Protein AF-A0A542SZ87-F1 (afdb_monomer_lite)

Sequence (613 aa):
MFADFASAAAQRLTADGHPASLLPMAEADPAALPSDADLLLITSTFGDGDAPDNGAGFWDTLAAAAAPRLKGGRYAVLAFGDSSYDDFCGHGRRLDRRMAELDAIRLAPRTDCAPDYETAAGAWLDRVLAALQSADGPALAPAPPSLRSPRGCPPEPPSHARHRPPRREPAAELPGAGKEVRRFTFDTRDSDTPLVYEAGDALAVHPVNRPDLVKEWLAVTRTEPGGTSVRPARAPDFTRPCSTPMPAFAPWGTSVVPSWIRAGSSLSGRRRTICMEGHAMTELSAGQLPELTTGRLLSAWHLDVPALLLVIALGVLYGWGVARLRGRGEPWPPARAVAFALLGLGALVVATMSALAVYDHVLFWPAAVQNILLDLVAPLGLALGDPLRLAVEALPEGAAGRVRRAMTGRLVRVLTFPLVSTALVLGTELTVYFTPYFETALRVGWLHELMYLHLLAAGSLFVVPVLTHEEALPAWCTHPVRAALVFLDGIVDAVPGIVVMTHSTLIAGAWYLHHAPAWSPDVQHDQQIGGGAMLSIAELVALPFLLALLYQWARAERVQTAALDRRLDAELARVAVPSPDQAQAAAPERVRPWWETEQNEVAARIRSQHREK

InterPro domains:
  IPR008254 Flavodoxin/nitric oxide synthase [PF00258] (4-114)
  IPR008254 Flavodoxin/nitric oxide synthase [PS50902] (1-129)
  IPR017938 Riboflavin synthase-like beta-barrel [SSF63380] (176-232)
  IPR019108 Cytochrome c oxidase caa3-type, assembly factor CtaG-related [PF09678] (316-555)
  IPR029039 Flavoprotein-like superfamily [G3DSA:3.40.50.360] (3-139)
  IPR029039 Flavoprotein-like superfamily [SSF52218] (4-133)

Foldseek 3Di:
DQVVLLVVLQVVCVVLPHHDDDDFLLRDDQVPDDLPDEEEAGAEADDQQDGDPSNNVSVVLLVDPPRAQSANHEYEFEYEAAPVHPCQSNPSVVVVVSNVVSNYHYLFYYFRAHPVRPVRSVVRSVSNSVSVVVVDDDDDDDDDDDDDDDDDDDDDDPQDFPWDFWDWDDWPDDPPDPDTDTDTDTDQPPGPDRDDDDPPDDDDDDDDDDPVVVVVVCVVVVPDPVPDPPPPPDPDDPDDDDDDDDDDDDDDDDDDDDDDDDDDDDDDDDDDPPPPPPDDDDCPPLQPDDDDDPVQQAVPWDDDPVLVVVLCVLLVLLVLLCVQCVVVVHDDDVVLVCLCVCQASVLSRSLCIGVLVVCVLQFVQSVLLSLLSLQARNLQSNLSNVVLVSCLVRDDPVRSVVSVCVCLDPVLLQLLPLVNLLCLLLVLLCCCFVHCQVLVCSVDVVSVVVNSVSSNVSSNSPCVNVNPPPPSDPPVCDLVNVLVSLVVSLVSQLVSLVCQLPPPDQGSCVSNVVSHHPPDDDRNVSSNSNSVSSNVVSCVPSVVVSVVSVVVVVVVVVVVVVVVVVVVVVVVVVVPDDDPVVVVPPDPDPDDPPLVVDDDPVSVVVVVVVVVD

Organism: NCBI:txid164348

Secondary structure (DSSP, 8-state):
-HHHHHHHHHHHHHHTT-------GGG--GGGS-TTS-EEEEEE-BTTTBPPTTTHHHHHHHHSTTPPP-TT-EEEEEEE--TTSTTTTHHHHHHHHHHHHTTPEESS--EEE-SS-HHHHHHHHHHHHHHHHTT------------------PPPPP----PPPPEEPPP---TT-S-----EE---TT-SS-----TT----------HHHHHHHHHHHT--BTBS---S------------PPPP-------------------------------------GGGPPP--HHHHHH-----HHHHHHHHHHHHHHHHHHHHHHHTTPPPPHHHHHHIIIIIIHHHHHHHHSHHHHHTTT-HHHHHHHHHIIIIIHHHHHHHT-HHHHHHHHS-HHHHHHHHHHHTSHHHHHHTSHHHHHHHHHHHHHHHHHSHHHHHHHH-HHHHHHHHHHHHHHHHHHHHHHHS-SSSS-TT--HHHHHHHHHHHHHHHHHHHHHHHH-SSPTTHHHHHHH--TTSPPHHHHHHHHHHHHHHHHHHHHHHHHHHHHHHHHHHHHHHHHHHHHHHHHHHHHHHS--HHHHHS-S------HHHH--SHHHHHHHHHHH--

pLDDT: mean 75.16, std 20.74, range [19.64, 96.31]

Radius of gyration: 39.35 Å; chains: 1; bounding box: 93×107×120 Å

Structure (mmCIF, N/CA/C/O backbone):
data_AF-A0A542SZ87-F1
#
_entry.id   AF-A0A542SZ87-F1
#
loop_
_atom_site.group_PDB
_atom_site.id
_atom_site.type_symbol
_atom_site.label_atom_id
_atom_site.label_alt_id
_atom_site.label_comp_id
_atom_site.label_asym_id
_atom_site.label_entity_id
_atom_site.label_seq_id
_atom_site.pdbx_PDB_ins_code
_atom_site.Cartn_x
_atom_site.Cartn_y
_atom_site.Cartn_z
_atom_site.occupancy
_atom_site.B_iso_or_equiv
_atom_site.auth_seq_id
_atom_site.auth_comp_id
_atom_site.auth_asym_id
_atom_site.auth_atom_id
_atom_site.pdbx_PDB_model_num
ATOM 1 N N . MET A 1 1 ? 25.221 -2.430 -21.852 1.00 52.41 1 MET A N 1
ATOM 2 C CA . MET A 1 1 ? 24.018 -1.576 -21.833 1.00 52.41 1 MET A CA 1
ATOM 3 C C . MET A 1 1 ? 23.753 -0.976 -23.215 1.00 52.41 1 MET A C 1
ATOM 5 O O . MET A 1 1 ? 22.949 -1.536 -23.940 1.00 52.41 1 MET A O 1
ATOM 9 N N . PHE A 1 2 ? 24.472 0.058 -23.675 1.00 64.31 2 PHE A N 1
ATOM 10 C CA . PHE A 1 2 ? 24.180 0.701 -24.980 1.00 64.31 2 PHE A CA 1
ATOM 11 C C . PHE A 1 2 ? 24.431 -0.193 -26.209 1.00 64.31 2 PHE A C 1
ATOM 13 O O . PHE A 1 2 ? 23.653 -0.190 -27.160 1.00 64.31 2 PHE A O 1
ATOM 20 N N . ALA A 1 3 ? 25.487 -1.014 -26.169 1.00 67.62 3 ALA A N 1
ATOM 21 C CA . ALA A 1 3 ? 25.754 -2.018 -27.203 1.00 67.62 3 ALA A CA 1
ATOM 22 C C . ALA A 1 3 ? 24.664 -3.108 -27.265 1.00 67.62 3 ALA A C 1
ATOM 24 O O . ALA A 1 3 ? 24.387 -3.644 -28.338 1.00 67.62 3 ALA A O 1
ATOM 25 N N . ASP A 1 4 ? 24.011 -3.394 -26.133 1.00 72.88 4 ASP A N 1
ATOM 26 C CA . ASP A 1 4 ? 22.921 -4.370 -26.068 1.00 72.88 4 ASP A CA 1
ATOM 27 C C . ASP A 1 4 ? 21.667 -3.812 -26.757 1.00 72.88 4 ASP A C 1
ATOM 29 O O . ASP A 1 4 ? 21.025 -4.531 -27.523 1.00 72.88 4 ASP A O 1
ATOM 33 N N . PHE A 1 5 ? 21.377 -2.511 -26.590 1.00 81.62 5 PHE A N 1
ATOM 34 C CA . PHE A 1 5 ? 20.294 -1.843 -27.321 1.00 81.62 5 PHE A CA 1
ATOM 35 C C . PHE A 1 5 ? 20.539 -1.842 -28.835 1.00 81.62 5 PHE A C 1
ATOM 37 O O . PHE A 1 5 ? 19.636 -2.170 -29.598 1.00 81.62 5 PHE A O 1
ATOM 44 N N . ALA A 1 6 ? 21.761 -1.539 -29.289 1.00 82.69 6 ALA A N 1
ATOM 45 C CA . ALA A 1 6 ? 22.086 -1.581 -30.717 1.00 82.69 6 ALA A CA 1
ATOM 46 C C . ALA A 1 6 ? 21.891 -2.988 -31.320 1.00 82.69 6 ALA A C 1
ATOM 48 O O . ALA A 1 6 ? 21.389 -3.127 -32.436 1.00 82.69 6 ALA A O 1
ATOM 49 N N . SER A 1 7 ? 22.217 -4.039 -30.558 1.00 79.56 7 SER A N 1
ATOM 50 C CA . SER A 1 7 ? 21.944 -5.425 -30.953 1.00 79.56 7 SER A CA 1
ATOM 51 C C . SER A 1 7 ? 20.445 -5.729 -31.015 1.00 79.56 7 SER A C 1
ATOM 53 O O . SER A 1 7 ? 19.977 -6.292 -32.007 1.00 79.56 7 SER A O 1
ATOM 55 N N . ALA A 1 8 ? 19.679 -5.312 -30.004 1.00 79.50 8 ALA A N 1
ATOM 56 C CA . ALA A 1 8 ? 18.229 -5.485 -29.975 1.00 79.50 8 ALA A CA 1
ATOM 57 C C . ALA A 1 8 ? 17.534 -4.735 -31.128 1.00 79.50 8 ALA A C 1
ATOM 59 O O . ALA A 1 8 ? 16.661 -5.296 -31.789 1.00 79.50 8 ALA A O 1
ATOM 60 N N . ALA A 1 9 ? 17.965 -3.508 -31.430 1.00 83.25 9 ALA A N 1
ATOM 61 C CA . ALA A 1 9 ? 17.452 -2.715 -32.544 1.00 83.25 9 ALA A CA 1
ATOM 62 C C . ALA A 1 9 ? 17.711 -3.399 -33.896 1.00 83.25 9 ALA A C 1
ATOM 64 O O . ALA A 1 9 ? 16.793 -3.516 -34.705 1.00 83.25 9 ALA A O 1
ATOM 65 N N . ALA A 1 10 ? 18.921 -3.925 -34.125 1.00 84.25 10 ALA A N 1
ATOM 66 C CA . ALA A 1 10 ? 19.247 -4.664 -35.348 1.00 84.25 10 ALA A CA 1
ATOM 67 C C . ALA A 1 10 ? 18.398 -5.941 -35.510 1.00 84.25 10 ALA A C 1
ATOM 69 O O . ALA A 1 10 ? 17.910 -6.234 -36.606 1.00 84.25 10 ALA A O 1
ATOM 70 N N . GLN A 1 11 ? 18.174 -6.681 -34.417 1.00 83.38 11 GLN A N 1
ATOM 71 C CA . GLN A 1 11 ? 17.284 -7.847 -34.418 1.00 83.38 11 GLN A CA 1
ATOM 72 C C . GLN A 1 11 ? 15.845 -7.450 -34.752 1.00 83.38 11 GLN A C 1
ATOM 74 O O . GLN A 1 11 ? 15.196 -8.124 -35.552 1.00 83.38 11 GLN A O 1
ATOM 79 N N . ARG A 1 12 ? 15.361 -6.340 -34.183 1.00 83.50 12 ARG A N 1
ATOM 80 C CA . ARG A 1 12 ? 14.002 -5.855 -34.422 1.00 83.50 12 ARG A CA 1
ATOM 81 C C . ARG A 1 12 ? 13.790 -5.386 -35.860 1.00 83.50 12 ARG A C 1
ATOM 83 O O . ARG A 1 12 ? 12.812 -5.793 -36.474 1.00 83.50 12 ARG A O 1
ATOM 90 N N . LEU A 1 13 ? 14.723 -4.612 -36.411 1.00 85.62 13 LEU A N 1
ATOM 91 C CA . LEU A 1 13 ? 14.695 -4.183 -37.816 1.00 85.62 13 LEU A CA 1
ATOM 92 C C . LEU A 1 13 ? 14.630 -5.387 -38.762 1.00 85.62 13 LEU A C 1
ATOM 94 O O . LEU A 1 13 ? 13.792 -5.427 -39.660 1.00 85.62 13 LEU A O 1
ATOM 98 N N . THR A 1 14 ? 15.453 -6.405 -38.494 1.00 84.31 14 THR A N 1
ATOM 99 C CA . THR A 1 14 ? 15.483 -7.638 -39.293 1.00 84.31 14 THR A CA 1
ATOM 100 C C . THR A 1 14 ? 14.169 -8.415 -39.190 1.00 84.31 14 THR A C 1
ATOM 102 O O . THR A 1 14 ? 13.690 -8.940 -40.194 1.00 84.31 14 THR A O 1
ATOM 105 N N . ALA A 1 15 ? 13.565 -8.478 -37.998 1.00 79.19 15 ALA A N 1
ATOM 106 C CA . ALA A 1 15 ? 12.270 -9.126 -37.789 1.00 79.19 15 ALA A CA 1
ATOM 107 C C . ALA A 1 15 ? 11.127 -8.418 -38.540 1.00 79.19 15 ALA A C 1
ATOM 109 O O . ALA A 1 15 ? 10.237 -9.092 -39.056 1.00 79.19 15 ALA A O 1
ATOM 110 N N . ASP A 1 16 ? 11.196 -7.090 -38.661 1.00 79.31 16 ASP A N 1
ATOM 111 C CA . ASP A 1 16 ? 10.216 -6.265 -39.378 1.00 79.31 16 ASP A CA 1
ATOM 112 C C . ASP A 1 16 ? 10.506 -6.165 -40.896 1.00 79.31 16 ASP A C 1
ATOM 114 O O . ASP A 1 16 ? 9.854 -5.407 -41.610 1.00 79.31 16 ASP A O 1
ATOM 118 N N . GLY A 1 17 ? 11.444 -6.971 -41.414 1.00 81.25 17 GLY A N 1
ATOM 119 C CA . GLY A 1 17 ? 11.711 -7.120 -42.850 1.00 81.25 17 GLY A CA 1
ATOM 120 C C . GLY A 1 17 ? 12.802 -6.207 -43.415 1.00 81.25 17 GLY A C 1
ATOM 121 O O . GLY A 1 17 ? 13.064 -6.267 -44.616 1.00 81.25 17 GLY A O 1
ATOM 122 N N . HIS A 1 18 ? 13.477 -5.418 -42.576 1.00 83.19 18 HIS A N 1
ATOM 123 C CA . HIS A 1 18 ? 14.587 -4.551 -42.972 1.00 83.19 18 HIS A CA 1
ATOM 124 C C . HIS A 1 18 ? 15.931 -5.211 -42.610 1.00 83.19 18 HIS A C 1
ATOM 126 O O . HIS A 1 18 ? 16.281 -5.274 -41.429 1.00 83.19 18 HIS A O 1
ATOM 132 N N . PRO A 1 19 ? 16.708 -5.734 -43.579 1.00 84.56 19 PRO A N 1
ATOM 133 C CA . PRO A 1 19 ? 17.971 -6.407 -43.283 1.00 84.56 19 PRO A CA 1
ATOM 134 C C . PRO A 1 19 ? 18.969 -5.433 -42.637 1.00 84.56 19 PRO A C 1
ATOM 136 O O . PRO A 1 19 ? 19.352 -4.440 -43.250 1.00 84.56 19 PRO A O 1
ATOM 139 N N . ALA A 1 20 ? 19.405 -5.726 -41.407 1.00 86.12 20 ALA A N 1
ATOM 140 C CA . ALA A 1 20 ? 20.287 -4.853 -40.633 1.00 86.12 20 ALA A CA 1
ATOM 141 C C . ALA A 1 20 ? 21.640 -5.516 -40.322 1.00 86.12 20 ALA A C 1
ATOM 143 O O . ALA A 1 20 ? 21.703 -6.663 -39.874 1.00 86.12 20 ALA A O 1
ATOM 144 N N . SER A 1 21 ? 22.733 -4.770 -40.505 1.00 84.62 21 SER A N 1
ATOM 145 C CA . SER A 1 21 ? 24.086 -5.158 -40.087 1.00 84.62 21 SER A CA 1
ATOM 146 C C . SER A 1 21 ? 24.570 -4.269 -38.944 1.00 84.62 21 SER A C 1
ATOM 148 O O . SER A 1 21 ? 24.580 -3.047 -39.077 1.00 84.62 21 SER A O 1
ATOM 150 N N . LEU A 1 22 ? 25.007 -4.876 -37.839 1.00 85.81 22 LEU A N 1
ATOM 151 C CA . LEU A 1 22 ? 25.582 -4.158 -36.703 1.00 85.81 22 LEU A CA 1
ATOM 152 C C . LEU A 1 22 ? 27.105 -4.056 -36.855 1.00 85.81 22 LEU A C 1
ATOM 154 O O . LEU A 1 22 ? 27.772 -5.082 -36.983 1.00 85.81 22 LEU A O 1
ATOM 158 N N . LEU A 1 23 ? 27.643 -2.837 -36.790 1.00 84.88 23 LEU A N 1
ATOM 159 C CA . LEU A 1 23 ? 29.079 -2.567 -36.855 1.00 84.88 23 LEU A CA 1
ATOM 160 C C . LEU A 1 23 ? 29.504 -1.690 -35.661 1.00 84.88 23 LEU A C 1
ATOM 162 O O . LEU A 1 23 ? 28.882 -0.649 -35.435 1.00 84.88 23 LEU A O 1
ATOM 166 N N . PRO A 1 24 ? 30.536 -2.073 -34.886 1.00 84.12 24 PRO A N 1
ATOM 167 C CA . PRO A 1 24 ? 31.127 -1.187 -33.887 1.00 84.12 24 PRO A CA 1
ATOM 168 C C . PRO A 1 24 ? 31.726 0.060 -34.549 1.00 84.12 24 PRO A C 1
ATOM 170 O O . PRO A 1 24 ? 32.386 -0.054 -35.578 1.00 84.12 24 PRO A O 1
ATOM 173 N N . MET A 1 25 ? 31.570 1.241 -33.941 1.00 84.25 25 MET A N 1
ATOM 174 C CA . MET A 1 25 ? 32.136 2.482 -34.501 1.00 84.25 25 MET A CA 1
ATOM 175 C C . MET A 1 25 ? 33.663 2.419 -34.665 1.00 84.25 25 MET A C 1
ATOM 177 O O . MET A 1 25 ? 34.179 2.924 -35.653 1.00 84.25 25 MET A O 1
ATOM 181 N N . ALA A 1 26 ? 34.378 1.736 -33.765 1.00 81.81 26 ALA A N 1
ATOM 182 C CA . ALA A 1 26 ? 35.828 1.530 -33.856 1.00 81.81 26 ALA A CA 1
ATOM 183 C C . ALA A 1 26 ? 36.272 0.767 -35.119 1.00 81.81 26 ALA A C 1
ATOM 185 O O . ALA A 1 26 ? 37.425 0.873 -35.526 1.00 81.81 26 ALA A O 1
ATOM 186 N N . GLU A 1 27 ? 35.372 -0.012 -35.720 1.00 80.25 27 GLU A N 1
ATOM 187 C CA . GLU A 1 27 ? 35.626 -0.821 -36.917 1.00 80.25 27 GLU A CA 1
ATOM 188 C C . GLU A 1 27 ? 34.991 -0.206 -38.177 1.00 80.25 27 GLU A C 1
ATOM 190 O O . GLU A 1 27 ? 35.122 -0.755 -39.272 1.00 80.25 27 GLU A O 1
ATOM 195 N N . ALA A 1 28 ? 34.295 0.925 -38.034 1.00 81.25 28 ALA A N 1
ATOM 196 C CA . ALA A 1 28 ? 33.615 1.610 -39.120 1.00 81.25 28 ALA A CA 1
ATOM 197 C C . ALA A 1 28 ? 34.533 2.647 -39.777 1.00 81.25 28 ALA A C 1
ATOM 199 O O . ALA A 1 28 ? 35.032 3.556 -39.117 1.00 81.25 28 ALA A O 1
ATOM 200 N N . ASP A 1 29 ? 34.697 2.554 -41.096 1.00 81.94 29 ASP A N 1
ATOM 201 C CA . ASP A 1 29 ? 35.294 3.617 -41.905 1.00 81.94 29 ASP A CA 1
ATOM 202 C C . ASP A 1 29 ? 34.170 4.427 -42.578 1.00 81.94 29 ASP A C 1
ATOM 204 O O . ASP A 1 29 ? 33.469 3.878 -43.436 1.00 81.94 29 ASP A O 1
ATOM 208 N N . PRO A 1 30 ? 33.984 5.720 -42.233 1.00 78.56 30 PRO A N 1
ATOM 209 C CA . PRO A 1 30 ? 32.999 6.587 -42.875 1.00 78.56 30 PRO A CA 1
ATOM 210 C C . PRO A 1 30 ? 33.086 6.633 -44.405 1.00 78.56 30 PRO A C 1
ATOM 212 O O . PRO A 1 30 ? 32.065 6.829 -45.061 1.00 78.56 30 PRO A O 1
ATOM 215 N N . ALA A 1 31 ? 34.278 6.454 -44.985 1.00 76.19 31 ALA A N 1
ATOM 216 C CA . ALA A 1 31 ? 34.471 6.457 -46.434 1.00 76.19 31 ALA A CA 1
ATOM 217 C C . ALA A 1 31 ? 34.017 5.154 -47.113 1.00 76.19 31 ALA A C 1
ATOM 219 O O . ALA A 1 31 ? 33.775 5.150 -48.320 1.00 76.19 31 ALA A O 1
ATOM 220 N N . ALA A 1 32 ? 33.893 4.064 -46.353 1.00 75.81 32 ALA A N 1
ATOM 221 C CA . ALA A 1 32 ? 33.490 2.749 -46.842 1.00 75.81 32 ALA A CA 1
ATOM 222 C C . ALA A 1 32 ? 32.005 2.432 -46.583 1.00 75.81 32 ALA A C 1
ATOM 224 O O . ALA A 1 32 ? 31.554 1.325 -46.889 1.00 75.81 32 ALA A O 1
ATOM 225 N N . LEU A 1 33 ? 31.241 3.373 -46.012 1.00 76.69 33 LEU A N 1
ATOM 226 C CA . LEU A 1 33 ? 29.817 3.179 -45.744 1.00 76.69 33 LEU A CA 1
ATOM 227 C C . LEU A 1 33 ? 29.020 3.094 -47.063 1.00 76.69 33 LEU A C 1
ATOM 229 O O . LEU A 1 33 ? 29.231 3.924 -47.952 1.00 76.69 33 LEU A O 1
ATOM 233 N N . PRO A 1 34 ? 28.094 2.125 -47.210 1.00 75.00 34 PRO A N 1
ATOM 234 C CA . PRO A 1 34 ? 27.288 1.997 -48.420 1.00 75.00 34 PRO A CA 1
ATOM 235 C C . PRO A 1 34 ? 26.404 3.232 -48.607 1.00 75.00 34 PRO A C 1
ATOM 237 O O . PRO A 1 34 ? 25.692 3.639 -47.690 1.00 75.00 34 PRO A O 1
ATOM 240 N N . SER A 1 35 ? 26.422 3.823 -49.801 1.00 69.81 35 SER A N 1
ATOM 241 C CA . SER A 1 35 ? 25.615 5.012 -50.113 1.00 69.81 35 SER A CA 1
ATOM 242 C C . SER A 1 35 ? 24.115 4.724 -50.241 1.00 69.81 35 SER A C 1
ATOM 244 O O . SER A 1 35 ? 23.312 5.652 -50.247 1.00 69.81 35 SER A O 1
ATOM 246 N N . ASP A 1 36 ? 23.748 3.454 -50.397 1.00 73.69 36 ASP A N 1
ATOM 247 C CA . ASP A 1 36 ? 22.387 2.940 -50.554 1.00 73.69 36 ASP A CA 1
ATOM 248 C C . ASP A 1 36 ? 21.786 2.389 -49.248 1.00 73.69 36 ASP A C 1
ATOM 250 O O . ASP A 1 36 ? 20.632 1.965 -49.245 1.00 73.69 36 ASP A O 1
ATOM 254 N N . ALA A 1 37 ? 22.537 2.414 -48.141 1.00 81.81 37 ALA A N 1
ATOM 255 C CA . ALA A 1 37 ? 22.082 1.937 -46.839 1.00 81.81 37 ALA A CA 1
ATOM 256 C C . ALA A 1 37 ? 21.653 3.083 -45.909 1.00 81.81 37 ALA A C 1
ATOM 258 O O . ALA A 1 37 ? 22.225 4.176 -45.916 1.00 81.81 37 ALA A O 1
ATOM 259 N N . ASP A 1 38 ? 20.676 2.798 -45.049 1.00 88.06 38 ASP A N 1
ATOM 260 C CA . ASP A 1 38 ? 20.271 3.699 -43.973 1.00 88.06 38 ASP A CA 1
ATOM 261 C C . ASP A 1 38 ? 21.179 3.537 -42.753 1.00 88.06 38 ASP A C 1
ATOM 263 O O . ASP A 1 38 ? 21.395 2.431 -42.254 1.00 88.06 38 ASP A O 1
ATOM 267 N N . LEU A 1 39 ? 21.696 4.653 -42.244 1.00 91.06 39 LEU A N 1
ATOM 268 C CA . LEU A 1 39 ? 22.660 4.666 -41.149 1.00 91.06 39 LEU A CA 1
ATOM 269 C C . LEU A 1 39 ? 21.986 4.987 -39.813 1.00 91.06 39 LEU A C 1
ATOM 271 O O . LEU A 1 39 ? 21.543 6.108 -39.563 1.00 91.06 39 LEU A O 1
ATOM 275 N N . LEU A 1 40 ? 21.964 4.012 -38.909 1.00 92.56 40 LEU A N 1
ATOM 276 C CA . LEU A 1 40 ? 21.516 4.206 -37.532 1.00 92.56 40 LEU A CA 1
ATOM 277 C C . LEU A 1 40 ? 22.725 4.357 -36.612 1.00 92.56 40 LEU A C 1
ATOM 279 O O . LEU A 1 40 ? 23.466 3.407 -36.371 1.00 92.56 40 LEU A O 1
ATOM 283 N N . LEU A 1 41 ? 22.927 5.569 -36.102 1.00 92.88 41 LEU A N 1
ATOM 284 C CA . LEU A 1 41 ? 24.055 5.926 -35.250 1.00 92.88 41 LEU A CA 1
ATOM 285 C C . LEU A 1 41 ? 23.603 5.934 -33.789 1.00 92.88 41 LEU A C 1
ATOM 287 O O . LEU A 1 41 ? 22.870 6.823 -33.359 1.00 92.88 41 LEU A O 1
ATOM 291 N N . ILE A 1 42 ? 24.045 4.936 -33.031 1.00 93.06 42 ILE A N 1
ATOM 292 C CA . ILE A 1 42 ? 23.704 4.762 -31.617 1.00 93.06 42 ILE A CA 1
ATOM 293 C C . ILE A 1 42 ? 24.970 5.010 -30.799 1.00 93.06 42 ILE A C 1
ATOM 295 O O . ILE A 1 42 ? 25.930 4.250 -30.916 1.00 93.06 42 ILE A O 1
ATOM 299 N N . THR A 1 43 ? 24.993 6.071 -29.991 1.00 92.75 43 THR A N 1
ATOM 300 C CA . THR A 1 43 ? 26.206 6.486 -29.270 1.00 92.75 43 THR A CA 1
ATOM 301 C C . THR A 1 43 ? 25.925 6.967 -27.857 1.00 92.75 43 THR A C 1
ATOM 303 O O . THR A 1 43 ? 24.867 7.523 -27.584 1.00 92.75 43 THR A O 1
ATOM 306 N N . SER A 1 44 ? 26.899 6.807 -26.962 1.00 90.06 44 SER A N 1
ATOM 307 C CA . SER A 1 44 ? 26.931 7.485 -25.665 1.00 90.06 44 SER A CA 1
ATOM 308 C C . SER A 1 44 ? 27.804 8.740 -25.717 1.00 90.06 44 SER A C 1
ATOM 310 O O . SER A 1 44 ? 28.442 9.026 -26.731 1.00 90.06 44 SER A O 1
ATOM 312 N N . THR A 1 45 ? 27.815 9.491 -24.621 1.00 85.94 45 THR A N 1
ATOM 313 C CA . THR A 1 45 ? 28.696 10.640 -24.384 1.00 85.94 45 THR A CA 1
ATOM 314 C C . THR A 1 45 ? 29.618 10.321 -23.206 1.00 85.94 45 THR A C 1
ATOM 316 O O . THR A 1 45 ? 29.164 9.706 -22.241 1.00 85.94 45 THR A O 1
ATOM 319 N N . PHE A 1 46 ? 30.897 10.691 -23.292 1.00 78.88 46 PHE A N 1
ATOM 320 C CA . PHE A 1 46 ? 31.893 10.469 -22.240 1.00 78.88 46 PHE A CA 1
ATOM 321 C C . PHE A 1 46 ? 32.485 11.801 -21.758 1.00 78.88 46 PHE A C 1
ATOM 323 O O . PHE A 1 46 ? 32.671 12.716 -22.557 1.00 78.88 46 PHE A O 1
ATOM 330 N N . GLY A 1 47 ? 32.767 11.925 -20.457 1.00 73.38 47 GLY A N 1
ATOM 331 C CA . GLY A 1 47 ? 33.309 13.158 -19.870 1.00 73.38 47 GLY A CA 1
ATOM 332 C C . GLY A 1 47 ? 32.422 14.387 -20.113 1.00 73.38 47 GLY A C 1
ATOM 333 O O . GLY A 1 47 ? 31.203 14.315 -19.967 1.00 73.38 47 GLY A O 1
ATOM 334 N N . ASP A 1 48 ? 33.035 15.494 -20.535 1.00 70.56 48 ASP A N 1
ATOM 335 C CA . ASP A 1 48 ? 32.388 16.802 -20.738 1.00 70.56 48 ASP A CA 1
ATOM 336 C C . ASP A 1 48 ? 31.709 16.948 -22.111 1.00 70.56 48 ASP A C 1
ATOM 338 O O . ASP A 1 48 ? 31.601 18.047 -22.656 1.00 70.56 48 ASP A O 1
ATOM 342 N N . GLY A 1 49 ? 31.258 15.838 -22.698 1.00 75.44 49 GLY A N 1
ATOM 343 C CA . GLY A 1 49 ? 30.588 15.854 -23.996 1.00 75.44 49 GLY A CA 1
ATOM 344 C C . GLY A 1 49 ? 31.291 15.070 -25.096 1.00 75.44 49 GLY A C 1
ATOM 345 O O . GLY A 1 49 ? 30.815 15.091 -26.229 1.00 75.44 49 GLY A O 1
ATOM 346 N N . ASP A 1 50 ? 32.404 14.396 -24.831 1.00 84.50 50 ASP A N 1
ATOM 347 C CA . ASP A 1 50 ? 33.247 13.756 -25.841 1.00 84.50 50 ASP A CA 1
ATOM 348 C C . ASP A 1 50 ? 32.719 12.415 -26.361 1.00 84.50 50 ASP A C 1
ATOM 350 O O . ASP A 1 50 ? 31.776 11.818 -25.828 1.00 84.50 50 ASP A O 1
ATOM 354 N N . ALA A 1 51 ? 33.302 11.984 -27.484 1.00 86.19 51 ALA A N 1
ATOM 355 C CA . ALA A 1 51 ? 33.045 10.667 -28.048 1.00 86.19 51 ALA A CA 1
ATOM 356 C C . ALA A 1 51 ? 33.491 9.581 -27.058 1.00 86.19 51 ALA A C 1
ATOM 358 O O . ALA A 1 51 ? 34.496 9.765 -26.372 1.00 86.19 51 ALA A O 1
ATOM 359 N N . PRO A 1 52 ? 32.792 8.438 -26.987 1.00 85.94 52 PRO A N 1
ATOM 360 C CA . PRO A 1 52 ? 33.305 7.302 -26.236 1.00 85.94 52 PRO A CA 1
ATOM 361 C C . PRO A 1 52 ? 34.597 6.792 -26.892 1.00 85.94 52 PRO A C 1
ATOM 363 O O . PRO A 1 52 ? 34.763 6.916 -28.107 1.00 85.94 52 PRO A O 1
ATOM 366 N N . ASP A 1 53 ? 35.490 6.171 -26.120 1.00 82.12 53 ASP A N 1
ATOM 367 C CA . ASP A 1 53 ? 36.805 5.723 -26.615 1.00 82.12 53 ASP A CA 1
ATOM 368 C C . ASP A 1 53 ? 36.705 4.837 -27.869 1.00 82.12 53 ASP A C 1
ATOM 370 O O . ASP A 1 53 ? 37.475 4.972 -28.819 1.00 82.12 53 ASP A O 1
ATOM 374 N N . ASN A 1 54 ? 35.695 3.966 -27.922 1.00 80.50 54 ASN A N 1
ATOM 375 C CA . ASN A 1 54 ? 35.417 3.087 -29.061 1.00 80.50 54 ASN A CA 1
ATOM 376 C C . ASN A 1 54 ? 34.706 3.781 -30.245 1.00 80.50 54 ASN A C 1
ATOM 378 O O . ASN A 1 54 ? 34.373 3.116 -31.224 1.00 80.50 54 ASN A O 1
ATOM 382 N N . GLY A 1 55 ? 34.438 5.081 -30.154 1.00 83.06 55 GLY A N 1
ATOM 383 C CA . GLY A 1 55 ? 33.856 5.924 -31.202 1.00 83.06 55 GLY A CA 1
ATOM 384 C C . GLY A 1 55 ? 34.733 7.120 -31.588 1.00 83.06 55 GLY A C 1
ATOM 385 O O . GLY A 1 55 ? 34.434 7.786 -32.579 1.00 83.06 55 GLY A O 1
ATOM 386 N N . ALA A 1 56 ? 35.828 7.377 -30.864 1.00 84.44 56 ALA A N 1
ATOM 387 C CA . ALA A 1 56 ? 36.703 8.527 -31.087 1.00 84.44 56 ALA A CA 1
ATOM 388 C C . ALA A 1 56 ? 37.298 8.561 -32.508 1.00 84.44 56 ALA A C 1
ATOM 390 O O . ALA A 1 56 ? 37.156 9.560 -33.205 1.00 84.44 56 ALA A O 1
ATOM 391 N N . GLY A 1 57 ? 37.856 7.448 -33.002 1.00 84.06 57 GLY A N 1
ATOM 392 C CA . GLY A 1 57 ? 38.441 7.403 -34.354 1.00 84.06 57 GLY A CA 1
ATOM 393 C C . GLY A 1 57 ? 37.420 7.613 -35.485 1.00 84.06 57 GLY A C 1
ATOM 394 O O . GLY A 1 57 ? 37.715 8.256 -36.497 1.00 84.06 57 GLY A O 1
ATOM 395 N N . PHE A 1 58 ? 36.188 7.129 -35.295 1.00 87.50 58 PHE A N 1
ATOM 396 C CA . PHE A 1 58 ? 35.080 7.370 -36.223 1.00 87.50 58 PHE A CA 1
ATOM 397 C C . PHE A 1 58 ? 34.692 8.854 -36.243 1.00 87.50 58 PHE A C 1
ATOM 399 O O . PHE A 1 58 ? 34.527 9.451 -37.311 1.00 87.50 58 PHE A O 1
ATOM 406 N N . TRP A 1 59 ? 34.600 9.467 -35.059 1.00 91.12 59 TRP A N 1
ATOM 407 C CA . TRP A 1 59 ? 34.332 10.892 -34.902 1.00 91.12 59 TRP A CA 1
ATOM 408 C C . TRP A 1 59 ? 35.412 11.762 -35.546 1.00 91.12 59 TRP A C 1
ATOM 410 O O . TRP A 1 59 ? 35.070 12.656 -36.316 1.00 91.12 59 TRP A O 1
ATOM 420 N N . ASP A 1 60 ? 36.690 11.480 -35.297 1.00 89.44 60 ASP A N 1
ATOM 421 C CA . ASP A 1 60 ? 37.810 12.246 -35.852 1.00 89.44 60 ASP A CA 1
ATOM 422 C C . ASP A 1 60 ? 37.790 12.244 -37.385 1.00 89.44 60 ASP A C 1
ATOM 424 O O . ASP A 1 60 ? 37.983 13.281 -38.026 1.00 89.44 60 ASP A O 1
ATOM 428 N N . THR A 1 61 ? 37.465 11.093 -37.980 1.00 87.12 61 THR A N 1
ATOM 429 C CA . THR A 1 61 ? 37.346 10.948 -39.436 1.00 87.12 61 THR A CA 1
ATOM 430 C C . THR A 1 61 ? 36.184 11.773 -39.999 1.00 87.12 61 THR A C 1
ATOM 432 O O . THR A 1 61 ? 36.345 12.442 -41.020 1.00 87.12 61 THR A O 1
ATOM 435 N N . LEU A 1 62 ? 35.025 11.790 -39.329 1.00 87.94 62 LEU A N 1
ATOM 436 C CA . LEU A 1 62 ? 33.885 12.623 -39.731 1.00 87.94 62 LEU A CA 1
ATOM 437 C C . LEU A 1 62 ? 34.140 14.118 -39.501 1.00 87.94 62 LEU A C 1
ATOM 439 O O . LEU A 1 62 ? 33.722 14.947 -40.313 1.00 87.94 62 LEU A O 1
ATOM 443 N N . ALA A 1 63 ? 34.807 14.481 -38.407 1.00 88.31 63 ALA A N 1
ATOM 444 C CA . ALA A 1 63 ? 35.104 15.860 -38.033 1.00 88.31 63 ALA A CA 1
ATOM 445 C C . ALA A 1 63 ? 36.188 16.494 -38.922 1.00 88.31 63 ALA A C 1
ATOM 447 O O . ALA A 1 63 ? 36.218 17.718 -39.074 1.00 88.31 63 ALA A O 1
ATOM 448 N N . ALA A 1 64 ? 37.042 15.684 -39.554 1.00 89.44 64 ALA A N 1
ATOM 449 C CA . ALA A 1 64 ? 38.084 16.155 -40.454 1.00 89.44 64 ALA A CA 1
ATOM 450 C C . ALA A 1 64 ? 37.524 16.980 -41.630 1.00 89.44 64 ALA A C 1
ATOM 452 O O . ALA A 1 64 ? 36.477 16.685 -42.210 1.00 89.44 64 ALA A O 1
ATOM 453 N N . ALA A 1 65 ? 38.274 18.004 -42.049 1.00 80.75 65 ALA A N 1
ATOM 454 C CA . ALA A 1 65 ? 37.913 18.837 -43.201 1.00 80.75 65 ALA A CA 1
ATOM 455 C C . ALA A 1 65 ? 37.869 18.051 -44.527 1.00 80.75 65 ALA A C 1
ATOM 457 O O . ALA A 1 65 ? 37.165 18.446 -45.452 1.00 80.75 65 ALA A O 1
ATOM 458 N N . ALA A 1 66 ? 38.608 16.940 -44.604 1.00 79.94 66 ALA A N 1
ATOM 459 C CA . ALA A 1 66 ? 38.663 16.046 -45.758 1.00 79.94 66 ALA A CA 1
ATOM 460 C C . ALA A 1 66 ? 37.597 14.930 -45.728 1.00 79.94 66 ALA A C 1
ATOM 462 O O . ALA A 1 66 ? 37.666 14.017 -46.550 1.00 79.94 66 ALA A O 1
ATOM 463 N N . ALA A 1 67 ? 36.637 14.976 -44.795 1.00 82.44 67 ALA A N 1
ATOM 464 C CA . ALA A 1 67 ? 35.589 13.966 -44.690 1.00 82.44 67 ALA A CA 1
ATOM 465 C C . ALA A 1 67 ? 34.770 13.856 -45.998 1.00 82.44 67 ALA A C 1
ATOM 467 O O . ALA A 1 67 ? 34.402 14.883 -46.586 1.00 82.44 67 ALA A O 1
ATOM 468 N N . PRO A 1 68 ? 34.467 12.631 -46.468 1.00 77.06 68 PRO A N 1
ATOM 469 C CA . PRO A 1 68 ? 33.678 12.425 -47.677 1.00 77.06 68 PRO A CA 1
ATOM 470 C C . PRO A 1 68 ? 32.245 12.946 -47.497 1.00 77.06 68 PRO A C 1
ATOM 472 O O . PRO A 1 68 ? 31.658 12.859 -46.419 1.00 77.06 68 PRO A O 1
ATOM 475 N N . ARG A 1 69 ? 31.660 13.488 -48.572 1.00 82.62 69 ARG A N 1
ATOM 476 C CA . ARG A 1 69 ? 30.246 13.896 -48.592 1.00 82.62 69 ARG A CA 1
ATOM 477 C C . ARG A 1 69 ? 29.352 12.654 -48.615 1.00 82.62 69 ARG A C 1
ATOM 479 O O . ARG A 1 69 ? 29.563 11.767 -49.435 1.00 82.62 69 ARG A O 1
ATOM 486 N N . LEU A 1 70 ? 28.312 12.640 -47.788 1.00 79.62 70 LEU A N 1
ATOM 487 C CA . LEU A 1 70 ? 27.337 11.553 -47.642 1.00 79.62 70 LEU A CA 1
ATOM 488 C C . LEU A 1 70 ? 26.018 11.898 -48.350 1.00 79.62 70 LEU A C 1
ATOM 490 O O . LEU A 1 70 ? 24.922 11.714 -47.820 1.00 79.62 70 LEU A O 1
ATOM 494 N N . LYS A 1 71 ? 26.128 12.454 -49.559 1.00 78.19 71 LYS A N 1
ATOM 495 C CA . LYS A 1 71 ? 24.994 13.028 -50.285 1.00 78.19 71 LYS A CA 1
ATOM 496 C C . LYS A 1 71 ? 23.946 11.962 -50.607 1.00 78.19 71 LYS A C 1
ATOM 498 O O . LYS A 1 71 ? 24.201 11.060 -51.398 1.00 78.19 71 LYS A O 1
ATOM 503 N N . GLY A 1 72 ? 22.749 12.130 -50.051 1.00 71.38 72 GLY A N 1
ATOM 504 C CA . GLY A 1 72 ? 21.610 11.236 -50.283 1.00 71.38 72 GLY A CA 1
ATOM 505 C C . GLY A 1 72 ? 21.547 10.019 -49.357 1.00 71.38 72 GLY A C 1
ATOM 506 O O . GLY A 1 72 ? 20.508 9.365 -49.330 1.00 71.38 72 GLY A O 1
ATOM 507 N N . GLY A 1 73 ? 22.587 9.759 -48.556 1.00 83.81 73 GLY A N 1
ATOM 508 C CA . GLY A 1 73 ? 22.527 8.746 -47.504 1.00 83.81 73 GLY A CA 1
ATOM 509 C C . GLY A 1 73 ? 21.567 9.193 -46.405 1.00 83.81 73 GLY A C 1
ATOM 510 O O . GLY A 1 73 ? 21.607 10.357 -45.990 1.00 83.81 73 GLY A O 1
ATOM 511 N N . ARG A 1 74 ? 20.681 8.305 -45.943 1.00 87.94 74 ARG A N 1
ATOM 512 C CA . ARG A 1 74 ? 19.755 8.633 -44.852 1.00 87.94 74 ARG A CA 1
ATOM 513 C C . ARG A 1 74 ? 20.329 8.187 -43.515 1.00 87.94 74 ARG A C 1
ATOM 515 O O . ARG A 1 74 ? 20.981 7.151 -43.436 1.00 87.94 74 ARG A O 1
ATOM 522 N N . TYR A 1 75 ? 20.087 8.957 -42.459 1.00 90.75 75 TYR A N 1
ATOM 523 C CA . TYR A 1 75 ? 20.604 8.637 -41.131 1.00 90.75 75 TYR A CA 1
ATOM 524 C C . TYR A 1 75 ? 19.628 8.974 -39.998 1.00 90.75 75 TYR A C 1
ATOM 526 O O . TYR A 1 75 ? 18.800 9.878 -40.117 1.00 90.75 75 TYR A O 1
ATOM 534 N N . ALA A 1 76 ? 19.752 8.288 -38.865 1.00 91.69 76 ALA A N 1
ATOM 535 C CA . ALA A 1 76 ? 19.111 8.669 -37.609 1.00 91.69 76 ALA A CA 1
ATOM 536 C C . ALA A 1 76 ? 20.078 8.466 -36.438 1.00 91.69 76 ALA A C 1
ATOM 538 O O . ALA A 1 76 ? 20.885 7.538 -36.448 1.00 91.69 76 ALA A O 1
ATOM 539 N N . VAL A 1 77 ? 19.992 9.336 -35.429 1.00 93.62 77 VAL A N 1
ATOM 540 C CA . VAL A 1 77 ? 20.884 9.312 -34.261 1.00 93.62 77 VAL A CA 1
ATOM 541 C C . VAL A 1 77 ? 20.088 9.051 -32.989 1.00 93.62 77 VAL A C 1
ATOM 543 O O . VAL A 1 77 ? 19.118 9.761 -32.707 1.00 93.62 77 VAL A O 1
ATOM 546 N N . LEU A 1 78 ? 20.543 8.078 -32.208 1.00 93.50 78 LEU A N 1
ATOM 547 C CA . LEU A 1 78 ? 20.123 7.854 -30.832 1.00 93.50 78 LEU A CA 1
ATOM 548 C C . LEU A 1 78 ? 21.314 8.129 -29.912 1.00 93.50 78 LEU A C 1
ATOM 550 O O . LEU A 1 78 ? 22.361 7.489 -30.032 1.00 93.50 78 LEU A O 1
ATOM 554 N N . ALA A 1 79 ? 21.160 9.102 -29.021 1.00 91.50 79 ALA A N 1
ATOM 555 C CA . ALA A 1 79 ? 22.216 9.548 -28.128 1.00 91.50 79 ALA A CA 1
ATOM 556 C C . ALA A 1 79 ? 21.883 9.173 -26.684 1.00 91.50 79 ALA A C 1
ATOM 558 O O . ALA A 1 79 ? 20.785 9.456 -26.220 1.00 91.50 79 ALA A O 1
ATOM 559 N N . PHE A 1 80 ? 22.834 8.576 -25.973 1.00 89.69 80 PHE A N 1
ATOM 560 C CA . PHE A 1 80 ? 22.754 8.324 -24.538 1.00 89.69 80 PHE A CA 1
ATOM 561 C C . PHE A 1 80 ? 23.660 9.298 -23.783 1.00 89.69 80 PHE A C 1
ATOM 563 O O . PHE A 1 80 ? 24.811 9.531 -24.169 1.00 89.69 80 PHE A O 1
ATOM 570 N N . GLY A 1 81 ? 23.156 9.845 -22.686 1.00 85.19 81 GLY A N 1
ATOM 571 C CA . GLY A 1 81 ? 23.890 10.748 -21.815 1.00 85.19 81 GLY A CA 1
ATOM 572 C C . GLY A 1 81 ? 23.211 10.887 -20.461 1.00 85.19 81 GLY A C 1
ATOM 573 O O . GLY A 1 81 ? 22.191 10.262 -20.189 1.00 85.19 81 GLY A O 1
ATOM 574 N N . ASP A 1 82 ? 23.777 11.731 -19.611 1.00 77.69 82 ASP A N 1
ATOM 575 C CA . ASP A 1 82 ? 23.240 12.026 -18.288 1.00 77.69 82 ASP A CA 1
ATOM 576 C C . ASP A 1 82 ? 23.051 13.541 -18.164 1.00 77.69 82 ASP A C 1
ATOM 578 O O . ASP A 1 82 ? 23.960 14.316 -18.463 1.00 77.69 82 ASP A O 1
ATOM 582 N N . SER A 1 83 ? 21.839 13.970 -17.805 1.00 78.38 83 SER A N 1
ATOM 583 C CA . SER A 1 83 ? 21.488 15.387 -17.689 1.00 78.38 83 SER A CA 1
ATOM 584 C C . SER A 1 83 ? 22.121 16.077 -16.479 1.00 78.38 83 SER A C 1
ATOM 586 O O . SER A 1 83 ? 22.003 17.291 -16.354 1.00 78.38 83 SER A O 1
ATOM 588 N N . SER A 1 84 ? 22.760 15.324 -15.578 1.00 71.69 84 SER A N 1
ATOM 589 C CA . SER A 1 84 ? 23.574 15.874 -14.487 1.00 71.69 84 SER A CA 1
ATOM 590 C C . SER A 1 84 ? 24.920 16.439 -14.957 1.00 71.69 84 SER A C 1
ATOM 592 O O . SER A 1 84 ? 25.566 17.154 -14.194 1.00 71.69 84 SER A O 1
ATOM 594 N N . TYR A 1 85 ? 25.319 16.160 -16.202 1.00 70.19 85 TYR A N 1
ATOM 595 C CA . TYR A 1 85 ? 26.494 16.735 -16.853 1.00 70.19 85 TYR A CA 1
ATOM 596 C C . TYR A 1 85 ? 26.107 17.934 -17.727 1.00 70.19 85 TYR A C 1
ATOM 598 O O . TYR A 1 85 ? 25.047 17.944 -18.358 1.00 70.19 85 TYR A O 1
ATOM 606 N N . ASP A 1 86 ? 27.004 18.919 -17.814 1.00 71.88 86 ASP A N 1
ATOM 607 C CA . ASP A 1 86 ? 26.758 20.182 -18.522 1.00 71.88 86 ASP A CA 1
ATOM 608 C C . ASP A 1 86 ? 26.452 19.980 -20.021 1.00 71.88 86 ASP A C 1
ATOM 610 O O . ASP A 1 86 ? 25.542 20.611 -20.564 1.00 71.88 86 ASP A O 1
ATOM 614 N N . ASP A 1 87 ? 27.159 19.064 -20.699 1.00 76.94 87 ASP A N 1
ATOM 615 C CA . ASP A 1 87 ? 26.955 18.750 -22.123 1.00 76.94 87 ASP A CA 1
ATOM 616 C C . ASP A 1 87 ? 26.144 17.451 -22.312 1.00 76.94 87 ASP A C 1
ATOM 618 O O . ASP A 1 87 ? 26.587 16.492 -22.948 1.00 76.94 87 ASP A O 1
ATOM 622 N N . PHE A 1 88 ? 24.922 17.408 -21.763 1.00 81.88 88 PHE A N 1
ATOM 623 C CA . PHE A 1 88 ? 24.004 16.256 -21.857 1.00 81.88 88 PHE A CA 1
ATOM 624 C C . PHE A 1 88 ? 23.886 15.712 -23.291 1.00 81.88 88 PHE A C 1
ATOM 626 O O . PHE A 1 88 ? 23.428 16.444 -24.148 1.00 81.88 88 PHE A O 1
ATOM 633 N N . CYS A 1 89 ? 24.231 14.457 -23.597 1.00 85.25 89 CYS A N 1
ATOM 634 C CA . CYS A 1 89 ? 24.204 13.914 -24.978 1.00 85.25 89 CYS A CA 1
ATOM 635 C C . CYS A 1 89 ? 25.054 14.705 -26.008 1.00 85.25 89 CYS A C 1
ATOM 637 O O . CYS A 1 89 ? 24.776 14.677 -27.215 1.00 85.25 89 CYS A O 1
ATOM 639 N N . GLY A 1 90 ? 26.084 15.422 -25.549 1.00 86.38 90 GLY A N 1
ATOM 640 C CA . GLY A 1 90 ? 26.932 16.306 -26.348 1.00 86.38 90 GLY A CA 1
ATOM 641 C C . GLY A 1 90 ? 27.481 15.677 -27.622 1.00 86.38 90 GLY A C 1
ATOM 642 O O . GLY A 1 90 ? 27.328 16.234 -28.717 1.00 86.38 90 GLY A O 1
ATOM 643 N N . HIS A 1 91 ? 28.038 14.471 -27.514 1.00 91.38 91 HIS A N 1
ATOM 644 C CA . HIS A 1 91 ? 28.603 13.774 -28.662 1.00 91.38 91 HIS A CA 1
ATOM 645 C C . HIS A 1 91 ? 27.537 13.420 -29.709 1.00 91.38 91 HIS A C 1
ATOM 647 O O . HIS A 1 91 ? 27.714 13.706 -30.894 1.00 91.38 91 HIS A O 1
ATOM 653 N N . GLY A 1 92 ? 26.382 12.900 -29.283 1.00 89.81 92 GLY A N 1
ATOM 654 C CA . GLY A 1 92 ? 25.272 12.583 -30.185 1.00 89.81 92 GLY A CA 1
ATOM 655 C C . GLY A 1 92 ? 24.719 13.813 -30.913 1.00 89.81 92 GLY A C 1
ATOM 656 O O . GLY A 1 92 ? 24.405 13.746 -32.104 1.00 89.81 92 GLY A O 1
ATOM 657 N N . ARG A 1 93 ? 24.678 14.976 -30.246 1.00 89.69 93 ARG A N 1
ATOM 658 C CA . ARG A 1 93 ? 24.327 16.250 -30.896 1.00 89.69 93 ARG A CA 1
ATOM 659 C C . ARG A 1 93 ? 25.329 16.667 -31.962 1.00 89.69 93 ARG A C 1
ATOM 661 O O . ARG A 1 93 ? 24.923 17.139 -33.026 1.00 89.69 93 ARG A O 1
ATOM 668 N N . ARG A 1 94 ? 26.626 16.547 -31.672 1.00 91.62 94 ARG A N 1
ATOM 669 C CA . ARG A 1 94 ? 27.684 16.890 -32.630 1.00 91.62 94 ARG A CA 1
ATOM 670 C C . ARG A 1 94 ? 27.666 15.951 -33.830 1.00 91.62 94 ARG A C 1
ATOM 672 O O . ARG A 1 94 ? 27.768 16.430 -34.956 1.00 91.62 94 ARG A O 1
ATOM 679 N N . LEU A 1 95 ? 27.452 14.658 -33.597 1.00 91.50 95 LEU A N 1
ATOM 680 C CA . LEU A 1 95 ? 27.326 13.652 -34.646 1.00 91.50 95 LEU A CA 1
ATOM 681 C C . LEU A 1 95 ? 26.147 13.957 -35.576 1.00 91.50 95 LEU A C 1
ATOM 683 O O . LEU A 1 95 ? 26.315 14.039 -36.788 1.00 91.50 95 LEU A O 1
ATOM 687 N N . ASP A 1 96 ? 24.974 14.235 -35.010 1.00 91.06 96 ASP A N 1
ATOM 688 C CA . ASP A 1 96 ? 23.778 14.594 -35.771 1.00 91.06 96 ASP A CA 1
ATOM 689 C C . ASP A 1 96 ? 23.945 15.876 -36.600 1.00 91.06 96 ASP A C 1
ATOM 691 O O . ASP A 1 96 ? 23.528 15.929 -37.757 1.00 91.06 96 ASP A O 1
ATOM 695 N N . ARG A 1 97 ? 24.587 16.906 -36.034 1.00 91.56 97 ARG A N 1
ATOM 696 C CA . ARG A 1 97 ? 24.912 18.134 -36.773 1.00 91.56 97 ARG A CA 1
ATOM 697 C C . ARG A 1 97 ? 25.878 17.844 -37.918 1.00 91.56 97 ARG A C 1
ATOM 699 O O . ARG A 1 97 ? 25.659 18.309 -39.033 1.00 91.56 97 ARG A O 1
ATOM 706 N N . ARG A 1 98 ? 26.923 17.059 -37.651 1.00 92.31 98 ARG A N 1
ATOM 707 C CA . ARG A 1 98 ? 27.971 16.775 -38.627 1.00 92.31 98 ARG A CA 1
ATOM 708 C C . ARG A 1 98 ? 27.459 15.955 -39.808 1.00 92.31 98 ARG A C 1
ATOM 710 O O . ARG A 1 98 ? 27.799 16.262 -40.943 1.00 92.31 98 ARG A O 1
ATOM 717 N N . MET A 1 99 ? 26.594 14.973 -39.568 1.00 88.62 99 MET A N 1
ATOM 718 C CA . MET A 1 99 ? 25.951 14.208 -40.642 1.00 88.62 99 MET A CA 1
ATOM 719 C C . MET A 1 99 ? 25.139 15.115 -41.577 1.00 88.62 99 MET A C 1
ATOM 721 O O . MET A 1 99 ? 25.237 14.987 -42.797 1.00 88.62 99 MET A O 1
ATOM 725 N N . ALA A 1 100 ? 24.409 16.090 -41.023 1.00 86.00 100 ALA A N 1
ATOM 726 C CA . ALA A 1 100 ? 23.690 17.080 -41.822 1.00 86.00 100 ALA A CA 1
ATOM 727 C C . ALA A 1 100 ? 24.636 18.000 -42.624 1.00 86.00 100 ALA A C 1
ATOM 729 O O . ALA A 1 100 ? 24.365 18.289 -43.787 1.00 86.00 100 ALA A O 1
ATOM 730 N N . GLU A 1 101 ? 25.766 18.428 -42.047 1.00 89.62 101 GLU A N 1
ATOM 731 C CA . GLU A 1 101 ? 26.795 19.217 -42.753 1.00 89.62 101 GLU A CA 1
ATOM 732 C C . GLU A 1 101 ? 27.442 18.459 -43.927 1.00 89.62 101 GLU A C 1
ATOM 734 O O . GLU A 1 101 ? 27.899 19.080 -44.892 1.00 89.62 101 GLU A O 1
ATOM 739 N N . LEU A 1 102 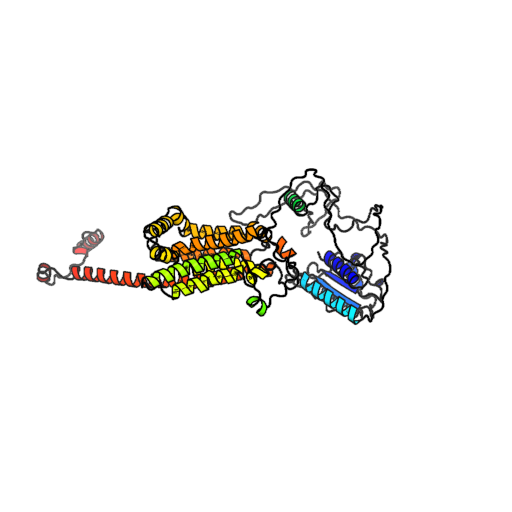? 27.478 17.124 -43.851 1.00 88.44 102 LEU A N 1
ATOM 740 C CA . LEU A 1 102 ? 27.988 16.230 -44.893 1.00 88.44 102 LEU A CA 1
ATOM 741 C C . LEU A 1 102 ? 26.935 15.872 -45.960 1.00 88.44 102 LEU A C 1
ATOM 743 O O . LEU A 1 102 ? 27.196 15.001 -46.787 1.00 88.44 102 LEU A O 1
ATOM 747 N N . ASP A 1 103 ? 25.792 16.565 -45.991 1.00 87.25 103 ASP A N 1
ATOM 748 C CA . ASP A 1 103 ? 24.667 16.377 -46.926 1.00 87.25 103 ASP A CA 1
ATOM 749 C C . ASP A 1 103 ? 23.886 15.053 -46.767 1.00 87.25 103 ASP A C 1
ATOM 751 O O . ASP A 1 103 ? 23.200 14.620 -47.703 1.00 87.25 103 ASP A O 1
ATOM 755 N N . ALA A 1 104 ? 23.953 14.418 -45.591 1.00 85.44 104 ALA A N 1
ATOM 756 C CA . ALA A 1 104 ? 23.100 13.276 -45.266 1.00 85.44 104 ALA A CA 1
ATOM 757 C C . ALA A 1 104 ? 21.673 13.730 -44.902 1.00 85.44 104 ALA A C 1
ATOM 759 O O . ALA A 1 104 ? 21.454 14.801 -44.329 1.00 85.44 104 ALA A O 1
ATOM 760 N N . ILE A 1 105 ? 20.681 12.897 -45.214 1.00 86.19 105 ILE A N 1
ATOM 761 C CA . ILE A 1 105 ? 19.260 13.188 -45.002 1.00 86.19 105 ILE A CA 1
ATOM 762 C C . ILE A 1 105 ? 18.796 12.536 -43.703 1.00 86.19 105 ILE A C 1
ATOM 764 O O . ILE A 1 105 ? 18.976 11.344 -43.485 1.00 86.19 105 ILE A O 1
ATOM 768 N N . ARG A 1 106 ? 18.147 13.296 -42.825 1.00 88.31 106 ARG A N 1
ATOM 769 C CA . ARG A 1 106 ? 17.644 12.743 -41.568 1.00 88.31 106 ARG A CA 1
ATOM 770 C C . ARG A 1 106 ? 16.403 11.874 -41.807 1.00 88.31 106 ARG A C 1
ATOM 772 O O . ARG A 1 106 ? 15.382 12.382 -42.257 1.00 88.31 106 ARG A O 1
ATOM 779 N N . LEU A 1 107 ? 16.490 10.591 -41.462 1.00 88.31 107 LEU A N 1
ATOM 780 C CA . LEU A 1 107 ? 15.401 9.613 -41.531 1.00 88.31 107 LEU A CA 1
ATOM 781 C C . LEU A 1 107 ? 14.392 9.803 -40.388 1.00 88.31 107 LEU A C 1
ATOM 783 O O . LEU A 1 107 ? 13.187 9.788 -40.614 1.00 88.31 107 LEU A O 1
ATOM 787 N N . ALA A 1 108 ? 14.888 10.017 -39.167 1.00 86.62 108 ALA A N 1
ATOM 788 C CA . ALA A 1 108 ? 14.076 10.262 -37.977 1.00 86.62 108 ALA A CA 1
ATOM 789 C C . ALA A 1 108 ? 14.737 11.313 -37.064 1.00 86.62 108 ALA A C 1
ATOM 791 O O . ALA A 1 108 ? 15.969 11.425 -37.051 1.00 86.62 108 ALA A O 1
ATOM 792 N N . PRO A 1 109 ? 13.960 12.095 -36.285 1.00 85.94 109 PRO A N 1
ATOM 793 C CA . PRO A 1 109 ? 14.513 13.057 -35.335 1.00 85.94 109 PRO A CA 1
ATOM 794 C C . PRO A 1 109 ? 15.497 12.402 -34.359 1.00 85.94 109 PRO A C 1
ATOM 796 O O . PRO A 1 109 ? 15.253 11.297 -33.868 1.00 85.94 109 PRO A O 1
ATOM 799 N N . ARG A 1 110 ? 16.589 13.112 -34.044 1.00 90.81 110 ARG A N 1
ATOM 800 C CA . ARG A 1 110 ? 17.540 12.670 -33.018 1.00 90.81 110 ARG A CA 1
ATOM 801 C C . ARG A 1 110 ? 16.810 12.580 -31.684 1.00 90.81 110 ARG A C 1
ATOM 803 O O . ARG A 1 110 ? 16.014 13.462 -31.371 1.00 90.81 110 ARG A O 1
ATOM 810 N N . THR A 1 111 ? 17.081 11.530 -30.919 1.00 90.38 111 THR A N 1
ATOM 811 C CA . THR A 1 111 ? 16.556 11.380 -29.558 1.00 90.38 111 THR A CA 1
ATOM 812 C C . THR A 1 111 ? 17.715 11.323 -28.570 1.00 90.38 111 THR A C 1
ATOM 814 O O . THR A 1 111 ? 18.632 10.524 -28.745 1.00 90.38 111 THR A O 1
ATOM 817 N N . ASP A 1 112 ? 17.665 12.204 -27.572 1.00 88.12 112 ASP A N 1
ATOM 818 C CA . ASP A 1 112 ? 18.658 12.340 -26.507 1.00 88.12 112 ASP A CA 1
ATOM 819 C C . ASP A 1 112 ? 18.088 11.641 -25.257 1.00 88.12 112 ASP A C 1
ATOM 821 O O . ASP A 1 112 ? 17.007 11.999 -24.787 1.00 88.12 112 ASP A O 1
ATOM 825 N N . CYS A 1 113 ? 18.767 10.609 -24.760 1.00 85.06 113 CYS A N 1
ATOM 826 C CA . CYS A 1 113 ? 18.272 9.706 -23.723 1.00 85.06 113 CYS A CA 1
ATOM 827 C C . CYS A 1 113 ? 19.055 9.868 -22.417 1.00 85.06 113 CYS A C 1
ATOM 829 O O . CYS A 1 113 ? 20.284 9.817 -22.427 1.00 85.06 113 CYS A O 1
ATOM 831 N N . ALA A 1 114 ? 18.326 10.023 -21.311 1.00 83.06 114 ALA A N 1
ATOM 832 C CA . ALA A 1 114 ? 18.843 10.006 -19.940 1.00 83.06 114 ALA A CA 1
ATOM 833 C C . ALA A 1 114 ? 19.012 8.550 -19.424 1.00 83.06 114 ALA A C 1
ATOM 835 O O . ALA A 1 114 ? 18.649 7.629 -20.157 1.00 83.06 114 ALA A O 1
ATOM 836 N N . PRO A 1 115 ? 19.530 8.310 -18.198 1.00 66.88 115 PRO A N 1
ATOM 837 C CA . PRO A 1 115 ? 19.754 6.963 -17.646 1.00 66.88 115 PRO A CA 1
ATOM 838 C C . PRO A 1 115 ? 18.540 6.005 -17.619 1.00 66.88 115 PRO A C 1
ATOM 840 O O . PRO A 1 115 ? 18.766 4.802 -17.553 1.00 66.88 115 PRO A O 1
ATOM 843 N N . ASP A 1 116 ? 17.309 6.502 -17.797 1.00 76.25 116 ASP A N 1
ATOM 844 C CA . ASP A 1 116 ? 16.072 5.719 -18.001 1.00 76.25 116 ASP A CA 1
ATOM 845 C C . ASP A 1 116 ? 15.653 5.738 -19.493 1.00 76.25 116 ASP A C 1
ATOM 847 O O . ASP A 1 116 ? 14.635 6.313 -19.897 1.00 76.25 116 ASP A O 1
ATOM 851 N N . TYR A 1 117 ? 16.519 5.219 -20.366 1.00 79.12 117 TYR A N 1
ATOM 852 C CA . TYR A 1 117 ? 16.450 5.453 -21.813 1.00 79.12 117 TYR A CA 1
ATOM 853 C C . TYR A 1 117 ? 15.444 4.572 -22.557 1.00 79.12 117 TYR A C 1
ATOM 855 O O . TYR A 1 117 ? 15.121 4.871 -23.706 1.00 79.12 117 TYR A O 1
ATOM 863 N N . GLU A 1 118 ? 14.979 3.480 -21.958 1.00 82.88 118 GLU A N 1
ATOM 864 C CA . GLU A 1 118 ? 14.285 2.381 -22.629 1.00 82.88 118 GLU A CA 1
ATOM 865 C C . GLU A 1 118 ? 13.053 2.867 -23.410 1.00 82.88 118 GLU A C 1
ATOM 867 O O . GLU A 1 118 ? 12.899 2.544 -24.591 1.00 82.88 118 GLU A O 1
ATOM 872 N N . THR A 1 119 ? 12.231 3.726 -22.801 1.00 81.69 119 THR A N 1
ATOM 873 C CA . THR A 1 119 ? 11.033 4.306 -23.433 1.00 81.69 119 THR A CA 1
ATOM 874 C C . THR A 1 119 ? 11.388 5.251 -24.580 1.00 81.69 119 THR A C 1
ATOM 876 O O . THR A 1 119 ? 10.812 5.171 -25.668 1.00 81.69 119 THR A O 1
ATOM 879 N N . ALA A 1 120 ? 12.351 6.151 -24.365 1.00 81.12 120 ALA A N 1
ATOM 880 C CA . ALA A 1 120 ? 12.761 7.130 -25.371 1.00 81.12 120 ALA A CA 1
ATOM 881 C C . ALA A 1 120 ? 13.434 6.455 -26.578 1.00 81.12 120 ALA A C 1
ATOM 883 O O . ALA A 1 120 ? 13.161 6.811 -27.728 1.00 81.12 120 ALA A O 1
ATOM 884 N N . ALA A 1 121 ? 14.265 5.447 -26.314 1.00 86.44 121 ALA A N 1
ATOM 885 C CA . ALA A 1 121 ? 14.962 4.647 -27.306 1.00 86.44 121 ALA A CA 1
ATOM 886 C C . ALA A 1 121 ? 14.003 3.745 -28.099 1.00 86.44 121 ALA A C 1
ATOM 888 O O . ALA A 1 121 ? 14.109 3.677 -29.325 1.00 86.44 121 ALA A O 1
ATOM 889 N N . GLY A 1 122 ? 13.024 3.123 -27.432 1.00 87.62 122 GLY A N 1
ATOM 890 C CA . GLY A 1 122 ? 11.950 2.367 -2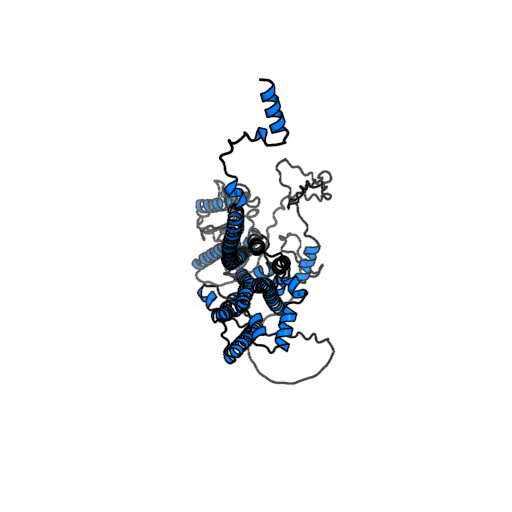8.082 1.00 87.62 122 GLY A CA 1
ATOM 891 C C . GLY A 1 122 ? 11.113 3.243 -29.017 1.00 87.62 122 GLY A C 1
ATOM 892 O O . GLY A 1 122 ? 11.008 2.952 -30.206 1.00 87.62 122 GLY A O 1
ATOM 893 N N . ALA A 1 123 ? 10.633 4.392 -28.529 1.00 86.88 123 ALA A N 1
ATOM 894 C CA . ALA A 1 123 ? 9.853 5.327 -29.343 1.00 86.88 123 ALA A CA 1
ATOM 895 C C . ALA A 1 123 ? 10.651 5.898 -30.531 1.00 86.88 123 ALA A C 1
ATOM 897 O O . ALA A 1 123 ? 10.085 6.230 -31.574 1.00 86.88 123 ALA A O 1
ATOM 898 N N . TRP A 1 124 ? 11.971 6.049 -30.387 1.00 93.31 124 TRP A N 1
ATOM 899 C CA . TRP A 1 124 ? 12.845 6.412 -31.499 1.00 93.31 124 TRP A CA 1
ATOM 900 C C . TRP A 1 124 ? 12.924 5.299 -32.547 1.00 93.31 124 TRP A C 1
ATOM 902 O O . TRP A 1 124 ? 12.796 5.594 -33.736 1.00 93.31 124 TRP A O 1
ATOM 912 N N . LEU A 1 125 ? 13.074 4.041 -32.126 1.00 91.62 125 LEU A N 1
ATOM 913 C CA . LEU A 1 125 ? 13.115 2.900 -33.040 1.00 91.62 125 LEU A CA 1
ATOM 914 C C . LEU A 1 125 ? 11.789 2.735 -33.797 1.00 91.62 125 LEU A C 1
ATOM 916 O O . LEU A 1 125 ? 11.812 2.522 -35.006 1.00 91.62 125 LEU A O 1
ATOM 920 N N . ASP A 1 126 ? 10.649 2.937 -33.134 1.00 90.00 126 ASP A N 1
ATOM 921 C CA . ASP A 1 126 ? 9.330 2.919 -33.780 1.00 90.00 126 ASP A CA 1
ATOM 922 C C . ASP A 1 126 ? 9.205 4.009 -34.857 1.00 90.00 126 ASP A C 1
ATOM 924 O O . ASP A 1 126 ? 8.700 3.760 -35.954 1.00 90.00 126 ASP A O 1
ATOM 928 N N . ARG A 1 127 ? 9.721 5.219 -34.587 1.00 88.50 127 ARG A N 1
ATOM 929 C CA . ARG A 1 127 ? 9.777 6.303 -35.586 1.00 88.50 127 ARG A CA 1
ATOM 930 C C . ARG A 1 127 ? 10.667 5.944 -36.772 1.00 88.50 127 ARG A C 1
ATOM 932 O O . ARG A 1 127 ? 10.318 6.272 -37.904 1.00 88.50 127 ARG A O 1
ATOM 939 N N . VAL A 1 128 ? 11.804 5.297 -36.521 1.00 90.25 128 VAL A N 1
ATOM 940 C CA . VAL A 1 128 ? 12.704 4.814 -37.577 1.00 90.25 128 VAL A CA 1
ATOM 941 C C . VAL A 1 128 ? 11.992 3.769 -38.436 1.00 90.25 128 VAL A C 1
ATOM 943 O O . VAL A 1 128 ? 11.954 3.926 -39.652 1.00 90.25 128 VAL A O 1
ATOM 946 N N . LEU A 1 129 ? 11.364 2.762 -37.826 1.00 89.00 129 LEU A N 1
ATOM 947 C CA . LEU A 1 129 ? 10.609 1.721 -38.534 1.00 89.00 129 LEU A CA 1
ATOM 948 C C . LEU A 1 129 ? 9.481 2.313 -39.389 1.00 89.00 129 LEU A C 1
ATOM 950 O O . LEU A 1 129 ? 9.360 1.978 -40.566 1.00 89.00 129 LEU A O 1
ATOM 954 N N . ALA A 1 130 ? 8.708 3.255 -38.847 1.00 87.25 130 ALA A N 1
ATOM 955 C CA . ALA A 1 130 ? 7.658 3.940 -39.598 1.00 87.25 130 ALA A CA 1
ATOM 956 C C . ALA A 1 130 ? 8.210 4.745 -40.793 1.00 87.25 130 ALA A C 1
ATOM 958 O O . ALA A 1 130 ? 7.602 4.772 -41.868 1.00 87.25 130 ALA A O 1
ATOM 959 N N . ALA A 1 131 ? 9.369 5.391 -40.630 1.00 85.56 131 ALA A N 1
ATOM 960 C CA . ALA A 1 131 ? 10.029 6.143 -41.696 1.00 85.56 131 ALA A CA 1
ATOM 961 C C . ALA A 1 131 ? 10.597 5.231 -42.798 1.00 85.56 131 ALA A C 1
ATOM 963 O O . ALA A 1 131 ? 10.549 5.598 -43.973 1.00 85.56 131 ALA A O 1
ATOM 964 N N . LEU A 1 132 ? 11.086 4.040 -42.436 1.00 86.06 132 LEU A N 1
ATOM 965 C CA . LEU A 1 132 ? 11.529 3.019 -43.390 1.00 86.06 132 LEU A CA 1
ATOM 966 C C . LEU A 1 132 ? 10.344 2.463 -44.194 1.00 86.06 132 LEU A C 1
ATOM 968 O O . LEU A 1 132 ? 10.384 2.458 -45.420 1.00 86.06 132 LEU A O 1
ATOM 972 N N . GLN A 1 133 ? 9.238 2.121 -43.527 1.00 81.56 133 GLN A N 1
ATOM 973 C CA . GLN A 1 133 ? 8.012 1.633 -44.175 1.00 81.56 133 GLN A CA 1
ATOM 974 C C . GLN A 1 133 ? 7.368 2.664 -45.111 1.00 81.56 133 GLN A C 1
ATOM 976 O O . GLN A 1 133 ? 6.796 2.308 -46.136 1.00 81.56 133 GLN A O 1
ATOM 981 N N . SER A 1 134 ? 7.468 3.954 -44.782 1.00 65.62 134 SER A N 1
ATOM 982 C CA . SER A 1 134 ? 6.930 5.035 -45.621 1.00 65.62 134 SER A CA 1
ATOM 983 C C . SER A 1 134 ? 7.719 5.238 -46.923 1.00 65.62 134 SER A C 1
ATOM 985 O O . SER A 1 134 ? 7.225 5.897 -47.838 1.00 65.62 134 SER A O 1
ATOM 987 N N . ALA A 1 135 ? 8.939 4.700 -47.008 1.00 59.41 135 ALA A N 1
ATOM 988 C CA . ALA A 1 135 ? 9.790 4.771 -48.192 1.00 59.41 135 ALA A CA 1
ATOM 989 C C . ALA A 1 135 ? 9.645 3.546 -49.115 1.00 59.41 135 ALA A C 1
ATOM 991 O O . ALA A 1 135 ? 9.906 3.667 -50.312 1.00 59.41 135 ALA A O 1
ATOM 992 N N . ASP A 1 136 ? 9.171 2.412 -48.588 1.00 50.19 136 ASP A N 1
ATOM 993 C CA . ASP A 1 136 ? 9.094 1.136 -49.298 1.00 50.19 136 ASP A CA 1
ATOM 994 C C . ASP A 1 136 ? 7.643 0.776 -49.681 1.00 50.19 136 ASP A C 1
ATOM 996 O O . ASP A 1 136 ? 6.842 0.308 -48.872 1.00 50.19 136 ASP A O 1
ATOM 1000 N N . GLY A 1 137 ? 7.290 0.940 -50.961 1.00 33.75 137 GLY A N 1
ATOM 1001 C CA . GLY A 1 137 ? 6.197 0.165 -51.570 1.00 33.75 137 GLY A CA 1
ATOM 1002 C C . GLY A 1 137 ? 6.609 -1.313 -51.726 1.00 33.75 137 GLY A C 1
ATOM 1003 O O . GLY A 1 137 ? 7.800 -1.600 -51.834 1.00 33.75 137 GLY A O 1
ATOM 1004 N N . PRO A 1 138 ? 5.674 -2.283 -51.746 1.00 42.03 138 PRO A N 1
ATOM 1005 C CA . PRO A 1 138 ? 5.998 -3.670 -51.428 1.00 42.03 138 PRO A CA 1
ATOM 1006 C C . PRO A 1 138 ? 6.720 -4.386 -52.577 1.00 42.03 138 PRO A C 1
ATOM 1008 O O . PRO A 1 138 ? 6.175 -4.496 -53.675 1.00 42.03 138 PRO A O 1
ATOM 1011 N N . ALA A 1 139 ? 7.882 -4.986 -52.296 1.00 28.19 139 ALA A N 1
ATOM 1012 C CA . ALA A 1 139 ? 8.417 -6.093 -53.089 1.00 28.19 139 ALA A CA 1
ATOM 1013 C C . ALA A 1 139 ? 9.336 -7.030 -52.274 1.00 28.19 139 ALA A C 1
ATOM 1015 O O . ALA A 1 139 ? 10.502 -6.765 -52.012 1.00 28.19 139 ALA A O 1
ATOM 1016 N N . LEU A 1 140 ? 8.729 -8.163 -51.931 1.00 30.11 140 LEU A N 1
ATOM 1017 C CA . LEU A 1 140 ? 9.227 -9.500 -51.596 1.00 30.11 140 LEU A CA 1
ATOM 1018 C C . LEU A 1 140 ? 10.596 -9.929 -52.197 1.00 30.11 140 LEU A C 1
ATOM 1020 O O . LEU A 1 140 ? 10.724 -9.966 -53.418 1.00 30.11 140 LEU A O 1
ATOM 1024 N N . ALA A 1 141 ? 11.533 -10.416 -51.360 1.00 28.39 141 ALA A N 1
ATOM 1025 C CA . ALA A 1 141 ? 12.174 -11.757 -51.423 1.00 28.39 141 ALA A CA 1
ATOM 1026 C C . ALA A 1 141 ? 13.385 -11.890 -50.452 1.00 28.39 141 ALA A C 1
ATOM 1028 O O . ALA A 1 141 ? 14.086 -10.908 -50.222 1.00 28.39 141 ALA A O 1
ATOM 1029 N N . PRO A 1 142 ? 13.670 -13.089 -49.893 1.00 43.69 142 PRO A N 1
ATOM 1030 C CA . PRO A 1 142 ? 14.714 -13.300 -48.885 1.00 43.69 142 PRO A CA 1
ATOM 1031 C C . PRO A 1 142 ? 16.092 -13.603 -49.507 1.00 43.69 142 PRO A C 1
ATOM 1033 O O . PRO A 1 142 ? 16.179 -14.267 -50.540 1.00 43.69 142 PRO A O 1
ATOM 1036 N N . ALA A 1 143 ? 17.178 -13.201 -48.837 1.00 25.98 143 ALA A N 1
ATOM 1037 C CA . ALA A 1 143 ? 18.560 -13.556 -49.188 1.00 25.98 143 ALA A CA 1
ATOM 1038 C C . ALA A 1 143 ? 19.350 -14.038 -47.938 1.00 25.98 143 ALA A C 1
ATOM 1040 O O . ALA A 1 143 ? 18.974 -13.700 -46.817 1.00 25.98 143 ALA A O 1
ATOM 1041 N N . PRO A 1 144 ? 20.376 -14.899 -48.106 1.00 29.80 144 PRO A N 1
ATOM 1042 C CA . PRO A 1 144 ? 20.815 -15.912 -47.130 1.00 29.80 144 PRO A CA 1
ATOM 1043 C C . PRO A 1 144 ? 21.796 -15.390 -46.057 1.00 29.80 144 PRO A C 1
ATOM 1045 O O . PRO A 1 144 ? 22.321 -14.287 -46.189 1.00 29.80 144 PRO A O 1
ATOM 1048 N N . PRO A 1 145 ? 22.115 -16.184 -45.007 1.00 33.41 145 PRO A N 1
ATOM 1049 C CA . PRO A 1 145 ? 23.053 -15.765 -43.974 1.00 33.41 145 PRO A CA 1
ATOM 1050 C C . PRO A 1 145 ? 24.498 -15.894 -44.470 1.00 33.41 145 PRO A C 1
ATOM 1052 O O . PRO A 1 145 ? 24.954 -16.978 -44.834 1.00 33.41 145 PRO A O 1
ATOM 1055 N N . SER A 1 146 ? 25.256 -14.802 -44.413 1.00 27.92 146 SER A N 1
ATOM 1056 C CA . SER A 1 146 ? 26.713 -14.843 -44.542 1.00 27.92 146 SER A CA 1
ATOM 1057 C C . SER A 1 146 ? 27.375 -13.872 -43.569 1.00 27.92 146 SER A C 1
ATOM 1059 O O . SER A 1 146 ? 27.576 -12.702 -43.872 1.00 27.92 146 SER A O 1
ATOM 1061 N N . LEU A 1 147 ? 27.761 -14.398 -42.404 1.00 27.70 147 LEU A N 1
ATOM 1062 C CA . LEU A 1 147 ? 28.815 -13.831 -41.567 1.00 27.70 147 LEU A CA 1
ATOM 1063 C C . LEU A 1 147 ? 30.171 -14.233 -42.166 1.00 27.70 147 LEU A C 1
ATOM 1065 O O . LEU A 1 147 ? 30.548 -15.407 -42.146 1.00 27.70 147 LEU A O 1
ATOM 1069 N N . ARG A 1 148 ? 30.926 -13.259 -42.674 1.00 25.03 148 ARG A N 1
ATOM 1070 C CA . ARG A 1 148 ? 32.388 -13.341 -42.783 1.00 25.03 148 ARG A CA 1
ATOM 1071 C C . ARG A 1 148 ? 32.977 -12.101 -42.125 1.00 25.03 148 ARG A C 1
ATOM 1073 O O . ARG A 1 148 ? 32.875 -11.015 -42.676 1.00 25.03 148 ARG A O 1
ATOM 1080 N N . SER A 1 149 ? 33.624 -12.285 -40.978 1.00 28.34 149 SER A N 1
ATOM 1081 C CA . SER A 1 149 ? 34.527 -11.282 -40.410 1.00 28.34 149 SER A CA 1
ATOM 1082 C C . SER A 1 149 ? 35.814 -11.224 -41.247 1.00 28.34 149 SER A C 1
ATOM 1084 O O . SER A 1 149 ? 36.424 -12.278 -41.477 1.00 28.34 149 SER A O 1
ATOM 1086 N N . PRO A 1 150 ? 36.276 -10.042 -41.690 1.00 31.41 150 PRO A N 1
ATOM 1087 C CA . PRO A 1 150 ? 37.663 -9.857 -42.089 1.00 31.41 150 PRO A CA 1
ATOM 1088 C C . PRO A 1 150 ? 38.551 -10.016 -40.850 1.00 31.41 150 PRO A C 1
ATOM 1090 O O . PRO A 1 150 ? 38.258 -9.486 -39.783 1.00 31.41 150 PRO A O 1
ATOM 1093 N N . ARG A 1 151 ? 39.643 -10.772 -40.980 1.00 38.81 151 ARG A N 1
ATOM 1094 C CA . ARG A 1 151 ? 40.697 -10.824 -39.962 1.00 38.81 151 ARG A CA 1
ATOM 1095 C C . ARG A 1 151 ? 41.497 -9.522 -40.042 1.00 38.81 151 ARG A C 1
ATOM 1097 O O . ARG A 1 151 ? 42.230 -9.336 -41.009 1.00 38.81 151 ARG A O 1
ATOM 1104 N N . GLY A 1 152 ? 41.357 -8.666 -39.036 1.00 28.86 152 GLY A N 1
ATOM 1105 C CA . GLY A 1 152 ? 42.175 -7.475 -38.798 1.00 28.86 152 GLY A CA 1
ATOM 1106 C C . GLY A 1 152 ? 42.760 -7.505 -37.383 1.00 28.86 152 GLY A C 1
ATOM 1107 O O . GLY A 1 152 ? 42.188 -8.135 -36.501 1.00 28.86 152 GLY A O 1
ATOM 1108 N N . CYS A 1 153 ? 43.940 -6.909 -37.223 1.00 23.45 153 CYS A N 1
ATOM 1109 C CA . CYS A 1 153 ? 44.855 -6.995 -36.077 1.00 23.45 153 CYS A CA 1
ATOM 1110 C C . CYS A 1 153 ? 44.181 -6.878 -34.689 1.00 23.45 153 CYS A C 1
ATOM 1112 O O . CYS A 1 153 ? 43.364 -5.977 -34.508 1.00 23.45 153 CYS A O 1
ATOM 1114 N N . PRO A 1 154 ? 44.540 -7.711 -33.690 1.00 33.91 154 PRO A N 1
ATOM 1115 C CA . PRO A 1 154 ? 44.046 -7.518 -32.332 1.00 33.91 154 PRO A CA 1
ATOM 1116 C C . PRO A 1 154 ? 44.597 -6.206 -31.739 1.00 33.91 154 PRO A C 1
ATOM 1118 O O . PRO A 1 154 ? 45.801 -5.962 -31.862 1.00 33.91 154 PRO A O 1
ATOM 1121 N N . PRO A 1 155 ? 43.761 -5.378 -31.082 1.00 38.00 155 PRO A N 1
ATOM 1122 C CA . PRO A 1 155 ? 44.255 -4.319 -30.212 1.00 38.00 155 PRO A CA 1
ATOM 1123 C C . PRO A 1 155 ? 45.074 -4.942 -29.075 1.00 38.00 155 PRO A C 1
ATOM 1125 O O . PRO A 1 155 ? 44.776 -6.045 -28.606 1.00 38.00 155 PRO A O 1
ATOM 1128 N N . GLU A 1 156 ? 46.138 -4.253 -28.673 1.00 31.61 156 GLU A N 1
ATOM 1129 C CA . GLU A 1 156 ? 47.040 -4.684 -27.608 1.00 31.61 156 GLU A CA 1
ATOM 1130 C C . GLU A 1 156 ? 46.218 -4.950 -26.328 1.00 31.61 156 GLU A C 1
ATOM 1132 O O . GLU A 1 156 ? 45.447 -4.081 -25.910 1.00 31.61 156 GLU A O 1
ATOM 1137 N N . PRO A 1 157 ? 46.274 -6.161 -25.742 1.00 36.53 157 PRO A N 1
ATOM 1138 C CA . PRO A 1 157 ? 45.418 -6.494 -24.615 1.00 36.53 157 PRO A CA 1
ATOM 1139 C C . PRO A 1 157 ? 45.771 -5.598 -23.421 1.00 36.53 157 PRO A C 1
ATOM 1141 O O . PRO A 1 157 ? 46.959 -5.432 -23.130 1.00 36.53 157 PRO A O 1
ATOM 1144 N N . PRO A 1 158 ? 44.777 -5.054 -22.691 1.00 45.47 158 PRO A N 1
ATOM 1145 C CA . PRO A 1 158 ? 45.053 -4.365 -21.442 1.00 45.47 158 PRO A CA 1
ATOM 1146 C C . PRO A 1 158 ? 45.817 -5.322 -20.524 1.00 45.47 158 PRO A C 1
ATOM 1148 O O . PRO A 1 158 ? 45.474 -6.500 -20.390 1.00 45.47 158 PRO A O 1
ATOM 1151 N N . SER A 1 159 ? 46.889 -4.822 -19.922 1.00 47.00 159 SER A N 1
ATOM 1152 C CA . SER A 1 159 ? 47.753 -5.556 -19.005 1.00 47.00 159 SER A CA 1
ATOM 1153 C C . SER A 1 159 ? 46.942 -6.090 -17.818 1.00 47.00 159 SER A C 1
ATOM 1155 O O . SER A 1 159 ? 46.675 -5.400 -16.836 1.00 47.00 159 SER A O 1
ATOM 1157 N N . HIS A 1 160 ? 46.505 -7.346 -17.909 1.00 47.75 160 HIS A N 1
ATOM 1158 C CA . HIS A 1 160 ? 45.748 -8.013 -16.856 1.00 47.75 160 HIS A CA 1
ATOM 1159 C C . HIS A 1 160 ? 46.683 -8.460 -15.731 1.00 47.75 160 HIS A C 1
ATOM 1161 O O . HIS A 1 160 ? 47.174 -9.587 -15.711 1.00 47.75 160 HIS A O 1
ATOM 1167 N N . ALA A 1 161 ? 46.897 -7.587 -14.756 1.00 49.75 161 ALA A N 1
ATOM 1168 C CA . ALA A 1 161 ? 47.661 -7.915 -13.567 1.00 49.75 161 ALA A CA 1
ATOM 1169 C C . ALA A 1 161 ? 46.771 -8.622 -12.528 1.00 49.75 161 ALA A C 1
ATOM 1171 O O . ALA A 1 161 ? 45.832 -8.054 -11.964 1.00 49.75 161 ALA A O 1
ATOM 1172 N N . ARG A 1 162 ? 47.041 -9.906 -12.268 1.00 50.69 162 ARG A N 1
ATOM 1173 C CA . ARG A 1 162 ? 46.325 -10.685 -11.249 1.00 50.69 162 ARG A CA 1
ATOM 1174 C C . ARG A 1 162 ? 46.930 -10.368 -9.874 1.00 50.69 162 ARG A C 1
ATOM 1176 O O . ARG A 1 162 ? 47.817 -11.068 -9.402 1.00 50.69 162 ARG A O 1
ATOM 1183 N N . HIS A 1 163 ? 46.483 -9.279 -9.249 1.00 54.81 163 HIS A N 1
ATOM 1184 C CA . HIS A 1 163 ? 47.053 -8.816 -7.980 1.00 54.81 163 HIS A CA 1
ATOM 1185 C C . HIS A 1 163 ? 46.680 -9.697 -6.780 1.00 54.81 163 HIS A C 1
ATOM 1187 O O . HIS A 1 163 ? 45.620 -10.328 -6.719 1.00 54.81 163 HIS A O 1
ATOM 1193 N N . ARG A 1 164 ? 47.561 -9.680 -5.774 1.00 57.34 164 ARG A N 1
ATOM 1194 C CA . ARG A 1 164 ? 47.297 -10.184 -4.420 1.00 57.34 164 ARG A CA 1
ATOM 1195 C C . ARG A 1 164 ? 46.066 -9.461 -3.843 1.00 57.34 164 ARG A C 1
ATOM 1197 O O . ARG A 1 164 ? 45.886 -8.281 -4.150 1.00 57.34 164 ARG A O 1
ATOM 1204 N N . PRO A 1 165 ? 45.221 -10.114 -3.017 1.00 57.72 165 PRO A N 1
ATOM 1205 C CA . PRO A 1 165 ? 44.071 -9.446 -2.413 1.00 57.72 165 PRO A CA 1
ATOM 1206 C C . PRO A 1 165 ? 44.513 -8.139 -1.735 1.00 57.72 165 PRO A C 1
ATOM 1208 O O . PRO A 1 165 ? 45.506 -8.158 -0.996 1.00 57.72 165 PRO A O 1
ATOM 1211 N N . PRO A 1 166 ? 43.823 -7.014 -2.000 1.00 61.97 166 PRO A N 1
ATOM 1212 C CA . PRO A 1 166 ? 44.233 -5.714 -1.495 1.00 61.97 166 PRO A CA 1
ATOM 1213 C C . PRO A 1 166 ? 44.274 -5.732 0.031 1.00 61.97 166 PRO A C 1
ATOM 1215 O O . PRO A 1 166 ? 43.429 -6.355 0.684 1.00 61.97 166 PRO A O 1
ATOM 1218 N N . ARG A 1 167 ? 45.246 -5.029 0.623 1.00 53.91 167 ARG A N 1
ATOM 1219 C CA . ARG A 1 167 ? 45.233 -4.834 2.077 1.00 53.91 167 ARG A CA 1
ATOM 1220 C C . ARG A 1 167 ? 44.047 -3.940 2.423 1.00 53.91 167 ARG A C 1
ATOM 1222 O O . ARG A 1 167 ? 43.964 -2.808 1.951 1.00 53.91 167 ARG A O 1
ATOM 1229 N N . ARG A 1 168 ? 43.134 -4.472 3.239 1.00 57.94 168 ARG A N 1
ATOM 1230 C CA . ARG A 1 168 ? 42.068 -3.703 3.882 1.00 57.94 168 ARG A CA 1
ATOM 1231 C C . ARG A 1 168 ? 42.675 -2.965 5.063 1.00 57.94 168 ARG A C 1
ATOM 1233 O O . ARG A 1 168 ? 43.210 -3.600 5.970 1.00 57.94 168 ARG A O 1
ATOM 1240 N N . GLU A 1 169 ? 42.558 -1.650 5.061 1.00 58.38 169 GLU A N 1
ATOM 1241 C CA . GLU A 1 169 ? 42.848 -0.857 6.250 1.00 58.38 169 GLU A CA 1
ATOM 1242 C C . GLU A 1 169 ? 41.565 -0.620 7.059 1.00 58.38 169 GLU A C 1
ATOM 1244 O O . GLU A 1 169 ? 40.471 -0.677 6.484 1.00 58.38 169 GLU A O 1
ATOM 1249 N N . PRO A 1 170 ? 41.662 -0.424 8.390 1.00 55.56 170 PRO A N 1
ATOM 1250 C CA . PRO A 1 170 ? 40.495 -0.174 9.230 1.00 55.56 170 PRO A CA 1
ATOM 1251 C C . PRO A 1 170 ? 39.687 1.003 8.680 1.00 55.56 170 PRO A C 1
ATOM 1253 O O . PRO A 1 170 ? 40.246 2.061 8.384 1.00 55.56 170 PRO A O 1
ATOM 1256 N N . ALA A 1 171 ? 38.381 0.801 8.515 1.00 56.19 171 ALA A N 1
ATOM 1257 C CA . ALA A 1 171 ? 37.476 1.857 8.096 1.00 56.19 171 ALA A CA 1
ATOM 1258 C C . ALA A 1 171 ? 37.449 2.957 9.166 1.00 56.19 171 ALA A C 1
ATOM 1260 O O . ALA A 1 171 ? 37.448 2.670 10.364 1.00 56.19 171 ALA A O 1
ATOM 1261 N N . ALA A 1 172 ? 37.395 4.217 8.740 1.00 54.25 172 ALA A N 1
ATOM 1262 C CA . ALA A 1 172 ? 36.965 5.293 9.620 1.00 54.25 172 ALA A CA 1
ATOM 1263 C C . ALA A 1 172 ? 35.442 5.169 9.792 1.00 54.25 172 ALA A C 1
ATOM 1265 O O . ALA A 1 172 ? 34.673 5.839 9.108 1.00 54.25 172 ALA A O 1
ATOM 1266 N N . GLU A 1 173 ? 34.995 4.247 10.645 1.00 52.12 173 GLU A N 1
ATOM 1267 C CA . GLU A 1 173 ? 33.598 4.191 11.073 1.00 52.12 173 GLU A CA 1
ATOM 1268 C C . GLU A 1 173 ? 33.362 5.337 12.061 1.00 52.12 173 GLU A C 1
ATOM 1270 O O . GLU A 1 173 ? 33.802 5.290 13.210 1.00 52.12 173 GLU A O 1
ATOM 1275 N N . LEU A 1 174 ? 32.678 6.394 11.615 1.00 53.81 174 LEU A N 1
ATOM 1276 C CA . LEU A 1 174 ? 32.028 7.295 12.561 1.00 53.81 174 LEU A CA 1
ATOM 1277 C C . LEU A 1 174 ? 30.833 6.547 13.177 1.00 53.81 174 LEU A C 1
ATOM 1279 O O . LEU A 1 174 ? 29.985 6.058 12.423 1.00 53.81 174 LEU A O 1
ATOM 1283 N N . PRO A 1 175 ? 30.720 6.463 14.516 1.00 49.25 175 PRO A N 1
ATOM 1284 C CA . PRO A 1 175 ? 29.557 5.862 15.161 1.00 49.25 175 PRO A CA 1
ATOM 1285 C C . PRO A 1 175 ? 28.266 6.548 14.685 1.00 49.25 175 PRO A C 1
ATOM 1287 O O . PRO A 1 175 ? 28.107 7.753 14.865 1.00 49.25 175 PRO A O 1
ATOM 1290 N N . GLY A 1 176 ? 27.355 5.787 14.067 1.00 55.22 176 GLY A N 1
ATOM 1291 C CA . GLY A 1 176 ? 26.062 6.281 13.570 1.00 55.22 176 GLY A CA 1
ATOM 1292 C C . GLY A 1 176 ? 25.976 6.569 12.064 1.00 55.22 176 GLY A C 1
ATOM 1293 O O . GLY A 1 176 ? 24.908 6.948 11.591 1.00 55.22 176 GLY A O 1
ATOM 1294 N N . ALA A 1 177 ? 27.045 6.376 11.285 1.00 59.03 177 ALA A N 1
ATOM 1295 C CA . ALA A 1 177 ? 26.991 6.552 9.833 1.00 59.03 177 ALA A CA 1
ATOM 1296 C C . ALA A 1 177 ? 26.432 5.301 9.120 1.00 59.03 177 ALA A C 1
ATOM 1298 O O . ALA A 1 177 ? 27.006 4.221 9.209 1.00 59.03 177 ALA A O 1
ATOM 1299 N N . GLY A 1 178 ? 25.353 5.450 8.342 1.00 63.97 178 GLY A N 1
ATOM 1300 C CA . GLY A 1 178 ? 24.760 4.376 7.520 1.00 63.97 178 GLY A CA 1
ATOM 1301 C C . GLY A 1 178 ? 25.556 3.991 6.260 1.00 63.97 178 GLY A C 1
ATOM 1302 O O . GLY A 1 178 ? 25.029 3.303 5.391 1.00 63.97 178 GLY A O 1
ATOM 1303 N N . LYS A 1 179 ? 26.806 4.453 6.123 1.00 56.84 179 LYS A N 1
ATOM 1304 C CA . LYS A 1 179 ? 27.677 4.220 4.961 1.00 56.84 179 LYS A CA 1
ATOM 1305 C C . LYS A 1 179 ? 29.025 3.680 5.425 1.00 56.84 179 LYS A C 1
ATOM 1307 O O . LYS A 1 179 ? 29.693 4.310 6.240 1.00 56.84 179 LYS A O 1
ATOM 1312 N N . GLU A 1 180 ? 29.459 2.564 4.845 1.00 68.12 180 GLU A N 1
ATOM 1313 C CA . GLU A 1 180 ? 30.818 2.049 5.026 1.00 68.12 180 GLU A CA 1
ATOM 1314 C C . GLU A 1 180 ? 31.720 2.572 3.897 1.00 68.12 180 GLU A C 1
ATOM 1316 O O . GLU A 1 180 ? 31.441 2.368 2.715 1.00 68.12 180 GLU A O 1
ATOM 1321 N N . VAL A 1 181 ? 32.820 3.238 4.253 1.00 70.06 181 VAL A N 1
ATOM 1322 C CA . VAL A 1 181 ? 33.857 3.658 3.300 1.00 70.06 181 VAL A CA 1
ATOM 1323 C C . VAL A 1 181 ? 35.099 2.804 3.529 1.00 70.06 181 VAL A C 1
ATOM 1325 O O . VAL A 1 181 ? 35.630 2.750 4.638 1.00 70.06 181 VAL A O 1
ATOM 1328 N N . ARG A 1 182 ? 35.570 2.128 2.476 1.00 72.75 182 ARG A N 1
ATOM 1329 C CA . ARG A 1 182 ? 36.730 1.228 2.533 1.00 72.75 182 ARG A CA 1
ATOM 1330 C C . ARG A 1 182 ? 37.896 1.793 1.733 1.00 72.75 182 ARG A C 1
ATOM 1332 O O . ARG A 1 182 ? 37.721 2.181 0.582 1.00 72.75 182 ARG A O 1
ATOM 1339 N N . ARG A 1 183 ? 39.092 1.767 2.327 1.00 74.50 183 ARG A N 1
ATOM 1340 C CA . ARG A 1 183 ? 40.356 2.024 1.629 1.00 74.50 183 ARG A CA 1
ATOM 1341 C C . ARG A 1 183 ? 41.025 0.698 1.281 1.00 74.50 183 ARG A C 1
ATOM 1343 O O . ARG A 1 183 ? 41.233 -0.145 2.155 1.00 74.50 183 ARG A O 1
ATOM 1350 N N . PHE A 1 184 ? 41.354 0.538 0.004 1.00 78.12 184 PHE A N 1
ATOM 1351 C CA . PHE A 1 184 ? 42.072 -0.613 -0.529 1.00 78.12 184 PHE A CA 1
ATOM 1352 C C . PHE A 1 184 ? 43.410 -0.158 -1.098 1.00 78.12 184 PHE A C 1
ATOM 1354 O O . PHE A 1 184 ? 43.457 0.804 -1.861 1.00 78.12 184 PHE A O 1
ATOM 1361 N N . THR A 1 185 ? 44.476 -0.878 -0.756 1.00 79.50 185 THR A N 1
ATOM 1362 C CA . THR A 1 185 ? 45.800 -0.680 -1.356 1.00 79.50 185 THR A CA 1
ATOM 1363 C C . THR A 1 185 ? 46.140 -1.891 -2.216 1.00 79.50 185 THR A C 1
ATOM 1365 O O . THR A 1 185 ? 46.188 -3.017 -1.707 1.00 79.50 185 THR A O 1
ATOM 1368 N N . PHE A 1 186 ? 46.368 -1.656 -3.509 1.00 77.44 186 PHE A N 1
ATOM 1369 C CA . PHE A 1 186 ? 46.772 -2.671 -4.481 1.00 77.44 186 PHE A CA 1
ATOM 1370 C C . PHE A 1 186 ? 48.292 -2.638 -4.651 1.00 77.44 186 PHE A C 1
ATOM 1372 O O . PHE A 1 186 ? 48.865 -1.589 -4.927 1.00 77.44 186 PHE A O 1
ATOM 1379 N N . ASP A 1 187 ? 48.947 -3.783 -4.458 1.00 75.50 187 ASP A N 1
ATOM 1380 C CA . ASP A 1 187 ? 50.384 -3.912 -4.696 1.00 75.50 187 ASP A CA 1
ATOM 1381 C C . ASP A 1 187 ? 50.626 -4.298 -6.157 1.00 75.50 187 ASP A C 1
ATOM 1383 O O . ASP A 1 187 ? 50.276 -5.403 -6.585 1.00 75.50 187 ASP A O 1
ATOM 1387 N N . THR A 1 188 ? 51.197 -3.372 -6.926 1.00 73.62 188 THR A N 1
ATOM 1388 C CA . THR A 1 188 ? 51.461 -3.544 -8.359 1.00 73.62 188 THR A CA 1
ATOM 1389 C C . THR A 1 188 ? 52.881 -4.015 -8.668 1.00 73.62 188 THR A C 1
ATOM 1391 O O . THR A 1 188 ? 53.192 -4.264 -9.829 1.00 73.62 188 THR A O 1
ATOM 1394 N N . ARG A 1 189 ? 53.734 -4.192 -7.646 1.00 70.94 189 ARG A N 1
ATOM 1395 C CA . ARG A 1 189 ? 55.167 -4.504 -7.813 1.00 70.94 189 ARG A CA 1
ATOM 1396 C C . ARG A 1 189 ? 55.444 -5.910 -8.345 1.00 70.94 189 ARG A C 1
ATOM 1398 O O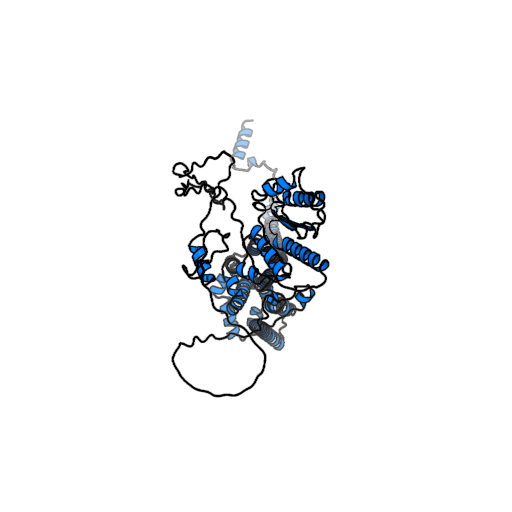 . ARG A 1 189 ? 56.445 -6.097 -9.024 1.00 70.94 189 ARG A O 1
ATOM 1405 N N . ASP A 1 190 ? 54.555 -6.860 -8.062 1.00 63.72 190 ASP A N 1
ATOM 1406 C CA . ASP A 1 190 ? 54.670 -8.266 -8.484 1.00 63.72 190 ASP A CA 1
ATOM 1407 C C . ASP A 1 190 ? 53.896 -8.559 -9.791 1.00 63.72 190 ASP A C 1
ATOM 1409 O O . ASP A 1 190 ? 53.620 -9.714 -10.109 1.00 63.72 190 ASP A O 1
ATOM 1413 N N . SER A 1 191 ? 53.466 -7.524 -10.521 1.00 65.88 191 SER A N 1
ATOM 1414 C CA . SER A 1 191 ? 52.751 -7.676 -11.791 1.00 65.88 191 SER A CA 1
ATOM 1415 C C . SER A 1 191 ? 53.718 -7.982 -12.938 1.00 65.88 191 SER A C 1
ATOM 1417 O O . SER A 1 191 ? 54.714 -7.281 -13.102 1.00 65.88 191 SER A O 1
ATOM 1419 N N . ASP A 1 192 ? 53.379 -8.965 -13.780 1.00 65.88 192 ASP A N 1
ATOM 1420 C CA . ASP A 1 192 ? 54.152 -9.333 -14.981 1.00 65.88 192 ASP A CA 1
ATOM 1421 C C . ASP A 1 192 ? 54.296 -8.164 -15.979 1.00 65.88 192 ASP A C 1
ATOM 1423 O O . ASP A 1 192 ? 55.233 -8.114 -16.775 1.00 65.88 192 ASP A O 1
ATOM 1427 N N . THR A 1 193 ? 53.376 -7.201 -15.916 1.00 65.81 193 THR A N 1
ATOM 1428 C CA . THR A 1 193 ? 53.395 -5.946 -16.676 1.00 65.81 193 THR A CA 1
ATOM 1429 C C . THR A 1 193 ? 53.472 -4.755 -15.717 1.00 65.81 193 THR A C 1
ATOM 1431 O O . THR A 1 193 ? 52.601 -4.648 -14.844 1.00 65.81 193 THR A O 1
ATOM 1434 N N . PRO A 1 194 ? 54.450 -3.839 -15.864 1.00 66.50 194 PRO A N 1
ATOM 1435 C CA . PRO A 1 194 ? 54.521 -2.639 -15.039 1.00 66.50 194 PRO A CA 1
ATOM 1436 C C . PRO A 1 194 ? 53.268 -1.783 -15.252 1.00 66.50 194 PRO A C 1
ATOM 1438 O O . PRO A 1 194 ? 52.980 -1.374 -16.375 1.00 66.50 194 PRO A O 1
ATOM 1441 N N . LEU A 1 195 ? 52.522 -1.517 -14.178 1.00 73.44 195 LEU A N 1
ATOM 1442 C CA . LEU A 1 195 ? 51.355 -0.638 -14.214 1.00 73.44 195 LEU A CA 1
ATOM 1443 C C . LEU A 1 195 ? 51.816 0.792 -13.892 1.00 73.44 195 LEU A C 1
ATOM 1445 O O . LEU A 1 195 ? 52.025 1.133 -12.726 1.00 73.44 195 LEU A O 1
ATOM 1449 N N . VAL A 1 196 ? 52.047 1.597 -14.927 1.00 78.19 196 VAL A N 1
ATOM 1450 C CA . VAL A 1 196 ? 52.371 3.025 -14.786 1.00 78.19 196 VAL A CA 1
ATOM 1451 C C . VAL A 1 196 ? 51.060 3.794 -14.640 1.00 78.19 196 VAL A C 1
ATOM 1453 O O . VAL A 1 196 ? 50.143 3.564 -15.422 1.00 78.19 196 VAL A O 1
ATOM 1456 N N . TYR A 1 197 ? 50.961 4.663 -13.635 1.00 79.50 197 TYR A N 1
ATOM 1457 C CA . TYR A 1 197 ? 49.794 5.516 -13.415 1.00 79.50 197 TYR A CA 1
ATOM 1458 C C . TYR A 1 197 ? 50.222 6.876 -12.855 1.00 79.50 197 TYR A C 1
ATOM 1460 O O . TYR A 1 197 ? 51.235 6.977 -12.154 1.00 79.50 197 TYR A O 1
ATOM 1468 N N . GLU A 1 198 ? 49.426 7.901 -13.127 1.00 78.44 198 GLU A N 1
ATOM 1469 C CA . GLU A 1 198 ? 49.540 9.238 -12.560 1.00 78.44 198 GLU A CA 1
ATOM 1470 C C . GLU A 1 198 ? 48.374 9.537 -11.605 1.00 78.44 198 GLU A C 1
ATOM 1472 O O . GLU A 1 198 ? 47.331 8.877 -11.590 1.00 78.44 198 GLU A O 1
ATOM 1477 N N . ALA A 1 199 ? 48.560 10.529 -10.731 1.00 74.19 199 ALA A N 1
ATOM 1478 C CA . ALA A 1 199 ? 47.503 10.950 -9.820 1.00 74.19 199 ALA A CA 1
ATOM 1479 C C . ALA A 1 199 ? 46.356 11.592 -10.616 1.00 74.19 199 ALA A C 1
ATOM 1481 O O . ALA A 1 199 ? 46.517 12.677 -11.164 1.00 74.19 199 ALA A O 1
ATOM 1482 N N . GLY A 1 200 ? 45.200 10.928 -10.634 1.00 69.00 200 GLY A N 1
ATOM 1483 C CA . GLY A 1 200 ? 44.042 11.320 -11.443 1.00 69.00 200 GLY A CA 1
ATOM 1484 C C . GLY A 1 200 ? 43.546 10.195 -12.351 1.00 69.00 200 GLY A C 1
ATOM 1485 O O . GLY A 1 200 ? 42.379 10.208 -12.734 1.00 69.00 200 GLY A O 1
ATOM 1486 N N . ASP A 1 201 ? 44.387 9.191 -12.612 1.00 76.81 201 ASP A N 1
ATOM 1487 C CA . ASP A 1 201 ? 44.014 8.028 -13.414 1.00 76.81 201 ASP A CA 1
ATOM 1488 C C . ASP A 1 201 ? 42.971 7.147 -12.712 1.00 76.81 201 ASP A C 1
ATOM 1490 O O . ASP A 1 201 ? 42.929 7.021 -11.482 1.00 76.81 201 ASP A O 1
ATOM 1494 N N . ALA A 1 202 ? 42.134 6.489 -13.515 1.00 73.88 202 ALA A N 1
ATOM 1495 C CA . ALA A 1 202 ? 41.115 5.566 -13.039 1.00 73.88 202 ALA A CA 1
ATOM 1496 C C . ALA A 1 202 ? 41.618 4.113 -13.041 1.00 73.88 202 ALA A C 1
ATOM 1498 O O . ALA A 1 202 ? 42.239 3.647 -13.994 1.00 73.88 202 ALA A O 1
ATOM 1499 N N . LEU A 1 203 ? 41.278 3.359 -11.991 1.00 77.38 203 LEU A N 1
ATOM 1500 C CA . LEU A 1 203 ? 41.544 1.922 -11.899 1.00 77.38 203 LEU A CA 1
ATOM 1501 C C . LEU A 1 203 ? 40.258 1.126 -12.159 1.00 77.38 203 LEU A C 1
ATOM 1503 O O . LEU A 1 203 ? 39.321 1.174 -11.360 1.00 77.38 203 LEU A O 1
ATOM 1507 N N . ALA A 1 204 ? 40.230 0.341 -13.237 1.00 73.06 204 ALA A N 1
ATOM 1508 C CA . ALA A 1 204 ? 39.134 -0.586 -13.505 1.00 73.06 204 ALA A CA 1
ATOM 1509 C C . ALA A 1 204 ? 39.258 -1.847 -12.631 1.00 73.06 204 ALA A C 1
ATOM 1511 O O . ALA A 1 204 ? 40.253 -2.571 -12.682 1.00 73.06 204 ALA A O 1
ATOM 1512 N N . VAL A 1 205 ? 38.224 -2.140 -11.841 1.00 77.81 205 VAL A N 1
ATOM 1513 C CA . VAL A 1 205 ? 38.151 -3.344 -11.002 1.00 77.81 205 VAL A CA 1
ATOM 1514 C C . VAL A 1 205 ? 37.087 -4.274 -11.568 1.00 77.81 205 VAL A C 1
ATOM 1516 O O . VAL A 1 205 ? 35.938 -3.875 -11.720 1.00 77.81 205 VAL A O 1
ATOM 1519 N N . HIS A 1 206 ? 37.451 -5.527 -11.845 1.00 75.56 206 HIS A N 1
ATOM 1520 C CA . HIS A 1 206 ? 36.507 -6.562 -12.274 1.00 75.56 206 HIS A CA 1
ATOM 1521 C C . HIS A 1 206 ? 35.997 -7.350 -11.058 1.00 75.56 206 HIS A C 1
ATOM 1523 O O . HIS A 1 206 ? 36.707 -8.236 -10.569 1.00 75.56 206 HIS A O 1
ATOM 1529 N N . PRO A 1 207 ? 34.792 -7.057 -10.535 1.00 79.81 207 PRO A N 1
ATOM 1530 C CA . PRO A 1 207 ? 34.264 -7.773 -9.387 1.00 79.81 207 PRO A CA 1
ATOM 1531 C C . PRO A 1 207 ? 33.821 -9.188 -9.767 1.00 79.81 207 PRO A C 1
ATOM 1533 O O . PRO A 1 207 ? 33.486 -9.489 -10.914 1.00 79.81 207 PRO A O 1
ATOM 1536 N N . VAL A 1 208 ? 33.768 -10.056 -8.760 1.00 81.31 208 VAL A N 1
ATOM 1537 C CA . VAL A 1 208 ? 33.119 -11.365 -8.856 1.00 81.31 208 VAL A CA 1
ATOM 1538 C C . VAL A 1 208 ? 31.842 -11.312 -8.028 1.00 81.31 208 VAL A C 1
ATOM 1540 O O . VAL A 1 208 ? 31.863 -10.861 -6.881 1.00 81.31 208 VAL A O 1
ATOM 1543 N N . ASN A 1 209 ? 30.733 -11.773 -8.607 1.00 83.69 209 ASN A N 1
ATOM 1544 C CA . ASN A 1 209 ? 29.454 -11.858 -7.905 1.00 83.69 209 ASN A CA 1
ATOM 1545 C C . ASN A 1 209 ? 29.568 -12.748 -6.662 1.00 83.69 209 ASN A C 1
ATOM 1547 O O . ASN A 1 209 ? 30.319 -13.729 -6.645 1.00 83.69 209 ASN A O 1
ATOM 1551 N N . ARG A 1 210 ? 28.797 -12.429 -5.615 1.00 85.50 210 ARG A N 1
ATOM 1552 C CA . ARG A 1 210 ? 28.790 -13.234 -4.389 1.00 85.50 210 ARG A CA 1
ATOM 1553 C C . ARG A 1 210 ? 28.353 -14.671 -4.701 1.00 85.50 210 ARG A C 1
ATOM 1555 O O . ARG A 1 210 ? 27.305 -14.843 -5.323 1.00 85.50 210 ARG A O 1
ATOM 1562 N N . PRO A 1 211 ? 29.076 -15.697 -4.213 1.00 85.50 211 PRO A N 1
ATOM 1563 C CA . PRO A 1 211 ? 28.720 -17.091 -4.469 1.00 85.50 211 PRO A CA 1
ATOM 1564 C C . PRO A 1 211 ? 27.289 -17.448 -4.053 1.00 85.50 211 PRO A C 1
ATOM 1566 O O . PRO A 1 211 ? 26.643 -18.242 -4.728 1.00 85.50 211 PRO A O 1
ATOM 1569 N N . ASP A 1 212 ? 26.788 -16.853 -2.970 1.00 85.06 212 ASP A N 1
ATOM 1570 C CA . ASP A 1 212 ? 25.438 -17.113 -2.452 1.00 85.06 212 ASP A CA 1
ATOM 1571 C C . ASP A 1 212 ? 24.355 -16.600 -3.412 1.00 85.06 212 ASP A C 1
ATOM 1573 O O . ASP A 1 212 ? 23.439 -17.344 -3.742 1.00 85.06 212 ASP A O 1
ATOM 1577 N N . LEU A 1 213 ? 24.525 -15.380 -3.939 1.00 83.81 213 LEU A N 1
ATOM 1578 C CA . LEU A 1 213 ? 23.625 -14.795 -4.942 1.00 83.81 213 LEU A CA 1
ATOM 1579 C C . LEU A 1 213 ? 23.649 -15.593 -6.247 1.00 83.81 213 LEU A C 1
ATOM 1581 O O . LEU A 1 213 ? 22.618 -15.803 -6.874 1.00 83.81 213 LEU A O 1
ATOM 1585 N N . VAL A 1 214 ? 24.825 -16.077 -6.655 1.00 85.44 214 VAL A N 1
ATOM 1586 C CA . VAL A 1 214 ? 24.939 -16.936 -7.840 1.00 85.44 214 VAL A CA 1
ATOM 1587 C C . VAL A 1 214 ? 24.186 -18.251 -7.625 1.00 85.44 214 VAL A C 1
ATOM 1589 O O . VAL A 1 214 ? 23.482 -18.697 -8.525 1.00 85.44 214 VAL A O 1
ATOM 1592 N N . LYS A 1 215 ? 24.287 -18.867 -6.440 1.00 81.81 215 LYS A N 1
ATOM 1593 C CA . LYS A 1 215 ? 23.534 -20.089 -6.109 1.00 81.81 215 LYS A CA 1
ATOM 1594 C C . LYS A 1 215 ? 22.029 -19.849 -6.106 1.00 81.81 215 LYS A C 1
ATOM 1596 O O . LYS A 1 215 ? 21.296 -20.675 -6.637 1.00 81.81 215 LYS A O 1
ATOM 1601 N N . GLU A 1 216 ? 21.586 -18.741 -5.524 1.00 85.50 216 GLU A N 1
ATOM 1602 C CA . GLU A 1 216 ? 20.183 -18.333 -5.528 1.00 85.50 216 GLU A CA 1
ATOM 1603 C C . GLU A 1 216 ? 19.666 -18.161 -6.960 1.00 85.50 216 GLU A C 1
ATOM 1605 O O . GLU A 1 216 ? 18.673 -18.778 -7.340 1.00 85.50 216 GLU A O 1
ATOM 1610 N N . TRP A 1 217 ? 20.397 -17.420 -7.795 1.00 82.56 217 TRP A N 1
ATOM 1611 C CA . TRP A 1 217 ? 20.050 -17.212 -9.198 1.00 82.56 217 TRP A CA 1
ATOM 1612 C C . TRP A 1 217 ? 19.990 -18.526 -9.991 1.00 82.56 217 TRP A C 1
ATOM 1614 O O . TRP A 1 217 ? 19.052 -18.754 -10.758 1.00 82.56 217 TRP A O 1
ATOM 1624 N N . LEU A 1 218 ? 20.951 -19.431 -9.779 1.00 85.50 218 LEU A N 1
ATOM 1625 C CA . LEU A 1 218 ? 20.953 -20.761 -10.399 1.00 85.50 218 LEU A CA 1
ATOM 1626 C C . LEU A 1 218 ? 19.760 -21.611 -9.936 1.00 85.50 218 LEU A C 1
ATOM 1628 O O . LEU A 1 218 ? 19.146 -22.298 -10.753 1.00 85.50 218 LEU A O 1
ATOM 1632 N N . ALA A 1 219 ? 19.390 -21.532 -8.655 1.00 80.25 219 ALA A N 1
ATOM 1633 C CA . ALA A 1 219 ? 18.232 -22.235 -8.110 1.00 80.25 219 ALA A CA 1
ATOM 1634 C C . ALA A 1 219 ? 16.912 -21.718 -8.706 1.00 80.25 219 ALA A C 1
ATOM 1636 O O . ALA A 1 219 ? 16.059 -22.520 -9.091 1.00 80.25 219 ALA A O 1
ATOM 1637 N N . VAL A 1 220 ? 16.761 -20.396 -8.838 1.00 83.31 220 VAL A N 1
ATOM 1638 C CA . VAL A 1 220 ? 15.568 -19.760 -9.422 1.00 83.31 220 VAL A CA 1
ATOM 1639 C C . VAL A 1 220 ? 15.444 -20.077 -10.912 1.00 83.31 220 VAL A C 1
ATOM 1641 O O . VAL A 1 220 ? 14.370 -20.451 -11.379 1.00 83.31 220 VAL A O 1
ATOM 1644 N N . THR A 1 221 ? 16.547 -19.995 -11.659 1.00 80.25 221 THR A N 1
ATOM 1645 C CA . THR A 1 221 ? 16.562 -20.279 -13.105 1.00 80.25 221 THR A CA 1
ATOM 1646 C C . THR A 1 221 ? 16.561 -21.772 -13.437 1.00 80.25 221 THR A C 1
ATOM 1648 O O . THR A 1 221 ? 16.464 -22.131 -14.608 1.00 80.25 221 THR A O 1
ATOM 1651 N N . ARG A 1 222 ? 16.639 -22.650 -12.423 1.00 76.12 222 ARG A N 1
ATOM 1652 C CA . ARG A 1 222 ? 16.757 -24.114 -12.564 1.00 76.12 222 ARG A CA 1
ATOM 1653 C C . ARG A 1 222 ? 17.914 -24.519 -13.483 1.00 76.12 222 ARG A C 1
ATOM 1655 O O . ARG A 1 222 ? 17.799 -25.454 -14.275 1.00 76.12 222 ARG A O 1
ATOM 1662 N N . THR A 1 223 ? 19.029 -23.804 -13.368 1.00 73.31 223 THR A N 1
ATOM 1663 C CA . THR A 1 223 ? 20.237 -24.049 -14.156 1.00 73.31 223 THR A CA 1
ATOM 1664 C C . THR A 1 223 ? 21.246 -24.818 -13.304 1.00 73.31 223 THR A C 1
ATOM 1666 O O . THR A 1 223 ? 21.651 -24.351 -12.241 1.00 73.31 223 THR A O 1
ATOM 1669 N N . GLU A 1 224 ? 21.662 -26.004 -13.754 1.00 65.50 224 GLU A N 1
ATOM 1670 C CA . GLU A 1 224 ? 22.621 -26.847 -13.024 1.00 65.50 224 GLU A CA 1
ATOM 1671 C C . GLU A 1 224 ? 24.017 -26.194 -12.941 1.00 65.50 224 GLU A C 1
ATOM 1673 O O . GLU A 1 224 ? 24.535 -25.731 -13.966 1.00 65.50 224 GLU A O 1
ATOM 1678 N N . PRO A 1 225 ? 24.695 -26.209 -11.775 1.00 57.50 225 PRO A N 1
ATOM 1679 C CA . PRO A 1 225 ? 26.077 -25.757 -11.663 1.00 57.50 225 PRO A CA 1
ATOM 1680 C C . PRO A 1 225 ? 26.998 -26.731 -12.413 1.00 57.50 225 PRO A C 1
ATOM 1682 O O . PRO A 1 225 ? 27.374 -27.782 -11.901 1.00 57.50 225 PRO A O 1
ATOM 1685 N N . GLY A 1 226 ? 27.353 -26.387 -13.650 1.00 58.53 226 GLY A N 1
ATOM 1686 C CA . GLY A 1 226 ? 28.224 -27.195 -14.513 1.00 58.53 226 GLY A CA 1
ATOM 1687 C C . GLY A 1 226 ? 27.542 -27.766 -15.758 1.00 58.53 226 GLY A C 1
ATOM 1688 O O . GLY A 1 226 ? 28.238 -28.265 -16.641 1.00 58.53 226 GLY A O 1
ATOM 1689 N N . GLY A 1 227 ? 26.216 -27.638 -15.880 1.00 47.25 227 GLY A N 1
ATOM 1690 C CA . GLY A 1 227 ? 25.541 -27.723 -17.176 1.00 47.25 227 GLY A CA 1
ATOM 1691 C C . GLY A 1 227 ? 25.881 -26.474 -17.985 1.00 47.25 227 GLY A C 1
ATOM 1692 O O . GLY A 1 227 ? 25.958 -25.400 -17.397 1.00 47.25 227 GLY A O 1
ATOM 1693 N N . THR A 1 228 ? 26.175 -26.648 -19.279 1.00 44.03 228 THR A N 1
ATOM 1694 C CA . THR A 1 228 ? 26.523 -25.638 -20.301 1.00 44.03 228 THR A CA 1
ATOM 1695 C C . THR A 1 228 ? 26.555 -24.213 -19.768 1.00 44.03 228 THR A C 1
ATOM 1697 O O . THR A 1 228 ? 25.495 -23.695 -19.440 1.00 44.03 228 THR A O 1
ATOM 1700 N N . SER A 1 229 ? 27.735 -23.574 -19.705 1.00 35.97 229 SER A N 1
ATOM 1701 C CA . SER A 1 229 ? 27.854 -22.190 -19.231 1.00 35.97 229 SER A CA 1
ATOM 1702 C C . SER A 1 229 ? 26.710 -21.348 -19.793 1.00 35.97 229 SER A C 1
ATOM 1704 O O . SER A 1 229 ? 26.719 -21.020 -20.983 1.00 35.97 229 SER A O 1
ATOM 1706 N N . VAL A 1 230 ? 25.725 -21.004 -18.965 1.00 43.91 230 VAL A N 1
ATOM 1707 C CA . VAL A 1 230 ? 24.795 -19.943 -19.314 1.00 43.91 230 VAL A CA 1
ATOM 1708 C C . VAL A 1 230 ? 25.622 -18.688 -19.122 1.00 43.91 230 VAL A C 1
ATOM 1710 O O . VAL A 1 230 ? 25.701 -18.113 -18.041 1.00 43.91 230 VAL A O 1
ATOM 1713 N N . ARG A 1 231 ? 26.385 -18.346 -20.164 1.00 30.83 231 ARG A N 1
ATOM 1714 C CA . ARG A 1 231 ? 26.960 -17.018 -20.281 1.00 30.83 231 ARG A CA 1
ATOM 1715 C C . ARG A 1 231 ? 25.738 -16.093 -20.360 1.00 30.83 231 ARG A C 1
ATOM 1717 O O . ARG A 1 231 ? 25.011 -16.221 -21.345 1.00 30.83 231 ARG A O 1
ATOM 1724 N N . PRO A 1 232 ? 25.492 -15.155 -19.424 1.00 33.03 232 PRO A N 1
ATOM 1725 C CA . PRO A 1 232 ? 24.886 -13.904 -19.877 1.00 33.03 232 PRO A CA 1
ATOM 1726 C C . PRO A 1 232 ? 25.781 -13.448 -21.025 1.00 33.03 232 PRO A C 1
ATOM 1728 O O . PRO A 1 232 ? 26.997 -13.529 -20.840 1.00 33.03 232 PRO A O 1
ATOM 1731 N N . ALA A 1 233 ? 25.226 -13.159 -22.205 1.00 29.52 233 ALA A N 1
ATOM 1732 C CA . ALA A 1 233 ? 25.977 -12.940 -23.441 1.00 29.52 233 ALA A CA 1
ATOM 1733 C C . ALA A 1 233 ? 27.262 -12.136 -23.172 1.00 29.52 233 ALA A C 1
ATOM 1735 O O . ALA A 1 233 ? 27.267 -10.913 -23.111 1.00 29.52 233 ALA A O 1
ATOM 1736 N N . ARG A 1 234 ? 28.375 -12.842 -22.940 1.00 28.97 234 ARG A N 1
ATOM 1737 C CA . ARG A 1 234 ? 29.693 -12.233 -22.921 1.00 28.97 234 ARG A CA 1
ATOM 1738 C C . ARG A 1 234 ? 29.932 -11.928 -24.379 1.00 28.97 234 ARG A C 1
ATOM 1740 O O . ARG A 1 234 ? 29.775 -12.842 -25.196 1.00 28.97 234 ARG A O 1
ATOM 1747 N N . ALA A 1 235 ? 30.292 -10.678 -24.658 1.00 34.66 235 ALA A N 1
ATOM 1748 C CA . ALA A 1 235 ? 30.824 -10.247 -25.940 1.00 34.66 235 ALA A CA 1
ATOM 1749 C C . ALA A 1 235 ? 31.623 -11.401 -26.581 1.00 34.66 235 ALA A C 1
ATOM 1751 O O . ALA A 1 235 ? 32.446 -12.017 -25.887 1.00 34.66 235 ALA A O 1
ATOM 1752 N N . PRO A 1 236 ? 31.308 -11.795 -27.827 1.00 31.75 236 PRO A N 1
ATOM 1753 C CA . PRO A 1 236 ? 31.898 -12.979 -28.425 1.00 31.75 236 PRO A CA 1
ATOM 1754 C C . PRO A 1 236 ? 33.418 -12.815 -28.499 1.00 31.75 236 PRO A C 1
ATOM 1756 O O . PRO A 1 236 ? 33.929 -11.904 -29.140 1.00 31.75 236 PRO A O 1
ATOM 1759 N N . ASP A 1 237 ? 34.131 -13.719 -27.830 1.00 29.39 237 ASP A N 1
ATOM 1760 C CA . ASP A 1 237 ? 35.572 -13.890 -27.978 1.00 29.39 237 ASP A CA 1
ATOM 1761 C C . ASP A 1 237 ? 35.818 -14.765 -29.222 1.00 29.39 237 ASP A C 1
ATOM 1763 O O . ASP A 1 237 ? 35.445 -15.946 -29.275 1.00 29.39 237 ASP A O 1
ATOM 1767 N N . PHE A 1 238 ? 36.356 -14.140 -30.268 1.00 37.91 238 PHE A N 1
ATOM 1768 C CA . PHE A 1 238 ? 36.474 -14.638 -31.639 1.00 37.91 238 PHE A CA 1
ATOM 1769 C C . PHE A 1 238 ? 37.672 -15.585 -31.836 1.00 37.91 238 PHE A C 1
ATOM 1771 O O . PHE A 1 238 ? 38.613 -15.214 -32.526 1.00 37.91 238 PHE A O 1
ATOM 1778 N N . THR A 1 239 ? 37.698 -16.818 -31.307 1.00 32.41 239 THR A N 1
ATOM 1779 C CA . THR A 1 239 ? 38.817 -17.735 -31.676 1.00 32.41 239 THR A CA 1
ATOM 1780 C C . THR A 1 239 ? 38.572 -19.245 -31.772 1.00 32.41 239 THR A C 1
ATOM 1782 O O . THR A 1 239 ? 39.513 -19.942 -32.154 1.00 32.41 239 THR A O 1
ATOM 1785 N N . ARG A 1 240 ? 37.384 -19.831 -31.536 1.00 30.00 240 ARG A N 1
ATOM 1786 C CA . ARG A 1 240 ? 37.232 -21.299 -31.732 1.00 30.00 240 ARG A CA 1
ATOM 1787 C C . ARG A 1 240 ? 35.926 -21.741 -32.403 1.00 30.00 240 ARG A C 1
ATOM 1789 O O . ARG A 1 240 ? 34.859 -21.449 -31.873 1.00 30.00 240 ARG A O 1
ATOM 1796 N N . PRO A 1 241 ? 35.992 -22.509 -33.510 1.00 30.69 241 PRO A N 1
ATOM 1797 C CA . PRO A 1 241 ? 34.832 -23.164 -34.097 1.00 30.69 241 PRO A CA 1
ATOM 1798 C C . PRO A 1 241 ? 34.622 -24.541 -33.450 1.00 30.69 241 PRO A C 1
ATOM 1800 O O . PRO A 1 241 ? 35.569 -25.317 -33.327 1.00 30.69 241 PRO A O 1
ATOM 1803 N N . CYS A 1 242 ? 33.387 -24.874 -33.070 1.00 26.03 242 CYS A N 1
ATOM 1804 C CA . CYS A 1 242 ? 33.014 -26.256 -32.775 1.00 26.03 242 CYS A CA 1
ATOM 1805 C C . CYS A 1 242 ? 31.764 -26.629 -33.572 1.00 26.03 242 CYS A C 1
ATOM 1807 O O . CYS A 1 242 ? 30.661 -26.143 -33.339 1.00 26.03 242 CYS A O 1
ATOM 1809 N N . SER A 1 243 ? 32.010 -27.465 -34.569 1.00 34.41 243 SER A N 1
ATOM 1810 C CA . SER A 1 243 ? 31.082 -28.145 -35.453 1.00 34.41 243 SER A CA 1
ATOM 1811 C C . SER A 1 243 ? 30.428 -29.338 -34.754 1.00 34.41 243 SER A C 1
ATOM 1813 O O . SER A 1 243 ? 31.146 -30.245 -34.336 1.00 34.41 243 SER A O 1
ATOM 1815 N N . THR A 1 244 ? 29.096 -29.408 -34.699 1.00 27.61 244 THR A N 1
ATOM 1816 C CA . THR A 1 244 ? 28.324 -30.643 -34.974 1.00 27.61 244 THR A CA 1
ATOM 1817 C C . THR A 1 244 ? 26.813 -30.354 -35.032 1.00 27.61 244 THR A C 1
ATOM 1819 O O . THR A 1 244 ? 26.344 -29.460 -34.330 1.00 27.61 244 THR A O 1
ATOM 1822 N N . PRO A 1 245 ? 26.047 -31.053 -35.894 1.00 29.59 245 PRO A N 1
ATOM 1823 C CA . PRO A 1 245 ? 24.689 -30.667 -36.270 1.00 29.59 245 PRO A CA 1
ATOM 1824 C C . PRO A 1 245 ? 23.619 -31.360 -35.414 1.00 29.59 245 PRO A C 1
ATOM 1826 O O . PRO A 1 245 ? 23.777 -32.520 -35.033 1.00 29.59 245 PRO A O 1
ATOM 1829 N N . MET A 1 246 ? 22.489 -30.683 -35.187 1.00 24.69 246 MET A N 1
ATOM 1830 C CA . MET A 1 246 ? 21.238 -31.323 -34.761 1.00 24.69 246 MET A CA 1
ATOM 1831 C C . MET A 1 246 ? 20.288 -31.477 -35.963 1.00 24.69 246 MET A C 1
ATOM 1833 O O . MET A 1 246 ? 20.264 -30.600 -36.828 1.00 24.69 246 MET A O 1
ATOM 1837 N N . PRO A 1 247 ? 19.542 -32.594 -36.056 1.00 27.58 247 PRO A N 1
ATOM 1838 C CA . PRO A 1 247 ? 18.784 -32.956 -37.244 1.00 27.58 247 PRO A CA 1
ATOM 1839 C C . PRO A 1 247 ? 17.451 -32.209 -37.338 1.00 27.58 247 PRO A C 1
ATOM 1841 O O . PRO A 1 247 ? 16.799 -31.902 -36.343 1.00 27.58 247 PRO A O 1
ATOM 1844 N N . ALA A 1 248 ? 17.056 -31.966 -38.583 1.00 29.42 248 ALA A N 1
ATOM 1845 C CA . ALA A 1 248 ? 15.789 -31.386 -38.986 1.00 29.42 248 ALA A CA 1
ATOM 1846 C C . ALA A 1 248 ? 14.599 -32.306 -38.674 1.00 29.42 248 ALA A C 1
ATOM 1848 O O . ALA A 1 248 ? 14.679 -33.514 -38.891 1.00 29.42 248 ALA A O 1
ATOM 1849 N N . PHE A 1 249 ? 13.463 -31.711 -38.308 1.00 25.80 249 PHE A N 1
ATOM 1850 C CA . PHE A 1 249 ? 12.155 -32.269 -38.637 1.00 25.80 249 PHE A CA 1
ATOM 1851 C C . PHE A 1 249 ? 11.250 -31.176 -39.207 1.00 25.80 249 PHE A C 1
ATOM 1853 O O . PHE A 1 249 ? 11.083 -30.103 -38.634 1.00 25.80 249 PHE A O 1
ATOM 1860 N N . ALA A 1 250 ? 10.748 -31.479 -40.399 1.00 27.34 250 ALA A N 1
ATOM 1861 C CA . ALA A 1 250 ? 9.879 -30.675 -41.242 1.00 27.34 250 ALA A CA 1
ATOM 1862 C C . ALA A 1 250 ? 8.386 -30.862 -40.854 1.00 27.34 250 ALA A C 1
ATOM 1864 O O . ALA A 1 250 ? 8.079 -31.750 -40.057 1.00 27.34 250 ALA A O 1
ATOM 1865 N N . PRO A 1 251 ? 7.470 -30.029 -41.392 1.00 45.19 251 PRO A N 1
ATOM 1866 C CA . PRO A 1 251 ? 6.168 -29.705 -40.796 1.00 45.19 251 PRO A CA 1
ATOM 1867 C C . PRO A 1 251 ? 4.979 -30.454 -41.448 1.00 45.19 251 PRO A C 1
ATOM 1869 O O . PRO A 1 251 ? 5.191 -31.438 -42.149 1.00 45.19 251 PRO A O 1
ATOM 1872 N N . TRP A 1 252 ? 3.770 -29.871 -41.310 1.00 24.97 252 TRP A N 1
ATOM 1873 C CA . TRP A 1 252 ? 2.430 -30.188 -41.873 1.00 24.97 252 TR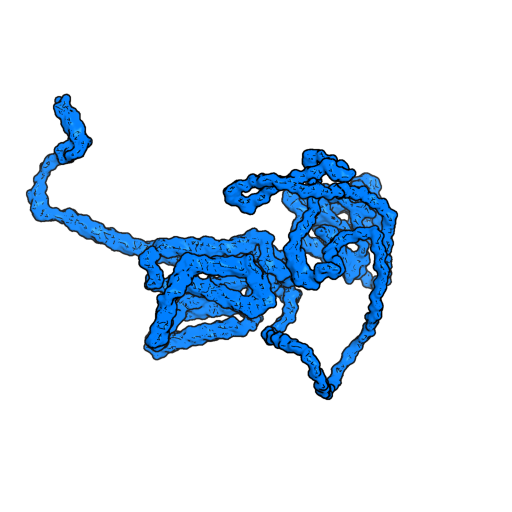P A CA 1
ATOM 1874 C C . TRP A 1 252 ? 1.532 -30.869 -40.820 1.00 24.97 252 TRP A C 1
ATOM 1876 O O . TRP A 1 252 ? 1.976 -31.769 -40.127 1.00 24.97 252 TRP A O 1
ATOM 1886 N N . GLY A 1 253 ? 0.263 -30.533 -40.589 1.00 24.80 253 GLY A N 1
ATOM 1887 C CA . GLY A 1 253 ? -0.699 -29.629 -41.212 1.00 24.80 253 GLY A CA 1
ATOM 1888 C C . GLY A 1 253 ? -2.112 -30.124 -40.836 1.00 24.80 253 GLY A C 1
ATOM 1889 O O . GLY A 1 253 ? -2.340 -31.326 -40.804 1.00 24.80 253 GLY A O 1
ATOM 1890 N N . THR A 1 254 ? -3.028 -29.189 -40.554 1.00 27.73 254 THR A N 1
ATOM 1891 C CA . THR A 1 254 ? -4.510 -29.273 -40.650 1.00 27.73 254 THR A CA 1
ATOM 1892 C C . THR A 1 254 ? -5.319 -30.365 -39.914 1.00 27.73 254 THR A C 1
ATOM 1894 O O . THR A 1 254 ? -5.236 -31.547 -40.214 1.00 27.73 254 THR A O 1
ATOM 1897 N N . SER A 1 255 ? -6.212 -29.872 -39.042 1.00 29.22 255 SER A N 1
ATOM 1898 C CA . SER A 1 255 ? -7.635 -30.207 -38.809 1.00 29.22 255 SER A CA 1
ATOM 1899 C C . SER A 1 255 ? -8.165 -31.641 -38.996 1.00 29.22 255 SER A C 1
ATOM 1901 O O . SER A 1 255 ? -8.099 -32.182 -40.092 1.00 29.22 255 SER A O 1
ATOM 1903 N N . VAL A 1 256 ? -8.871 -32.147 -37.965 1.00 25.45 256 VAL A N 1
ATOM 1904 C CA . VAL A 1 256 ? -10.244 -32.736 -37.968 1.00 25.45 256 VAL A CA 1
ATOM 1905 C C . VAL A 1 256 ? -10.434 -33.676 -36.750 1.00 25.45 256 VAL A C 1
ATOM 1907 O O . VAL A 1 256 ? -9.658 -34.593 -36.509 1.00 25.45 256 VAL A O 1
ATOM 1910 N N . VAL A 1 257 ? -11.498 -33.429 -35.978 1.00 25.77 257 VAL A N 1
ATOM 1911 C CA . VAL A 1 257 ? -12.108 -34.263 -34.904 1.00 25.77 257 VAL A CA 1
ATOM 1912 C C . VAL A 1 257 ? -12.980 -35.337 -35.609 1.00 25.77 257 VAL A C 1
ATOM 1914 O O . VAL A 1 257 ? -13.573 -34.928 -36.609 1.00 25.77 257 VAL A O 1
ATOM 1917 N N . PRO A 1 258 ? -13.164 -36.631 -35.193 1.00 32.72 258 PRO A N 1
ATOM 1918 C CA . PRO A 1 258 ? -13.734 -36.996 -33.878 1.00 32.72 258 PRO A CA 1
ATOM 1919 C C . PRO A 1 258 ? -13.522 -38.429 -33.282 1.00 32.72 258 PRO A C 1
ATOM 1921 O O . PRO A 1 258 ? -13.375 -39.428 -33.973 1.00 32.72 258 PRO A O 1
ATOM 1924 N N . SER A 1 259 ? -13.783 -38.527 -31.967 1.00 23.02 259 SER A N 1
ATOM 1925 C CA . SER A 1 259 ? -14.556 -39.588 -31.265 1.00 23.02 259 SER A CA 1
ATOM 1926 C C . SER A 1 259 ? -14.005 -41.010 -30.958 1.00 23.02 259 SER A C 1
ATOM 1928 O O . SER A 1 259 ? -13.398 -41.677 -31.783 1.00 23.02 259 SER A O 1
ATOM 1930 N N . TRP A 1 260 ? -14.424 -41.480 -29.763 1.00 22.95 260 TRP A N 1
ATOM 1931 C CA . TRP A 1 260 ? -14.568 -42.858 -29.227 1.00 22.95 260 TRP A CA 1
ATOM 1932 C C . TRP A 1 260 ? -13.429 -43.538 -28.429 1.00 22.95 260 TRP A C 1
ATOM 1934 O O . TRP A 1 260 ? -12.502 -44.133 -28.960 1.00 22.95 260 TRP A O 1
ATOM 1944 N N . ILE A 1 261 ? -13.627 -43.535 -27.101 1.00 27.97 261 ILE A N 1
ATOM 1945 C CA . ILE A 1 261 ? -13.612 -44.659 -26.134 1.00 27.97 261 ILE A CA 1
ATOM 1946 C C . ILE A 1 261 ? -12.883 -45.958 -26.554 1.00 27.97 261 ILE A C 1
ATOM 1948 O O . ILE A 1 261 ? -13.429 -46.746 -27.328 1.00 27.97 261 ILE A O 1
ATOM 1952 N N . ARG A 1 262 ? -11.800 -46.314 -25.834 1.00 24.66 262 ARG A N 1
ATOM 1953 C CA . ARG A 1 262 ? -11.691 -47.621 -25.141 1.00 24.66 262 ARG A CA 1
ATOM 1954 C C . ARG A 1 262 ? -10.582 -47.650 -24.084 1.00 24.66 262 ARG A C 1
ATOM 1956 O O . ARG A 1 262 ? -9.440 -47.291 -24.341 1.00 24.66 262 ARG A O 1
ATOM 1963 N N . ALA A 1 263 ? -10.960 -48.113 -22.896 1.00 25.22 263 ALA A N 1
ATOM 1964 C CA . ALA A 1 263 ? -10.097 -48.385 -21.758 1.00 25.22 263 ALA A CA 1
ATOM 1965 C C . ALA A 1 263 ? -9.160 -49.583 -22.003 1.00 25.22 263 ALA A C 1
ATOM 1967 O O . ALA A 1 263 ? -9.546 -50.561 -22.642 1.00 25.22 263 ALA A O 1
ATOM 1968 N N . GLY A 1 264 ? -7.965 -49.519 -21.415 1.00 24.42 264 GLY A N 1
ATOM 1969 C CA . GLY A 1 264 ? -7.000 -50.613 -21.335 1.00 24.42 264 GLY A CA 1
ATOM 1970 C C . GLY A 1 264 ? -6.025 -50.358 -20.190 1.00 24.42 264 GLY A C 1
ATOM 1971 O O . GLY A 1 264 ? -5.105 -49.557 -20.300 1.00 24.42 264 GLY A O 1
ATOM 1972 N N . SER A 1 265 ? -6.292 -51.002 -19.062 1.00 26.81 265 SER A N 1
ATOM 1973 C CA . SER A 1 265 ? -5.534 -50.963 -17.814 1.00 26.81 265 SER A CA 1
ATOM 1974 C C . SER A 1 265 ? -4.122 -51.541 -17.943 1.00 26.81 265 SER A C 1
ATOM 1976 O O . SER A 1 265 ? -3.964 -52.670 -18.401 1.00 26.81 265 SER A O 1
ATOM 1978 N N . SER A 1 266 ? -3.128 -50.842 -17.396 1.00 24.98 266 SER A N 1
ATOM 1979 C CA . SER A 1 266 ? -1.910 -51.457 -16.857 1.00 24.98 266 SER A CA 1
ATOM 1980 C C . SER A 1 266 ? -1.316 -50.547 -15.781 1.00 24.98 266 SER A C 1
ATOM 1982 O O . SER A 1 266 ? -0.814 -49.458 -16.053 1.00 24.98 266 SER A O 1
ATOM 1984 N N . LEU A 1 267 ? -1.444 -50.995 -14.535 1.00 29.28 267 LEU A N 1
ATOM 1985 C CA . LEU A 1 267 ? -0.859 -50.397 -13.343 1.00 29.28 267 LEU A CA 1
ATOM 1986 C C . LEU A 1 267 ? 0.648 -50.681 -13.311 1.00 29.28 267 LEU A C 1
ATOM 1988 O O . LEU A 1 267 ? 1.056 -51.831 -13.188 1.00 29.28 267 LEU A O 1
ATOM 1992 N N . SER A 1 268 ? 1.472 -49.635 -13.295 1.00 29.03 268 SER A N 1
ATOM 1993 C CA . SER A 1 268 ? 2.779 -49.695 -12.636 1.00 29.03 268 SER A CA 1
ATOM 1994 C C . SER A 1 268 ? 2.987 -48.402 -11.859 1.00 29.03 268 SER A C 1
ATOM 1996 O O . SER A 1 268 ? 2.838 -47.306 -12.401 1.00 29.03 268 SER A O 1
ATOM 1998 N N . GLY A 1 269 ? 3.218 -48.553 -10.558 1.00 32.78 269 GLY A N 1
ATOM 1999 C CA . GLY A 1 269 ? 3.172 -47.487 -9.575 1.00 32.78 269 GLY A CA 1
ATOM 2000 C C . GLY A 1 269 ? 4.140 -46.342 -9.850 1.00 32.78 269 GLY A C 1
ATOM 2001 O O . GLY A 1 269 ? 5.350 -46.522 -9.972 1.00 32.78 269 GLY A O 1
ATOM 2002 N N . ARG A 1 270 ? 3.595 -45.128 -9.824 1.00 28.69 270 ARG A N 1
ATOM 2003 C CA . ARG A 1 270 ? 4.336 -43.921 -9.483 1.00 28.69 270 ARG A CA 1
ATOM 2004 C C . ARG A 1 270 ? 3.398 -43.038 -8.664 1.00 28.69 270 ARG A C 1
ATOM 2006 O O . ARG A 1 270 ? 2.215 -42.923 -8.976 1.00 28.69 270 ARG A O 1
ATOM 2013 N N . ARG A 1 271 ? 3.914 -42.551 -7.537 1.00 24.38 271 ARG A N 1
ATOM 2014 C CA . ARG A 1 271 ? 3.196 -41.790 -6.507 1.00 24.38 271 ARG A CA 1
ATOM 2015 C C . ARG A 1 271 ? 2.310 -40.724 -7.158 1.00 24.38 271 ARG A C 1
ATOM 2017 O O . ARG A 1 271 ? 2.814 -39.887 -7.899 1.00 24.38 271 ARG A O 1
ATOM 2024 N N . ARG A 1 272 ? 1.005 -40.759 -6.870 1.00 20.72 272 ARG A N 1
ATOM 2025 C CA . ARG A 1 272 ? 0.107 -39.630 -7.124 1.00 20.72 272 ARG A CA 1
ATOM 2026 C C . ARG A 1 272 ? 0.514 -38.513 -6.172 1.00 20.72 272 ARG A C 1
ATOM 2028 O O . ARG A 1 272 ? 0.137 -38.539 -5.005 1.00 20.72 272 ARG A O 1
ATOM 2035 N N . THR A 1 273 ? 1.276 -37.545 -6.663 1.00 22.92 273 THR A N 1
ATOM 2036 C CA . THR A 1 273 ? 1.144 -36.191 -6.133 1.00 22.92 273 THR A CA 1
ATOM 2037 C C . THR A 1 273 ? -0.226 -35.721 -6.595 1.00 22.92 273 THR A C 1
ATOM 2039 O O . THR A 1 273 ? -0.450 -35.495 -7.781 1.00 22.92 273 THR A O 1
ATOM 2042 N N . ILE A 1 274 ? -1.178 -35.701 -5.667 1.00 20.75 274 ILE A N 1
ATOM 2043 C CA . ILE A 1 274 ? -2.440 -34.995 -5.849 1.00 20.75 274 ILE A CA 1
ATOM 2044 C C . ILE A 1 274 ? -2.059 -33.517 -5.794 1.00 20.75 274 ILE A C 1
ATOM 2046 O O . ILE A 1 274 ? -1.891 -32.964 -4.711 1.00 20.75 274 ILE A O 1
ATOM 2050 N N . CYS A 1 275 ? -1.859 -32.894 -6.952 1.00 19.73 275 CYS A N 1
ATOM 2051 C CA . CYS A 1 275 ? -2.052 -31.457 -7.039 1.00 19.73 275 CYS A CA 1
ATOM 2052 C C . CYS A 1 275 ? -3.559 -31.255 -6.909 1.00 19.73 275 CYS A C 1
ATOM 2054 O O . CYS A 1 275 ? -4.313 -31.612 -7.812 1.00 19.73 275 CYS A O 1
ATOM 2056 N N . MET A 1 276 ? -4.011 -30.781 -5.749 1.00 19.64 276 MET A N 1
ATOM 2057 C CA . MET A 1 276 ? -5.313 -30.134 -5.696 1.00 19.64 276 MET A CA 1
ATOM 2058 C C . MET A 1 276 ? -5.174 -28.863 -6.532 1.00 19.64 276 MET A C 1
ATOM 2060 O O . MET A 1 276 ? -4.540 -27.906 -6.096 1.00 19.64 276 MET A O 1
ATOM 2064 N N . GLU A 1 277 ? -5.704 -28.892 -7.752 1.00 22.95 277 GLU A N 1
ATOM 2065 C CA . GLU A 1 277 ? -6.028 -27.685 -8.505 1.00 22.95 277 GLU A CA 1
ATOM 2066 C C . GLU A 1 277 ? -7.046 -26.898 -7.678 1.00 22.95 277 GLU A C 1
ATOM 2068 O O . GLU A 1 277 ? -8.242 -27.193 -7.653 1.00 22.95 277 GLU A O 1
ATOM 2073 N N . GLY A 1 278 ? -6.546 -25.916 -6.935 1.00 22.98 278 GLY A N 1
ATOM 2074 C CA . GLY A 1 278 ? -7.362 -24.827 -6.440 1.00 22.98 278 GLY A CA 1
ATOM 2075 C C . GLY A 1 278 ? -7.715 -23.939 -7.623 1.00 22.98 278 GLY A C 1
ATOM 2076 O O . GLY A 1 278 ? -6.899 -23.128 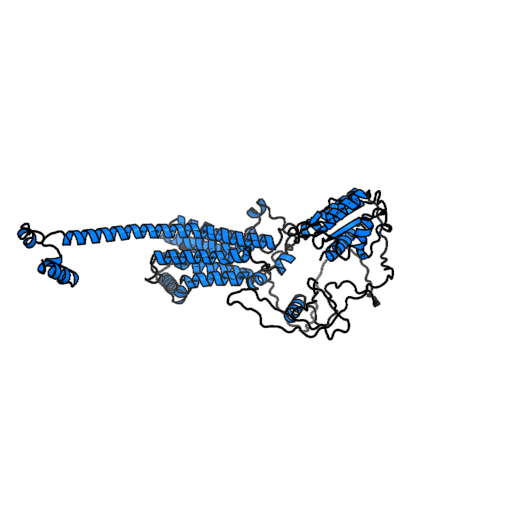-8.022 1.00 22.98 278 GLY A O 1
ATOM 2077 N N . HIS A 1 279 ? -8.919 -24.142 -8.156 1.00 27.75 279 HIS A N 1
ATOM 2078 C CA . HIS A 1 279 ? -9.680 -23.225 -9.004 1.00 27.75 279 HIS A CA 1
ATOM 2079 C C . HIS A 1 279 ? -8.969 -22.672 -10.248 1.00 27.75 279 HIS A C 1
ATOM 2081 O O . HIS A 1 279 ? -8.232 -21.695 -10.209 1.00 27.75 279 HIS A O 1
ATOM 2087 N N . ALA A 1 280 ? -9.353 -23.237 -11.394 1.00 24.44 280 ALA A N 1
ATOM 2088 C CA . ALA A 1 280 ? -9.314 -22.563 -12.680 1.00 24.44 280 ALA A CA 1
ATOM 2089 C C . ALA A 1 280 ? -10.160 -21.273 -12.624 1.00 24.44 280 ALA A C 1
ATOM 2091 O O . ALA A 1 280 ? -11.356 -21.283 -12.908 1.00 24.44 280 ALA A O 1
ATOM 2092 N N . MET A 1 281 ? -9.538 -20.165 -12.231 1.00 30.08 281 MET A N 1
ATOM 2093 C CA . MET A 1 281 ? -9.943 -18.827 -12.638 1.00 30.08 281 MET A CA 1
ATOM 2094 C C . MET A 1 281 ? -9.089 -18.492 -13.852 1.00 30.08 281 MET A C 1
ATOM 2096 O O . MET A 1 281 ? -7.870 -18.454 -13.769 1.00 30.08 281 MET A O 1
ATOM 2100 N N . THR A 1 282 ? -9.761 -18.353 -14.988 1.00 31.86 282 THR A N 1
ATOM 2101 C CA . THR A 1 282 ? -9.294 -17.821 -16.269 1.00 31.86 282 THR A CA 1
ATOM 2102 C C . THR A 1 282 ? -8.014 -16.980 -16.148 1.00 31.86 282 THR A C 1
ATOM 2104 O O . THR A 1 282 ? -8.082 -15.783 -15.878 1.00 31.86 282 THR A O 1
ATOM 2107 N N . GLU A 1 283 ? -6.850 -17.598 -16.378 1.00 34.09 283 GLU A N 1
ATOM 2108 C CA . GLU A 1 283 ? -5.602 -16.896 -16.689 1.00 34.09 283 GLU A CA 1
ATOM 2109 C C . GLU A 1 283 ? -5.792 -16.200 -18.045 1.00 34.09 283 GLU A C 1
ATOM 2111 O O . GLU A 1 283 ? -5.415 -16.702 -19.103 1.00 34.09 283 GLU A O 1
ATOM 2116 N N . LEU A 1 284 ? -6.431 -15.031 -18.035 1.00 38.38 284 LEU A N 1
ATOM 2117 C CA . LEU A 1 284 ? -6.104 -14.003 -19.010 1.00 38.38 284 LEU A CA 1
ATOM 2118 C C . LEU A 1 284 ? -4.641 -13.669 -18.742 1.00 38.38 284 LEU A C 1
ATOM 2120 O O . LEU A 1 284 ? -4.318 -13.137 -17.683 1.00 38.38 284 LEU A O 1
ATOM 2124 N N . SER A 1 285 ? -3.754 -14.070 -19.653 1.00 36.72 285 SER A N 1
ATOM 2125 C CA . SER A 1 285 ? -2.320 -13.818 -19.548 1.00 36.72 285 SER A CA 1
ATOM 2126 C C . SER A 1 285 ? -2.083 -12.367 -19.123 1.00 36.72 285 SER A C 1
ATOM 2128 O O . SER A 1 285 ? -2.502 -11.447 -19.825 1.00 36.72 285 SER A O 1
ATOM 2130 N N . ALA A 1 286 ? -1.428 -12.168 -17.977 1.00 43.66 286 ALA A N 1
ATOM 2131 C CA . ALA A 1 286 ? -1.209 -10.863 -17.346 1.00 43.66 286 ALA A CA 1
ATOM 2132 C C . ALA A 1 286 ? -0.605 -9.799 -18.294 1.00 43.66 286 ALA A C 1
ATOM 2134 O O . ALA A 1 286 ? -0.805 -8.607 -18.094 1.00 43.66 286 ALA A O 1
ATOM 2135 N N . GLY A 1 287 ? 0.029 -10.213 -19.397 1.00 45.97 287 GLY A N 1
ATOM 2136 C CA . GLY A 1 287 ? 0.500 -9.327 -20.466 1.00 45.97 287 GLY A CA 1
ATOM 2137 C C . GLY A 1 287 ? -0.570 -8.742 -21.409 1.00 45.97 287 GLY A C 1
ATOM 2138 O O . GLY A 1 287 ? -0.198 -8.073 -22.369 1.00 45.97 287 GLY A O 1
ATOM 2139 N N . GLN A 1 288 ? -1.872 -8.987 -21.205 1.00 57.94 288 GLN A N 1
ATOM 2140 C CA . GLN A 1 288 ? -2.949 -8.496 -22.091 1.00 57.94 288 GLN A CA 1
ATOM 2141 C C . GLN A 1 288 ? -3.972 -7.572 -21.414 1.00 57.94 288 GLN A C 1
ATOM 2143 O O . GLN A 1 288 ? -4.982 -7.224 -22.035 1.00 57.94 288 GLN A O 1
ATOM 2148 N N . LEU A 1 289 ? -3.750 -7.158 -20.161 1.00 78.00 289 LEU A N 1
ATOM 2149 C CA . LEU A 1 289 ? -4.671 -6.229 -19.510 1.00 78.00 289 LEU A CA 1
ATOM 2150 C C . LEU A 1 289 ? -4.662 -4.873 -20.239 1.00 78.00 289 LEU A C 1
ATOM 2152 O O . LEU A 1 289 ? -3.596 -4.325 -20.536 1.00 78.00 289 LEU A O 1
ATOM 2156 N N . PRO A 1 290 ? -5.842 -4.327 -20.566 1.00 82.69 290 PRO A N 1
ATOM 2157 C CA . PRO A 1 290 ? -5.938 -3.079 -21.302 1.00 82.69 290 PRO A CA 1
ATOM 2158 C C . PRO A 1 290 ? -5.574 -1.883 -20.418 1.00 82.69 290 PRO A C 1
ATOM 2160 O O . PRO A 1 290 ? -5.746 -1.934 -19.200 1.00 82.69 290 PRO A O 1
ATOM 2163 N N . GLU A 1 291 ? -5.151 -0.790 -21.057 1.00 86.62 291 GLU A N 1
ATOM 2164 C CA . GLU A 1 291 ? -4.707 0.433 -20.383 1.00 86.62 291 GLU A CA 1
ATOM 2165 C C . GLU A 1 291 ? -5.701 0.929 -19.333 1.00 86.62 291 GLU A C 1
ATOM 2167 O O . GLU A 1 291 ? -6.913 1.037 -19.587 1.00 86.62 291 GLU A O 1
ATOM 2172 N N . LEU A 1 292 ? -5.163 1.228 -18.150 1.00 85.00 292 LEU A N 1
ATOM 2173 C CA . LEU A 1 292 ? -5.909 1.771 -17.032 1.00 85.00 292 LEU A CA 1
ATOM 2174 C C . LEU A 1 292 ? -6.326 3.219 -17.331 1.00 85.00 292 LEU A C 1
ATOM 2176 O O . LEU A 1 292 ? -5.583 4.171 -17.118 1.00 85.00 292 LEU A O 1
ATOM 2180 N N . THR A 1 293 ? -7.564 3.387 -17.780 1.00 88.69 293 THR A N 1
ATOM 2181 C CA . THR A 1 293 ? -8.205 4.700 -17.916 1.00 88.69 293 THR A CA 1
ATOM 2182 C C . THR A 1 293 ? -9.112 4.984 -16.722 1.00 88.69 293 THR A C 1
ATOM 2184 O O . THR A 1 293 ? -9.591 4.059 -16.065 1.00 88.69 293 THR A O 1
ATOM 2187 N N . THR A 1 294 ? -9.440 6.254 -16.465 1.00 85.62 294 THR A N 1
ATOM 2188 C CA . THR A 1 294 ? -10.385 6.638 -15.395 1.00 85.62 294 THR A CA 1
ATOM 2189 C C . THR A 1 294 ? -11.733 5.921 -15.522 1.00 85.62 294 THR A C 1
ATOM 2191 O O . THR A 1 294 ? -12.339 5.553 -14.520 1.00 85.62 294 THR A O 1
ATOM 2194 N N . GLY A 1 295 ? -12.187 5.663 -16.755 1.00 85.06 295 GLY A N 1
ATOM 2195 C CA . GLY A 1 295 ? -13.393 4.874 -17.006 1.00 85.06 295 GLY A CA 1
ATOM 2196 C C . GLY A 1 295 ? -13.255 3.424 -16.532 1.00 85.06 295 GLY A C 1
ATOM 2197 O O . GLY A 1 295 ? -14.141 2.924 -15.842 1.00 85.06 295 GLY A O 1
ATOM 2198 N N . ARG A 1 296 ? -12.123 2.769 -16.832 1.00 87.69 296 ARG A N 1
ATOM 2199 C CA . ARG A 1 296 ? -11.855 1.392 -16.385 1.00 87.69 296 ARG A CA 1
ATOM 2200 C C . ARG A 1 296 ? -11.622 1.286 -14.890 1.00 87.69 296 ARG A C 1
ATOM 2202 O O . ARG A 1 296 ? -12.052 0.301 -14.309 1.00 87.69 296 ARG A O 1
ATOM 2209 N N . LEU A 1 297 ? -11.013 2.291 -14.268 1.00 86.81 297 LEU A N 1
ATOM 2210 C CA . LEU A 1 297 ? -10.837 2.319 -12.817 1.00 86.81 297 LEU A CA 1
ATOM 2211 C C . LEU A 1 297 ? -12.184 2.178 -12.078 1.00 86.81 297 LEU A C 1
ATOM 2213 O O . LEU A 1 297 ? -12.249 1.570 -11.017 1.00 86.81 297 LEU A O 1
ATOM 2217 N N . LEU A 1 298 ? -13.268 2.698 -12.662 1.00 88.19 298 LEU A N 1
ATOM 2218 C CA . LEU A 1 298 ? -14.616 2.605 -12.097 1.00 88.19 298 LEU A CA 1
ATOM 2219 C C . LEU A 1 298 ? -15.399 1.374 -12.582 1.00 88.19 298 LEU A C 1
ATOM 2221 O O . LEU A 1 298 ? -16.270 0.880 -11.864 1.00 88.19 298 LEU A O 1
ATOM 2225 N N . SER A 1 299 ? -15.129 0.892 -13.800 1.00 89.06 299 SER A N 1
ATOM 2226 C CA . SER A 1 299 ? -15.928 -0.157 -14.448 1.00 89.06 299 SER A CA 1
ATOM 2227 C C . SER A 1 299 ? -15.309 -1.554 -14.426 1.00 89.06 299 SER A C 1
ATOM 2229 O O . SER A 1 299 ? -16.018 -2.516 -14.714 1.00 89.06 299 SER A O 1
ATOM 2231 N N . ALA A 1 300 ? -14.009 -1.692 -14.161 1.00 90.44 300 ALA A N 1
ATOM 2232 C CA . ALA A 1 300 ? -13.350 -2.989 -14.069 1.00 90.44 300 ALA A CA 1
ATOM 2233 C C . ALA A 1 300 ? -13.640 -3.603 -12.701 1.00 90.44 300 ALA A C 1
ATOM 2235 O O . ALA A 1 300 ? -13.348 -3.007 -11.670 1.00 90.44 300 ALA A O 1
ATOM 2236 N N . TRP A 1 301 ? -14.246 -4.785 -12.712 1.00 92.75 301 TRP A N 1
ATOM 2237 C CA . TRP A 1 301 ? -14.593 -5.533 -11.515 1.00 92.75 301 TRP A CA 1
ATOM 2238 C C . TRP A 1 301 ? -14.336 -7.007 -11.768 1.00 92.75 301 TRP A C 1
ATOM 2240 O O . TRP A 1 301 ? -14.569 -7.505 -12.873 1.00 92.75 301 TRP A O 1
ATOM 2250 N N . HIS A 1 302 ? -13.900 -7.704 -10.733 1.00 90.00 302 HIS A N 1
ATOM 2251 C CA . HIS A 1 302 ? -13.790 -9.150 -10.743 1.00 90.00 302 HIS A CA 1
ATOM 2252 C C . HIS A 1 302 ? -14.395 -9.721 -9.462 1.00 90.00 302 HIS A C 1
ATOM 2254 O O . HIS A 1 302 ? -14.620 -9.009 -8.483 1.00 90.00 302 HIS A O 1
ATOM 2260 N N . LEU A 1 303 ? -14.750 -11.002 -9.504 1.00 90.81 303 LEU A N 1
ATOM 2261 C CA . LEU A 1 303 ? -15.437 -11.648 -8.399 1.00 90.81 303 LEU A CA 1
ATOM 2262 C C . LEU A 1 303 ? -14.451 -12.443 -7.545 1.00 90.81 303 LEU A C 1
ATOM 2264 O O . LEU A 1 303 ? -14.083 -13.559 -7.907 1.00 90.81 303 LEU A O 1
ATOM 2268 N N . ASP A 1 304 ? -14.113 -11.893 -6.386 1.00 89.19 304 ASP A N 1
ATOM 2269 C CA . ASP A 1 304 ? -13.438 -12.610 -5.309 1.00 89.19 304 ASP A CA 1
ATOM 2270 C C . ASP A 1 304 ? -14.480 -13.344 -4.440 1.00 89.19 304 ASP A C 1
ATOM 2272 O O . ASP A 1 304 ? -15.313 -12.739 -3.757 1.00 89.19 304 ASP A O 1
ATOM 2276 N N . VAL A 1 305 ? -14.478 -14.679 -4.509 1.00 90.94 305 VAL A N 1
ATOM 2277 C CA . VAL A 1 305 ? -15.436 -15.525 -3.781 1.00 90.94 305 VAL A CA 1
ATOM 2278 C C . VAL A 1 305 ? -15.157 -15.537 -2.268 1.00 90.94 305 VAL A C 1
ATOM 2280 O O . VAL A 1 305 ? -16.114 -15.318 -1.516 1.00 90.94 305 VAL A O 1
ATOM 2283 N N . PRO A 1 306 ? -13.921 -15.784 -1.781 1.00 90.25 306 PRO A N 1
ATOM 2284 C CA . PRO A 1 306 ? -13.586 -15.644 -0.362 1.00 90.25 306 PRO A CA 1
ATOM 2285 C C . PRO A 1 306 ? -14.007 -14.303 0.250 1.00 90.25 306 PRO A C 1
ATOM 2287 O O . PRO A 1 306 ? -14.707 -14.294 1.272 1.00 90.25 306 PRO A O 1
ATOM 2290 N N . ALA A 1 307 ? -13.651 -13.184 -0.384 1.00 91.06 307 ALA A N 1
ATOM 2291 C CA . ALA A 1 307 ? -13.980 -11.859 0.123 1.00 91.06 307 ALA A CA 1
ATOM 2292 C C . ALA A 1 307 ? -15.491 -11.599 0.096 1.00 91.06 307 ALA A C 1
ATOM 2294 O O . ALA A 1 307 ? -16.051 -11.105 1.080 1.00 91.06 307 ALA A O 1
ATOM 2295 N N . LEU A 1 308 ? -16.193 -12.006 -0.969 1.00 93.62 308 LEU A N 1
ATOM 2296 C CA . LEU A 1 308 ? -17.650 -11.884 -1.037 1.00 93.62 308 LEU A CA 1
ATOM 2297 C C . LEU A 1 308 ? -18.339 -12.675 0.082 1.00 93.62 308 LEU A C 1
ATOM 2299 O O . LEU A 1 308 ? -19.271 -12.170 0.711 1.00 93.62 308 LEU A O 1
ATOM 2303 N N . LEU A 1 309 ? -17.893 -13.905 0.352 1.00 94.75 309 LEU A N 1
ATOM 2304 C CA . LEU A 1 309 ? -18.438 -14.718 1.440 1.00 94.75 309 LEU A CA 1
ATOM 2305 C C . LEU A 1 309 ? -18.218 -14.049 2.800 1.00 94.75 309 LEU A C 1
ATOM 2307 O O . LEU A 1 309 ? -19.136 -14.044 3.623 1.00 94.75 309 LEU A O 1
ATOM 2311 N N . LEU A 1 310 ? -17.048 -13.445 3.021 1.00 93.25 310 LEU A N 1
ATOM 2312 C CA . LEU A 1 310 ? -16.759 -12.677 4.231 1.00 93.25 310 LEU A CA 1
ATOM 2313 C C . LEU A 1 310 ? -17.678 -11.452 4.352 1.00 93.25 310 LEU A C 1
ATOM 2315 O O . LEU A 1 310 ? -18.295 -11.252 5.399 1.00 93.25 310 LEU A O 1
ATOM 2319 N N . VAL A 1 311 ? -17.835 -10.670 3.281 1.00 95.44 311 VAL A N 1
ATOM 2320 C CA . VAL A 1 311 ? -18.711 -9.487 3.242 1.00 95.44 311 VAL A CA 1
ATOM 2321 C C . VAL A 1 311 ? -20.167 -9.865 3.515 1.00 95.44 311 VAL A C 1
ATOM 2323 O O . VAL A 1 311 ? -20.823 -9.230 4.345 1.00 95.44 311 VAL A O 1
ATOM 2326 N N . ILE A 1 312 ? -20.672 -10.924 2.875 1.00 96.31 312 ILE A N 1
ATOM 2327 C CA . ILE A 1 312 ? -22.031 -11.431 3.105 1.00 96.31 312 ILE A CA 1
ATOM 2328 C C . ILE A 1 312 ? -22.175 -11.910 4.549 1.00 96.31 312 ILE A C 1
ATOM 2330 O O . ILE A 1 312 ? -23.153 -11.555 5.205 1.00 96.31 312 ILE A O 1
ATOM 2334 N N . ALA A 1 313 ? -21.219 -12.678 5.073 1.00 96.25 313 ALA A N 1
ATOM 2335 C CA . ALA A 1 313 ? -21.273 -13.173 6.445 1.00 96.25 313 ALA A CA 1
ATOM 2336 C C . ALA A 1 313 ? -21.322 -12.020 7.460 1.00 96.25 313 ALA A C 1
ATOM 2338 O O . ALA A 1 313 ? -22.202 -12.000 8.323 1.00 96.25 313 ALA A O 1
ATOM 2339 N N . LEU A 1 314 ? -20.435 -11.029 7.328 1.00 94.50 314 LEU A N 1
ATOM 2340 C CA . LEU A 1 314 ? -20.400 -9.848 8.194 1.00 94.50 314 LEU A CA 1
ATOM 2341 C C . LEU A 1 314 ? -21.681 -9.010 8.067 1.00 94.50 314 LEU A C 1
ATOM 2343 O O . LEU A 1 314 ? -22.262 -8.617 9.081 1.00 94.50 314 LEU A O 1
ATOM 2347 N N . GLY A 1 315 ? -22.162 -8.784 6.842 1.00 95.75 315 GLY A N 1
ATOM 2348 C CA . GLY A 1 315 ? -23.393 -8.040 6.575 1.00 95.75 315 GLY A CA 1
ATOM 2349 C C . GLY A 1 315 ? -24.643 -8.724 7.127 1.00 95.75 315 GLY A C 1
ATOM 2350 O O . GLY A 1 315 ? -25.474 -8.071 7.760 1.00 95.75 315 GLY A O 1
ATOM 2351 N N . VAL A 1 316 ? -24.764 -10.043 6.958 1.00 96.00 316 VAL A N 1
ATOM 2352 C CA . VAL A 1 316 ? -25.880 -10.838 7.491 1.00 96.00 316 VAL A CA 1
ATOM 2353 C C . VAL A 1 316 ? -25.851 -10.858 9.016 1.00 96.00 316 VAL A C 1
ATOM 2355 O O . VAL A 1 316 ? -26.890 -10.643 9.637 1.00 96.00 316 VAL A O 1
ATOM 2358 N N . LEU A 1 317 ? -24.684 -11.064 9.636 1.00 93.94 317 LEU A N 1
ATOM 2359 C CA . LEU A 1 317 ? -24.545 -11.054 11.097 1.00 93.94 317 LEU A CA 1
ATOM 2360 C C . LEU A 1 317 ? -24.911 -9.688 11.692 1.00 93.94 317 LEU A C 1
ATOM 2362 O O . LEU A 1 317 ? -25.674 -9.622 12.660 1.00 93.94 317 LEU A O 1
ATOM 2366 N N . TYR A 1 318 ? -24.421 -8.601 11.092 1.00 93.94 318 TYR A N 1
ATOM 2367 C CA . TYR A 1 318 ? -24.727 -7.243 11.537 1.00 93.94 318 TYR A CA 1
ATOM 2368 C C . TYR A 1 318 ? -26.209 -6.901 11.329 1.00 93.94 318 TYR A C 1
ATOM 2370 O O . TYR A 1 318 ? -26.889 -6.447 12.251 1.00 93.94 318 TYR A O 1
ATOM 2378 N N . GLY A 1 319 ? -26.751 -7.191 10.143 1.00 94.06 319 GLY A N 1
ATOM 2379 C CA . GLY A 1 319 ? -28.162 -6.985 9.819 1.00 94.06 319 GLY A CA 1
ATOM 2380 C C . GLY A 1 319 ? -29.098 -7.786 10.726 1.00 94.06 319 GLY A C 1
ATOM 2381 O O . GLY A 1 319 ? -30.107 -7.253 11.187 1.00 94.06 319 GLY A O 1
ATOM 2382 N N . TRP A 1 320 ? -28.735 -9.028 11.056 1.00 94.94 320 TRP A N 1
ATOM 2383 C CA . TRP A 1 320 ? -29.461 -9.860 12.015 1.00 94.94 320 TRP A CA 1
ATOM 2384 C C . TRP A 1 320 ? -29.472 -9.242 13.418 1.00 94.94 320 TRP A C 1
ATOM 2386 O O . TRP A 1 320 ? -30.532 -9.177 14.045 1.00 94.94 320 TRP A O 1
ATOM 2396 N N . GLY A 1 321 ? -28.331 -8.730 13.892 1.00 92.62 321 GLY A N 1
ATOM 2397 C CA . GLY A 1 321 ? -28.239 -8.021 15.171 1.00 92.62 321 GLY A CA 1
ATOM 2398 C C . GLY A 1 321 ? -29.152 -6.792 15.219 1.00 92.62 321 GLY A C 1
ATOM 2399 O O . GLY A 1 321 ? -29.950 -6.645 16.147 1.00 92.62 321 GLY A O 1
ATOM 2400 N N . VAL A 1 322 ? -29.112 -5.955 14.177 1.00 93.38 322 VAL A N 1
ATOM 2401 C CA . VAL A 1 322 ? -29.957 -4.752 14.069 1.00 93.38 322 VAL A CA 1
ATOM 2402 C C . VAL A 1 322 ? -31.441 -5.113 13.983 1.00 93.38 322 VAL A C 1
ATOM 2404 O O . VAL A 1 322 ? -32.265 -4.500 14.663 1.00 93.38 322 VAL A O 1
ATOM 2407 N N . ALA A 1 323 ? -31.807 -6.115 13.179 1.00 93.00 323 ALA A N 1
ATOM 2408 C CA . ALA A 1 323 ? -33.189 -6.572 13.049 1.00 93.00 323 ALA A CA 1
ATOM 2409 C C . ALA A 1 323 ? -33.735 -7.108 14.380 1.00 93.00 323 ALA A C 1
ATOM 2411 O O . ALA A 1 323 ? -34.880 -6.833 14.741 1.00 93.00 323 ALA A O 1
ATOM 2412 N N . ARG A 1 324 ? -32.903 -7.821 15.144 1.00 92.88 324 ARG A N 1
ATOM 2413 C CA . ARG A 1 324 ? -33.264 -8.353 16.459 1.00 92.88 324 ARG A CA 1
ATOM 2414 C C . ARG A 1 324 ? -33.495 -7.253 17.495 1.00 92.88 324 ARG A C 1
ATOM 2416 O O . ARG A 1 324 ? -34.469 -7.350 18.237 1.00 92.88 324 ARG A O 1
ATOM 2423 N N . LEU A 1 325 ? -32.654 -6.217 17.535 1.00 91.50 325 LEU A N 1
ATOM 2424 C CA . LEU A 1 325 ? -32.860 -5.063 18.424 1.00 91.50 325 LEU A CA 1
ATOM 2425 C C . LEU A 1 325 ? -34.103 -4.259 18.039 1.00 91.50 325 LEU A C 1
ATOM 2427 O O . LEU A 1 325 ? -34.936 -3.963 18.895 1.00 91.50 325 LEU A O 1
ATOM 2431 N N . ARG A 1 326 ? -34.306 -4.014 16.738 1.00 90.50 326 ARG A N 1
ATOM 2432 C CA . ARG A 1 326 ? -35.528 -3.364 16.240 1.00 90.50 326 ARG A CA 1
ATOM 2433 C C . ARG A 1 326 ? -36.785 -4.155 16.596 1.00 90.50 326 ARG A C 1
ATOM 2435 O O . ARG A 1 326 ? -37.779 -3.556 16.990 1.00 90.50 326 ARG A O 1
ATOM 2442 N N . GLY A 1 327 ? -36.732 -5.486 16.525 1.00 89.88 327 GLY A N 1
ATOM 2443 C CA . GLY A 1 327 ? -37.825 -6.364 16.954 1.00 89.88 327 GLY A CA 1
ATOM 2444 C C . GLY A 1 327 ? -38.130 -6.304 18.457 1.00 89.88 327 GLY A C 1
ATOM 2445 O O . GLY A 1 327 ? -39.243 -6.627 18.858 1.00 89.88 327 GLY A O 1
ATOM 2446 N N . ARG A 1 328 ? -37.174 -5.863 19.286 1.00 90.56 328 ARG A N 1
ATOM 2447 C CA . ARG A 1 328 ? -37.352 -5.602 20.727 1.00 90.56 328 ARG A CA 1
ATOM 2448 C C . ARG A 1 328 ? -37.782 -4.162 21.036 1.00 90.56 328 ARG A C 1
ATOM 2450 O O . ARG A 1 328 ? -38.014 -3.844 22.196 1.00 90.56 328 ARG A O 1
ATOM 2457 N N . GLY A 1 329 ? -37.895 -3.302 20.022 1.00 86.81 329 GLY A N 1
ATOM 2458 C CA . GLY A 1 329 ? -38.213 -1.882 20.187 1.00 86.81 329 GLY A CA 1
ATOM 2459 C C . GLY A 1 329 ? -37.025 -1.009 20.606 1.00 86.81 329 GLY A C 1
ATOM 2460 O O . GLY A 1 329 ? -37.223 0.161 20.922 1.00 86.81 329 GLY A O 1
ATOM 2461 N N . GLU A 1 330 ? -35.799 -1.538 20.592 1.00 89.00 330 GLU A N 1
ATOM 2462 C CA . GLU A 1 330 ? -34.593 -0.779 20.929 1.00 89.00 330 GLU A CA 1
ATOM 2463 C C . GLU A 1 330 ? -34.013 -0.102 19.670 1.00 89.00 330 GLU A C 1
ATOM 2465 O O . GLU A 1 330 ? -33.737 -0.777 18.669 1.00 89.00 330 GLU A O 1
ATOM 2470 N N . PRO A 1 331 ? -33.841 1.234 19.663 1.00 89.25 331 PRO A N 1
ATOM 2471 C CA . PRO A 1 331 ? -33.349 1.947 18.491 1.00 89.25 331 PRO A CA 1
ATOM 2472 C C . PRO A 1 331 ? -31.831 1.783 18.326 1.00 89.25 331 PRO A C 1
ATOM 2474 O O . PRO A 1 331 ? -31.054 2.181 19.190 1.00 89.25 331 PRO A O 1
ATOM 2477 N N . TRP A 1 332 ? -31.398 1.279 17.165 1.00 91.06 332 TRP A N 1
ATOM 2478 C CA . TRP A 1 332 ? -29.986 1.291 16.763 1.00 91.06 332 TRP A CA 1
ATOM 2479 C C . TRP A 1 332 ? -29.680 2.504 15.864 1.00 91.06 332 TRP A C 1
ATOM 2481 O O . TRP A 1 332 ? -30.407 2.714 14.883 1.00 91.06 332 TRP A O 1
ATOM 2491 N N . PRO A 1 333 ? -28.624 3.297 16.140 1.00 91.94 333 PRO A N 1
ATOM 2492 C CA . PRO A 1 333 ? -28.320 4.503 15.373 1.00 91.94 333 PRO A CA 1
ATOM 2493 C C . PRO A 1 333 ? -28.076 4.203 13.881 1.00 91.94 333 PRO A C 1
ATOM 2495 O O . PRO A 1 333 ? -27.164 3.437 13.558 1.00 91.94 333 PRO A O 1
ATOM 2498 N N . PRO A 1 334 ? -28.815 4.832 12.942 1.00 90.56 334 PRO A N 1
ATOM 2499 C CA . PRO A 1 334 ? -28.659 4.552 11.514 1.00 90.56 334 PRO A CA 1
ATOM 2500 C C . PRO A 1 334 ? -27.278 4.959 10.991 1.00 90.56 334 PRO A C 1
ATOM 2502 O O . PRO A 1 334 ? -26.737 4.275 10.132 1.00 90.56 334 PRO A O 1
ATOM 2505 N N . ALA A 1 335 ? -26.669 6.007 11.557 1.00 90.44 335 ALA A N 1
ATOM 2506 C CA . ALA A 1 335 ? -25.320 6.441 11.195 1.00 90.44 335 ALA A CA 1
ATOM 2507 C C . ALA A 1 335 ? -24.266 5.333 11.388 1.00 90.44 335 ALA A C 1
ATOM 2509 O O . ALA A 1 335 ? -23.385 5.185 10.548 1.00 90.44 335 ALA A O 1
ATOM 2510 N N . ARG A 1 336 ? -24.391 4.507 12.441 1.00 90.50 336 ARG A N 1
ATOM 2511 C CA . ARG A 1 336 ? -23.481 3.374 12.694 1.00 90.50 336 ARG A CA 1
ATOM 2512 C C . ARG A 1 336 ? -23.656 2.276 11.651 1.00 90.50 336 ARG A C 1
ATOM 2514 O O . ARG A 1 336 ? -22.677 1.772 11.117 1.00 90.50 336 ARG A O 1
ATOM 2521 N N . ALA A 1 337 ? -24.904 1.953 11.313 1.00 92.62 337 ALA A N 1
ATOM 2522 C CA . ALA A 1 337 ? -25.196 0.966 10.277 1.00 92.62 337 ALA A CA 1
ATOM 2523 C C . ALA A 1 337 ? -24.712 1.421 8.889 1.00 92.62 337 ALA A C 1
ATOM 2525 O O . ALA A 1 337 ? -24.177 0.616 8.132 1.00 92.62 337 ALA A O 1
ATOM 2526 N N . VAL A 1 338 ? -24.859 2.712 8.572 1.00 94.00 338 VAL A N 1
ATOM 2527 C CA . VAL A 1 338 ? -24.362 3.300 7.319 1.00 94.00 338 VAL A CA 1
ATOM 2528 C C . VAL A 1 338 ? -22.833 3.303 7.279 1.00 94.00 338 VAL A C 1
ATOM 2530 O O . VAL A 1 338 ? -22.272 2.915 6.260 1.00 94.00 338 VAL A O 1
ATOM 2533 N N . ALA A 1 339 ? -22.152 3.662 8.373 1.00 91.81 339 ALA A N 1
ATOM 2534 C CA . ALA A 1 339 ? -20.690 3.598 8.453 1.00 91.81 339 ALA A CA 1
ATOM 2535 C C . ALA A 1 339 ? -20.171 2.161 8.269 1.00 91.81 339 ALA A C 1
ATOM 2537 O O . ALA A 1 339 ? -19.278 1.934 7.456 1.00 91.81 339 ALA A O 1
ATOM 2538 N N . PHE A 1 340 ? -20.794 1.184 8.937 1.00 93.75 340 PHE A N 1
ATOM 2539 C CA . PHE A 1 340 ? -20.455 -0.234 8.787 1.00 93.75 340 PHE A CA 1
ATOM 2540 C C . PHE A 1 340 ? -20.609 -0.720 7.341 1.00 93.75 340 PHE A C 1
ATOM 2542 O O . PHE A 1 340 ? -19.737 -1.408 6.815 1.00 93.75 340 PHE A O 1
ATOM 2549 N N . ALA A 1 341 ? -21.716 -0.355 6.689 1.00 94.75 341 ALA A N 1
ATOM 2550 C CA . ALA A 1 341 ? -22.017 -0.799 5.334 1.00 94.75 341 ALA A CA 1
ATOM 2551 C C . ALA A 1 341 ? -21.147 -0.108 4.275 1.00 94.75 341 ALA A C 1
ATOM 2553 O O . ALA A 1 341 ? -20.624 -0.781 3.394 1.00 94.75 341 ALA A O 1
ATOM 2554 N N . LEU A 1 342 ? -20.988 1.217 4.348 1.00 94.25 342 LEU A N 1
ATOM 2555 C CA . LEU A 1 342 ? -20.282 1.987 3.320 1.00 94.25 342 LEU A CA 1
ATOM 2556 C C . LEU A 1 342 ? -18.767 1.995 3.532 1.00 94.25 342 LEU A C 1
ATOM 2558 O O . LEU A 1 342 ? -18.030 1.675 2.607 1.00 94.25 342 LEU A O 1
ATOM 2562 N N . LEU A 1 343 ? -18.301 2.345 4.734 1.00 91.50 343 LEU A N 1
ATOM 2563 C CA . LEU A 1 343 ? -16.866 2.452 5.021 1.00 91.50 343 LEU A CA 1
ATOM 2564 C C . LEU A 1 343 ? -16.250 1.101 5.381 1.00 91.50 343 LEU A C 1
ATOM 2566 O O . LEU A 1 343 ? -15.087 0.880 5.087 1.00 91.50 343 LEU A O 1
ATOM 2570 N N . GLY A 1 344 ? -17.008 0.203 6.016 1.00 93.88 344 GLY A N 1
ATOM 2571 C CA . GLY A 1 344 ? -16.533 -1.140 6.348 1.00 93.88 344 GLY A CA 1
ATOM 2572 C C . GLY A 1 344 ? -16.656 -2.077 5.152 1.00 93.88 344 GLY A C 1
ATOM 2573 O O . GLY A 1 344 ? -15.704 -2.289 4.408 1.00 93.88 344 GLY A O 1
ATOM 2574 N N . LEU A 1 345 ? -17.857 -2.619 4.936 1.00 95.75 345 LEU A N 1
ATOM 2575 C CA . LEU A 1 345 ? -18.111 -3.603 3.876 1.00 95.75 345 LEU A CA 1
ATOM 2576 C C . LEU A 1 345 ? -17.832 -3.051 2.472 1.00 95.75 345 LEU A C 1
ATOM 2578 O O . LEU A 1 345 ? -17.281 -3.764 1.639 1.00 95.75 345 LEU A O 1
ATOM 2582 N N . GLY A 1 346 ? -18.182 -1.789 2.213 1.00 96.00 346 GLY A N 1
ATOM 2583 C CA . GLY A 1 346 ? -17.905 -1.135 0.937 1.00 96.00 346 GLY A CA 1
ATOM 2584 C C . GLY A 1 346 ? -16.410 -1.010 0.648 1.00 96.00 346 GLY A C 1
ATOM 2585 O O . GLY A 1 346 ? -16.003 -1.292 -0.475 1.00 96.00 346 GLY A O 1
ATOM 2586 N N . ALA A 1 347 ? -15.580 -0.683 1.646 1.00 95.50 347 ALA A N 1
ATOM 2587 C CA . ALA A 1 347 ? -14.128 -0.659 1.468 1.00 95.50 347 ALA A CA 1
ATOM 2588 C C . ALA A 1 347 ? -13.554 -2.059 1.218 1.00 95.50 347 ALA A C 1
ATOM 2590 O O . ALA A 1 347 ? -12.703 -2.185 0.346 1.00 95.50 347 ALA A O 1
ATOM 2591 N N . LEU A 1 348 ? -14.056 -3.110 1.890 1.00 95.50 348 LEU A N 1
ATOM 2592 C CA . LEU A 1 348 ? -13.671 -4.494 1.564 1.00 95.50 348 LEU A CA 1
ATOM 2593 C C . LEU A 1 348 ? -13.992 -4.829 0.105 1.00 95.50 348 LEU A C 1
ATOM 2595 O O . LEU A 1 348 ? -13.137 -5.352 -0.600 1.00 95.50 348 LEU A O 1
ATOM 2599 N N . VAL A 1 349 ? -15.206 -4.517 -0.356 1.00 95.88 349 VAL A N 1
ATOM 2600 C CA . VAL A 1 349 ? -15.642 -4.787 -1.736 1.00 95.88 349 VAL A CA 1
ATOM 2601 C C . VAL A 1 349 ? -14.806 -4.000 -2.746 1.00 95.88 349 VAL A C 1
ATOM 2603 O O . VAL A 1 349 ? -14.379 -4.553 -3.753 1.00 95.88 349 VAL A O 1
ATOM 2606 N N . VAL A 1 350 ? -14.535 -2.719 -2.487 1.00 95.62 350 VAL A N 1
ATOM 2607 C CA . VAL A 1 350 ? -13.685 -1.908 -3.367 1.00 95.62 350 VAL A CA 1
ATOM 2608 C C . VAL A 1 350 ? -12.260 -2.452 -3.383 1.00 95.62 350 VAL A C 1
ATOM 2610 O O . VAL A 1 350 ? -11.707 -2.640 -4.461 1.00 95.62 350 VAL A O 1
ATOM 2613 N N . ALA A 1 351 ? -11.681 -2.759 -2.226 1.00 95.06 351 ALA A N 1
ATOM 2614 C CA . ALA A 1 351 ? -10.333 -3.299 -2.139 1.00 95.06 351 ALA A CA 1
ATOM 2615 C C . ALA A 1 351 ? -10.213 -4.626 -2.904 1.00 95.06 351 ALA A C 1
ATOM 2617 O O . ALA A 1 351 ? -9.340 -4.746 -3.746 1.00 95.06 351 ALA A O 1
ATOM 2618 N N . THR A 1 352 ? -11.125 -5.573 -2.672 1.00 93.62 352 THR A N 1
ATOM 2619 C CA . THR A 1 352 ? -10.999 -6.966 -3.146 1.00 93.62 352 THR A CA 1
ATOM 2620 C C . THR A 1 352 ? -11.681 -7.269 -4.474 1.00 93.62 352 THR A C 1
ATOM 2622 O O . THR A 1 352 ? -11.440 -8.325 -5.032 1.00 93.62 352 THR A O 1
ATOM 2625 N N . MET A 1 353 ? -12.559 -6.408 -4.997 1.00 94.06 353 MET A N 1
ATOM 2626 C CA . MET A 1 353 ? -13.370 -6.740 -6.185 1.00 94.06 353 MET A CA 1
ATOM 2627 C C . MET A 1 353 ? -13.313 -5.680 -7.289 1.00 94.06 353 MET A C 1
ATOM 2629 O O . MET A 1 353 ? -13.719 -5.964 -8.417 1.00 94.06 353 MET A O 1
ATOM 2633 N N . SER A 1 354 ? -12.838 -4.465 -6.999 1.00 94.75 354 SER A N 1
ATOM 2634 C CA . SER A 1 354 ? -12.783 -3.379 -7.989 1.00 94.75 354 SER A CA 1
ATOM 2635 C C . SER A 1 354 ? -11.572 -3.489 -8.920 1.00 94.75 354 SER A C 1
ATOM 2637 O O . SER A 1 354 ? -10.829 -4.470 -8.896 1.00 94.75 354 SER A O 1
ATOM 2639 N N . ALA A 1 355 ? -11.342 -2.442 -9.715 1.00 91.00 355 ALA A N 1
ATOM 2640 C CA . ALA A 1 355 ? -10.165 -2.302 -10.555 1.00 91.00 355 ALA A CA 1
ATOM 2641 C C . ALA A 1 355 ? -8.859 -2.456 -9.765 1.00 91.00 355 ALA A C 1
ATOM 2643 O O . ALA A 1 355 ? -7.878 -2.915 -10.335 1.00 91.00 355 ALA A O 1
ATOM 2644 N N . LE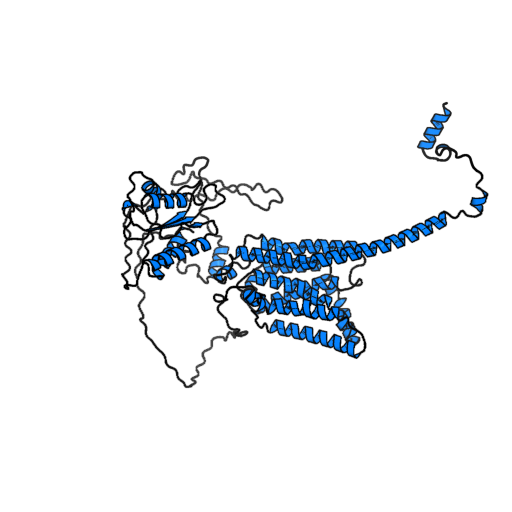U A 1 356 ? -8.844 -2.132 -8.467 1.00 92.88 356 LEU A N 1
ATOM 2645 C CA . LEU A 1 356 ? -7.656 -2.325 -7.636 1.00 92.88 356 LEU A CA 1
ATOM 2646 C C . LEU A 1 356 ? -7.165 -3.773 -7.691 1.00 92.88 356 LEU A C 1
ATOM 2648 O O . LEU A 1 356 ? -6.027 -4.008 -8.074 1.00 92.88 356 LEU A O 1
ATOM 2652 N N . ALA A 1 357 ? -8.068 -4.723 -7.477 1.00 90.62 357 ALA A N 1
ATOM 2653 C CA . ALA A 1 357 ? -7.753 -6.143 -7.489 1.00 90.62 357 ALA A CA 1
ATOM 2654 C C . ALA A 1 357 ? -7.754 -6.780 -8.895 1.00 90.62 357 ALA A C 1
ATOM 2656 O O . ALA A 1 357 ? -7.419 -7.945 -9.060 1.00 90.62 357 ALA A O 1
ATOM 2657 N N . VAL A 1 358 ? -8.137 -6.033 -9.939 1.00 90.12 358 VAL A N 1
ATOM 2658 C CA . VAL A 1 358 ? -7.913 -6.456 -11.337 1.00 90.12 358 VAL A CA 1
ATOM 2659 C C . VAL A 1 358 ? -6.476 -6.154 -11.771 1.00 90.12 358 VAL A C 1
ATOM 2661 O O . VAL A 1 358 ? -5.924 -6.867 -12.608 1.00 90.12 358 VAL A O 1
ATOM 2664 N N . TYR A 1 359 ? -5.896 -5.071 -11.246 1.00 91.19 359 TYR A N 1
ATOM 2665 C CA . TYR A 1 359 ? -4.600 -4.546 -11.673 1.00 91.19 359 TYR A CA 1
ATOM 2666 C C . TYR A 1 359 ? -3.474 -4.739 -10.637 1.00 91.19 359 TYR A C 1
ATOM 2668 O O . TYR A 1 359 ? -2.328 -4.427 -10.947 1.00 91.19 359 TYR A O 1
ATOM 2676 N N . ASP A 1 360 ? -3.751 -5.275 -9.449 1.00 90.00 360 ASP A N 1
ATOM 2677 C CA . ASP A 1 360 ? -2.787 -5.504 -8.357 1.00 90.00 360 ASP A CA 1
ATOM 2678 C C . ASP A 1 360 ? -1.619 -6.441 -8.723 1.00 90.00 360 ASP A C 1
ATOM 2680 O O . ASP A 1 360 ? -0.530 -6.318 -8.174 1.00 90.00 360 ASP A O 1
ATOM 2684 N N . HIS A 1 361 ? -1.807 -7.359 -9.674 1.00 89.75 361 HIS A N 1
ATOM 2685 C CA . HIS A 1 361 ? -0.748 -8.268 -10.132 1.00 89.75 361 HIS A CA 1
ATOM 2686 C C . HIS A 1 361 ? 0.151 -7.662 -11.222 1.00 89.75 361 HIS A C 1
ATOM 2688 O O . HIS A 1 361 ? 1.177 -8.258 -11.559 1.00 89.75 361 HIS A O 1
ATOM 2694 N N . VAL A 1 362 ? -0.226 -6.511 -11.792 1.00 90.50 362 VAL A N 1
ATOM 2695 C CA . VAL A 1 362 ? 0.476 -5.866 -12.918 1.00 90.50 362 VAL A CA 1
ATOM 2696 C C . VAL A 1 362 ? 0.990 -4.465 -12.602 1.00 90.50 362 VAL A C 1
ATOM 2698 O O . VAL A 1 362 ? 1.977 -4.041 -13.195 1.00 90.50 362 VAL A O 1
ATOM 2701 N N . LEU A 1 363 ? 0.349 -3.765 -11.669 1.00 92.06 363 LEU A N 1
ATOM 2702 C CA . LEU A 1 363 ? 0.746 -2.458 -11.163 1.00 92.06 363 LEU A CA 1
ATOM 2703 C C . LEU A 1 363 ? 0.899 -2.547 -9.641 1.00 92.06 363 LEU A C 1
ATOM 2705 O O . LEU A 1 363 ? 0.092 -3.179 -8.961 1.00 92.06 363 LEU A O 1
ATOM 2709 N N . PHE A 1 364 ? 1.906 -1.876 -9.102 1.00 94.00 364 PHE A N 1
ATOM 2710 C CA . PHE A 1 364 ? 2.172 -1.792 -7.675 1.00 94.00 364 PHE A CA 1
ATOM 2711 C C . PHE A 1 364 ? 1.220 -0.820 -6.973 1.00 94.00 364 PHE A C 1
ATOM 2713 O O . PHE A 1 364 ? 0.737 -1.125 -5.881 1.00 94.00 364 PHE A O 1
ATOM 2720 N N . TRP A 1 365 ? 0.917 0.345 -7.566 1.00 94.44 365 TRP A N 1
ATOM 2721 C CA . TRP A 1 365 ? 0.081 1.345 -6.894 1.00 94.44 365 TRP A CA 1
ATOM 2722 C C . TRP A 1 365 ? -1.327 0.834 -6.506 1.00 94.44 365 TRP A C 1
ATOM 2724 O O . TRP A 1 365 ? -1.760 1.152 -5.395 1.00 94.44 365 TRP A O 1
ATOM 2734 N N . PRO A 1 366 ? -2.046 0.015 -7.312 1.00 94.31 366 PRO A N 1
ATOM 2735 C CA . PRO A 1 366 ? -3.330 -0.545 -6.910 1.00 94.31 366 PRO A CA 1
ATOM 2736 C C . PRO A 1 366 ? -3.188 -1.534 -5.759 1.00 94.31 366 PRO A C 1
ATOM 2738 O O . PRO A 1 366 ? -3.991 -1.478 -4.833 1.00 94.31 366 PRO A O 1
ATOM 2741 N N . ALA A 1 367 ? -2.145 -2.373 -5.770 1.00 93.06 367 ALA A N 1
ATOM 2742 C CA . ALA A 1 367 ? -1.858 -3.299 -4.678 1.00 93.06 367 ALA A CA 1
ATOM 2743 C C . ALA A 1 367 ? -1.556 -2.544 -3.371 1.00 93.06 367 ALA A C 1
ATOM 2745 O O . ALA A 1 367 ? -2.062 -2.896 -2.306 1.00 93.06 367 ALA A O 1
ATOM 2746 N N . ALA A 1 368 ? -0.794 -1.450 -3.450 1.00 94.38 368 ALA A N 1
ATOM 2747 C CA . ALA A 1 368 ? -0.495 -0.593 -2.307 1.00 94.38 368 ALA A CA 1
ATOM 2748 C C . ALA A 1 368 ? -1.758 0.087 -1.744 1.00 94.38 368 ALA A C 1
ATOM 2750 O O . ALA A 1 368 ? -1.993 0.069 -0.533 1.00 94.38 368 ALA A O 1
ATOM 2751 N N . VAL A 1 369 ? -2.612 0.632 -2.621 1.00 95.44 369 VAL A N 1
ATOM 2752 C CA . VAL A 1 369 ? -3.910 1.214 -2.236 1.00 95.44 369 VAL A CA 1
ATOM 2753 C C . VAL A 1 369 ? -4.829 0.154 -1.630 1.00 95.44 369 VAL A C 1
ATOM 2755 O O . VAL A 1 369 ? -5.514 0.402 -0.642 1.00 95.44 369 VAL A O 1
ATOM 2758 N N . GLN A 1 370 ? -4.842 -1.047 -2.189 1.00 94.62 370 GLN A N 1
ATOM 2759 C CA . GLN A 1 370 ? -5.636 -2.148 -1.675 1.00 94.62 370 GLN A CA 1
ATOM 2760 C C . GLN A 1 370 ? -5.195 -2.558 -0.266 1.00 94.62 370 GLN A C 1
ATOM 2762 O O . GLN A 1 370 ? -6.043 -2.705 0.616 1.00 94.62 370 GLN A O 1
ATOM 2767 N N . ASN A 1 371 ? -3.885 -2.661 -0.028 1.00 94.12 371 ASN A N 1
ATOM 2768 C CA . ASN A 1 371 ? -3.340 -2.979 1.287 1.00 94.12 371 ASN A CA 1
ATOM 2769 C C . ASN A 1 371 ? -3.752 -1.936 2.338 1.00 94.12 371 ASN A C 1
ATOM 2771 O O . ASN A 1 371 ? -4.259 -2.320 3.390 1.00 94.12 371 ASN A O 1
ATOM 2775 N N . ILE A 1 372 ? -3.638 -0.632 2.040 1.00 92.94 372 ILE A N 1
ATOM 2776 C CA . ILE A 1 372 ? -4.028 0.422 2.998 1.00 92.94 372 ILE A CA 1
ATOM 2777 C C . ILE A 1 372 ? -5.551 0.490 3.207 1.00 92.94 372 ILE A C 1
ATOM 2779 O O . ILE A 1 372 ? -6.023 0.783 4.304 1.00 92.94 372 ILE A O 1
ATOM 2783 N N . LEU A 1 373 ? -6.362 0.169 2.191 1.00 95.06 373 LEU A N 1
ATOM 2784 C CA . LEU A 1 373 ? -7.813 0.067 2.370 1.00 95.06 373 LEU A CA 1
ATOM 2785 C C . LEU A 1 373 ? -8.188 -1.075 3.322 1.00 95.06 373 LEU A C 1
ATOM 2787 O O . LEU A 1 373 ? -9.104 -0.903 4.129 1.00 95.06 373 LEU A O 1
ATOM 2791 N N . LEU A 1 374 ? -7.495 -2.214 3.235 1.00 94.56 374 LEU A N 1
ATOM 2792 C CA . LEU A 1 374 ? -7.729 -3.383 4.086 1.00 94.56 374 LEU A CA 1
ATOM 2793 C C . LEU A 1 374 ? -7.167 -3.220 5.498 1.00 94.56 374 LEU A C 1
ATOM 2795 O O . LEU A 1 374 ? -7.776 -3.729 6.436 1.00 94.56 374 LEU A O 1
ATOM 2799 N N . ASP A 1 375 ? -6.052 -2.513 5.654 1.00 92.44 375 ASP A N 1
ATOM 2800 C CA . ASP A 1 375 ? -5.412 -2.296 6.953 1.00 92.44 375 ASP A CA 1
ATOM 2801 C C . ASP A 1 375 ? -6.025 -1.117 7.730 1.00 92.44 375 ASP A C 1
ATOM 2803 O O . ASP A 1 375 ? -6.150 -1.168 8.948 1.00 92.44 375 ASP A O 1
ATOM 2807 N N . LEU A 1 376 ? -6.524 -0.080 7.048 1.00 90.81 376 LEU A N 1
ATOM 2808 C CA . LEU A 1 376 ? -7.004 1.135 7.716 1.00 90.81 376 LEU A CA 1
ATOM 2809 C C . LEU A 1 376 ? -8.505 1.381 7.540 1.00 90.81 376 LEU A C 1
ATOM 2811 O O . LEU A 1 376 ? -9.262 1.442 8.513 1.00 90.81 376 LEU A O 1
ATOM 2815 N N . VAL A 1 377 ? -8.961 1.547 6.295 1.00 92.38 377 VAL A N 1
ATOM 2816 C CA . VAL A 1 377 ? -10.312 2.067 6.009 1.00 92.38 377 VAL A CA 1
ATOM 2817 C C . VAL A 1 377 ? -11.392 1.049 6.362 1.00 92.38 377 VAL A C 1
ATOM 2819 O O . VAL A 1 377 ? -12.359 1.384 7.051 1.00 92.38 377 VAL A O 1
ATOM 2822 N N . ALA A 1 378 ? -11.217 -0.199 5.929 1.00 94.31 378 ALA A N 1
ATOM 2823 C CA . ALA A 1 378 ? -12.142 -1.287 6.208 1.00 94.31 378 ALA A CA 1
ATOM 2824 C C . ALA A 1 378 ? -12.283 -1.545 7.723 1.00 94.31 378 ALA A C 1
ATOM 2826 O O . ALA A 1 378 ? -13.411 -1.470 8.224 1.00 94.31 378 ALA A O 1
ATOM 2827 N N . PRO A 1 379 ? -11.197 -1.768 8.491 1.00 92.12 379 PRO A N 1
ATOM 2828 C CA . PRO A 1 379 ? -11.261 -1.897 9.943 1.00 92.12 379 PRO A CA 1
ATOM 2829 C C . PRO A 1 379 ? -11.921 -0.708 10.627 1.00 92.12 379 PRO A C 1
ATOM 2831 O O . PRO A 1 379 ? -12.781 -0.914 11.481 1.00 92.12 379 PRO A O 1
ATOM 2834 N N . LEU A 1 380 ? -11.598 0.525 10.222 1.00 89.44 380 LEU A N 1
ATOM 2835 C CA . LEU A 1 380 ? -12.203 1.730 10.785 1.00 89.44 380 LEU A CA 1
ATOM 2836 C C . LEU A 1 380 ? -13.712 1.809 10.519 1.00 89.44 380 LEU A C 1
ATOM 2838 O O . LEU A 1 380 ? -14.492 2.134 11.414 1.00 89.44 380 LEU A O 1
ATOM 2842 N N . GLY A 1 381 ? -14.157 1.492 9.306 1.00 90.62 381 GLY A N 1
ATOM 2843 C CA . GLY A 1 381 ? -15.577 1.474 8.973 1.00 90.62 381 GLY A CA 1
ATOM 2844 C C . GLY A 1 381 ? -16.346 0.381 9.718 1.00 90.62 381 GLY A C 1
ATOM 2845 O O . GLY A 1 381 ? -17.416 0.642 10.279 1.00 90.62 381 GLY A O 1
ATOM 2846 N N . LEU A 1 382 ? -15.776 -0.828 9.793 1.00 91.25 382 LEU A N 1
ATOM 2847 C CA . LEU A 1 382 ? -16.322 -1.936 10.584 1.00 91.25 382 LEU A CA 1
ATOM 2848 C C . LEU A 1 382 ? -16.424 -1.553 12.063 1.00 91.25 382 LEU A C 1
ATOM 2850 O O . LEU A 1 382 ? -17.426 -1.828 12.723 1.00 91.25 382 LEU A O 1
ATOM 2854 N N . ALA A 1 383 ? -15.406 -0.865 12.561 1.00 87.94 383 ALA A N 1
ATOM 2855 C CA . ALA A 1 383 ? -15.316 -0.368 13.913 1.00 87.94 383 ALA A CA 1
ATOM 2856 C C . ALA A 1 383 ? -16.377 0.690 14.247 1.00 87.94 383 ALA A C 1
ATOM 2858 O O . ALA A 1 383 ? -17.087 0.557 15.245 1.00 87.94 383 ALA A O 1
ATOM 2859 N N . LEU A 1 384 ? -16.551 1.712 13.404 1.00 88.12 384 LEU A N 1
ATOM 2860 C CA . LEU A 1 384 ? -17.573 2.756 13.585 1.00 88.12 384 LEU A CA 1
ATOM 2861 C C . LEU A 1 384 ? -19.002 2.186 13.647 1.00 88.12 384 LEU A C 1
ATOM 2863 O O . LEU A 1 384 ? -19.901 2.797 14.234 1.00 88.12 384 LEU A O 1
ATOM 2867 N N . GLY A 1 385 ? -19.205 0.995 13.080 1.00 85.88 385 GLY A N 1
ATOM 2868 C CA . GLY A 1 385 ? -20.429 0.214 13.206 1.00 85.88 385 GLY A CA 1
ATOM 2869 C C . GLY A 1 385 ? -20.726 -0.329 14.603 1.00 85.88 385 GLY A C 1
ATOM 2870 O O . GLY A 1 385 ? -21.864 -0.728 14.843 1.00 85.88 385 GLY A O 1
ATOM 2871 N N . ASP A 1 386 ? -19.746 -0.348 15.508 1.00 87.12 386 ASP A N 1
ATOM 2872 C CA . ASP A 1 386 ? -19.800 -0.911 16.864 1.00 87.12 386 ASP A CA 1
ATOM 2873 C C . ASP A 1 386 ? -20.421 -2.332 16.931 1.00 87.12 386 ASP A C 1
ATOM 2875 O O . ASP A 1 386 ? -21.387 -2.580 17.668 1.00 87.12 386 ASP A O 1
ATOM 2879 N N . PRO A 1 387 ? -19.908 -3.294 16.131 1.00 87.25 387 PRO A N 1
ATOM 2880 C CA . PRO A 1 387 ? -20.481 -4.636 16.018 1.00 87.25 387 PRO A CA 1
ATOM 2881 C C . PRO A 1 387 ? -20.382 -5.432 17.325 1.00 87.25 387 PRO A C 1
ATOM 2883 O O . PRO A 1 387 ? -21.213 -6.302 17.584 1.00 87.25 387 PRO A O 1
ATOM 2886 N N . LEU A 1 388 ? -19.390 -5.134 18.170 1.00 84.56 388 LEU A N 1
ATOM 2887 C CA . LEU A 1 388 ? -19.196 -5.809 19.453 1.00 84.56 388 LEU A CA 1
ATOM 2888 C C . LEU A 1 388 ? -20.282 -5.424 20.459 1.00 84.56 388 LEU A C 1
ATOM 2890 O O . LEU A 1 388 ? -20.858 -6.307 21.100 1.00 84.56 388 LEU A O 1
ATOM 2894 N N . ARG A 1 389 ? -20.624 -4.133 20.560 1.00 85.56 389 ARG A N 1
ATOM 2895 C CA . ARG A 1 389 ? -21.758 -3.687 21.376 1.00 85.56 389 ARG A CA 1
ATOM 2896 C C . ARG A 1 389 ? -23.069 -4.260 20.854 1.00 85.56 389 ARG A C 1
ATOM 2898 O O . ARG A 1 389 ? -23.844 -4.795 21.643 1.00 85.56 389 ARG A O 1
ATOM 2905 N N . LEU A 1 390 ? -23.270 -4.229 19.534 1.00 88.06 390 LEU A N 1
ATOM 2906 C CA . LEU A 1 390 ? -24.441 -4.830 18.897 1.00 88.06 390 LEU A CA 1
ATOM 2907 C C . LEU A 1 390 ? -24.569 -6.317 19.259 1.00 88.06 390 LEU A C 1
ATOM 2909 O O . LEU A 1 390 ? -25.657 -6.780 19.592 1.00 88.06 390 LEU A O 1
ATOM 2913 N N . ALA A 1 391 ? -23.464 -7.066 19.244 1.00 87.12 391 ALA A N 1
ATOM 2914 C CA . ALA A 1 391 ? -23.457 -8.474 19.623 1.00 87.12 391 ALA A CA 1
ATOM 2915 C C . ALA A 1 391 ? -23.834 -8.680 21.100 1.00 87.12 391 ALA A C 1
ATOM 2917 O O . ALA A 1 391 ? -24.625 -9.572 21.403 1.00 87.12 391 ALA A O 1
ATOM 2918 N N . VAL A 1 392 ? -23.308 -7.861 22.017 1.00 87.69 392 VAL A N 1
ATOM 2919 C CA . VAL A 1 392 ? -23.624 -7.944 23.455 1.00 87.69 392 VAL A CA 1
ATOM 2920 C C . VAL A 1 392 ? -25.093 -7.609 23.737 1.00 87.69 392 VAL A C 1
ATOM 2922 O O . VAL A 1 392 ? -25.704 -8.289 24.557 1.00 87.69 392 VAL A O 1
ATOM 2925 N N . GLU A 1 393 ? -25.665 -6.615 23.055 1.00 88.94 393 GLU A N 1
ATOM 2926 C CA . GLU A 1 393 ? -27.071 -6.209 23.221 1.00 88.94 393 GLU A CA 1
ATOM 2927 C C . GLU A 1 393 ? -28.047 -7.194 22.533 1.00 88.94 393 GLU A C 1
ATOM 2929 O O . GLU A 1 393 ? -29.113 -7.526 23.061 1.00 88.94 393 GLU A O 1
ATOM 2934 N N . ALA A 1 394 ? -27.684 -7.739 21.366 1.00 89.12 394 ALA A N 1
ATOM 2935 C CA . ALA A 1 394 ? -28.546 -8.648 20.610 1.00 89.12 394 ALA A CA 1
ATOM 2936 C C . ALA A 1 394 ? -28.566 -10.086 21.173 1.00 89.12 394 ALA A C 1
ATOM 2938 O O . ALA A 1 394 ? -29.610 -10.757 21.130 1.00 89.12 394 ALA A O 1
ATOM 2939 N N . LEU A 1 395 ? -27.442 -10.592 21.694 1.00 89.88 395 LEU A N 1
ATOM 2940 C CA . LEU A 1 395 ? -27.305 -11.985 22.141 1.00 89.88 395 LEU A CA 1
ATOM 2941 C C . LEU A 1 395 ? -27.964 -12.259 23.514 1.00 89.88 395 LEU A C 1
ATOM 2943 O O . LEU A 1 395 ? -28.124 -11.355 24.328 1.00 89.88 395 LEU A O 1
ATOM 2947 N N . PRO A 1 396 ? -28.351 -13.518 23.810 1.00 87.38 396 PRO A N 1
ATOM 2948 C CA . PRO A 1 396 ? -28.770 -13.931 25.156 1.00 87.38 396 PRO A CA 1
ATOM 2949 C C . PRO A 1 396 ? -27.637 -13.776 26.184 1.00 87.38 396 PRO A C 1
ATOM 2951 O O . PRO A 1 396 ? -26.471 -13.950 25.822 1.00 87.38 396 PRO A O 1
ATOM 2954 N N . GLU A 1 397 ? -27.962 -13.563 27.467 1.00 85.88 397 GLU A N 1
ATOM 2955 C CA . GLU A 1 397 ? -26.978 -13.254 28.528 1.00 85.88 397 GLU A CA 1
ATOM 2956 C C . GLU A 1 397 ? -25.778 -14.213 28.581 1.00 85.88 397 GLU A C 1
ATOM 2958 O O . GLU A 1 397 ? -24.636 -13.775 28.716 1.00 85.88 397 GLU A O 1
ATOM 2963 N N . GLY A 1 398 ? -25.994 -15.520 28.397 1.00 85.88 398 GLY A N 1
ATOM 2964 C CA . GLY A 1 398 ? -24.903 -16.501 28.393 1.00 85.88 398 GLY A CA 1
ATOM 2965 C C . GLY A 1 398 ? -23.919 -16.335 27.224 1.00 85.88 398 GLY A C 1
ATOM 2966 O O . GLY A 1 398 ? -22.715 -16.543 27.380 1.00 85.88 398 GLY A O 1
ATOM 2967 N N . ALA A 1 399 ? -24.398 -15.938 26.043 1.00 87.19 399 ALA A N 1
ATOM 2968 C CA . ALA A 1 399 ? -23.546 -15.667 24.885 1.00 87.19 399 ALA A CA 1
ATOM 2969 C C . ALA A 1 399 ? -22.917 -14.267 24.965 1.00 87.19 399 ALA A C 1
ATOM 2971 O O . ALA A 1 399 ? -21.716 -14.137 24.729 1.00 87.19 399 ALA A O 1
ATOM 2972 N N . ALA A 1 400 ? -23.678 -13.261 25.401 1.00 86.56 400 ALA A N 1
ATOM 2973 C CA . ALA A 1 400 ? -23.175 -11.914 25.664 1.00 86.56 400 ALA A CA 1
ATOM 2974 C C . ALA A 1 400 ? -22.048 -11.916 26.718 1.00 86.56 400 ALA A C 1
ATOM 2976 O O . ALA A 1 400 ? -21.029 -11.245 26.553 1.00 86.56 400 ALA A O 1
ATOM 2977 N N . GLY A 1 401 ? -22.174 -12.742 27.764 1.00 83.50 401 GLY A N 1
ATOM 2978 C CA . GLY A 1 401 ? -21.139 -12.934 28.781 1.00 83.50 401 GLY A CA 1
ATOM 2979 C C . GLY A 1 401 ? -19.850 -13.556 28.234 1.00 83.50 401 GLY A C 1
ATOM 2980 O O . GLY A 1 401 ? -18.759 -13.170 28.655 1.00 83.50 401 GLY A O 1
ATOM 2981 N N . ARG A 1 402 ? -19.941 -14.472 27.256 1.00 85.69 402 ARG A N 1
ATOM 2982 C CA . ARG A 1 402 ? -18.759 -15.028 26.567 1.00 85.69 402 ARG A CA 1
ATOM 2983 C C . ARG A 1 402 ? -18.054 -13.978 25.716 1.00 85.69 402 ARG A C 1
ATOM 2985 O O . ARG A 1 402 ? -16.836 -13.876 25.809 1.00 85.69 402 ARG A O 1
ATOM 2992 N N . VAL A 1 403 ? -18.807 -13.182 24.955 1.00 83.19 403 VAL A N 1
ATOM 2993 C CA . VAL A 1 403 ? -18.255 -12.074 24.154 1.00 83.19 403 VAL A CA 1
ATOM 2994 C C . VAL A 1 403 ? -17.541 -11.069 25.061 1.00 83.19 403 VAL A C 1
ATOM 2996 O O . VAL A 1 403 ? -16.372 -10.766 24.844 1.00 83.19 403 VAL A O 1
ATOM 2999 N N . ARG A 1 404 ? -18.177 -10.651 26.163 1.00 81.94 404 ARG A N 1
ATOM 3000 C CA . ARG A 1 404 ? -17.574 -9.733 27.143 1.00 81.94 404 ARG A CA 1
ATOM 3001 C C . ARG A 1 404 ? -16.302 -10.294 27.786 1.00 81.94 404 ARG A C 1
ATOM 3003 O O . ARG A 1 404 ? -15.332 -9.566 27.990 1.00 81.94 404 ARG A O 1
ATOM 3010 N N . ARG A 1 405 ? -16.280 -11.594 28.093 1.00 83.38 405 ARG A N 1
ATOM 3011 C CA . ARG A 1 405 ? -15.095 -12.267 28.647 1.00 83.38 405 ARG A CA 1
ATOM 3012 C C . ARG A 1 405 ? -13.967 -12.382 27.621 1.00 83.38 405 ARG A C 1
ATOM 3014 O O . ARG A 1 405 ? -12.810 -12.238 27.995 1.00 83.38 405 ARG A O 1
ATOM 3021 N N . ALA A 1 406 ? -14.293 -12.616 26.350 1.00 82.31 406 ALA A N 1
ATOM 3022 C CA . ALA A 1 406 ? -13.309 -12.622 25.272 1.00 82.31 406 ALA A CA 1
ATOM 3023 C C . ALA A 1 406 ? -12.675 -11.231 25.102 1.00 82.31 406 ALA A C 1
ATOM 3025 O O . ALA A 1 406 ? -11.454 -11.126 25.062 1.00 82.31 406 ALA A O 1
ATOM 3026 N N . MET A 1 407 ? -13.488 -10.168 25.123 1.00 74.25 407 MET A N 1
ATOM 3027 C CA . MET A 1 407 ? -13.018 -8.779 25.019 1.00 74.25 407 MET A CA 1
ATOM 3028 C C . MET A 1 407 ? -12.150 -8.336 26.205 1.00 74.25 407 MET A C 1
ATOM 3030 O O . MET A 1 407 ? -11.209 -7.574 26.031 1.00 74.25 407 MET A O 1
ATOM 3034 N N . THR A 1 408 ? -12.433 -8.826 27.413 1.00 75.00 408 THR A N 1
ATOM 3035 C CA . THR A 1 408 ? -11.661 -8.494 28.630 1.00 75.00 408 THR A CA 1
ATOM 3036 C C . THR A 1 408 ? -10.509 -9.469 28.907 1.00 75.00 408 THR A C 1
ATOM 3038 O O . THR A 1 408 ? -9.854 -9.395 29.950 1.00 75.00 408 THR A O 1
ATOM 3041 N N . GLY A 1 409 ? -10.235 -10.393 27.980 1.00 79.62 409 GLY A N 1
ATOM 3042 C CA . GLY A 1 409 ? -9.148 -11.358 28.094 1.00 79.62 409 GLY A CA 1
ATOM 3043 C C . GLY A 1 409 ? -7.768 -10.695 28.147 1.00 79.62 409 GLY A C 1
ATOM 3044 O O . GLY A 1 409 ? -7.536 -9.645 27.549 1.00 79.62 409 GLY A O 1
ATOM 3045 N N . ARG A 1 410 ? -6.812 -11.344 28.829 1.00 82.50 410 ARG A N 1
ATOM 3046 C CA . ARG A 1 410 ? -5.424 -10.849 28.941 1.00 82.50 410 ARG A CA 1
ATOM 3047 C C . ARG A 1 410 ? -4.776 -10.616 27.576 1.00 82.50 410 ARG A C 1
ATOM 3049 O O . ARG A 1 410 ? -4.085 -9.622 27.411 1.00 82.50 410 ARG A O 1
ATOM 3056 N N . LEU A 1 411 ? -5.020 -11.515 26.621 1.00 80.81 411 LEU A N 1
ATOM 3057 C CA . LEU A 1 411 ? -4.463 -11.422 25.274 1.00 80.81 411 LEU A CA 1
ATOM 3058 C C . LEU A 1 411 ? -4.971 -10.177 24.542 1.00 80.81 411 LEU A C 1
ATOM 3060 O O . LEU A 1 411 ? -4.158 -9.404 24.054 1.00 80.81 411 LEU A O 1
ATOM 3064 N N . VAL A 1 412 ? -6.290 -9.952 24.532 1.00 78.50 412 VAL A N 1
ATOM 3065 C CA . VAL A 1 412 ? -6.887 -8.765 23.903 1.00 78.50 412 VAL A CA 1
ATOM 3066 C C . VAL A 1 412 ? -6.322 -7.507 24.546 1.00 78.50 412 VAL A C 1
ATOM 3068 O O . VAL A 1 412 ? -5.801 -6.670 23.834 1.00 78.50 412 VAL A O 1
ATOM 3071 N N . ARG A 1 413 ? -6.273 -7.427 25.881 1.00 77.25 413 ARG A N 1
ATOM 3072 C CA . ARG A 1 413 ? -5.725 -6.258 26.588 1.00 77.25 413 ARG A CA 1
ATOM 3073 C C . ARG A 1 413 ? -4.251 -5.961 26.272 1.00 77.25 413 ARG A C 1
ATOM 3075 O O . ARG A 1 413 ? -3.854 -4.801 26.317 1.00 77.25 413 ARG A O 1
ATOM 3082 N N . VAL A 1 414 ? -3.441 -6.990 26.012 1.00 83.19 414 VAL A N 1
ATOM 3083 C CA . VAL A 1 414 ? -2.038 -6.823 25.595 1.00 83.19 414 VAL A CA 1
ATOM 3084 C C . VAL A 1 414 ? -1.960 -6.381 24.136 1.00 83.19 414 VAL A C 1
ATOM 3086 O O . VAL A 1 414 ? -1.226 -5.448 23.841 1.00 83.19 414 VAL A O 1
ATOM 3089 N N . LEU A 1 415 ? -2.723 -7.013 23.241 1.00 79.62 415 LEU A N 1
ATOM 3090 C CA . LEU A 1 415 ? -2.717 -6.688 21.810 1.00 79.62 415 LEU A CA 1
ATOM 3091 C C . LEU A 1 415 ? -3.305 -5.306 21.516 1.00 79.62 415 LEU A C 1
ATOM 3093 O O . LEU A 1 415 ? -2.822 -4.616 20.632 1.00 79.62 415 LEU A O 1
ATOM 3097 N N . THR A 1 416 ? -4.308 -4.882 22.281 1.00 75.38 416 THR A N 1
ATOM 3098 C CA . THR A 1 416 ? -4.931 -3.558 22.176 1.00 75.38 416 THR A CA 1
ATOM 3099 C C . THR A 1 416 ? -4.189 -2.506 23.001 1.00 75.38 416 THR A C 1
ATOM 3101 O O . THR A 1 416 ? -4.702 -1.407 23.207 1.00 75.38 416 THR A O 1
ATOM 3104 N N . PHE A 1 417 ? -3.025 -2.836 23.571 1.00 79.31 417 PHE A N 1
ATOM 3105 C CA . PHE A 1 417 ? -2.193 -1.831 24.215 1.00 79.31 417 PHE A CA 1
ATOM 3106 C C . PHE A 1 417 ? -1.633 -0.904 23.129 1.00 79.31 417 PHE A C 1
ATOM 3108 O O . PHE A 1 417 ? -0.991 -1.427 22.224 1.00 79.31 417 PHE A O 1
ATOM 3115 N N . PRO A 1 418 ? -1.788 0.431 23.225 1.00 76.69 418 PRO A N 1
ATOM 3116 C CA . PRO A 1 418 ? -1.487 1.347 22.121 1.00 76.69 418 PRO A CA 1
ATOM 3117 C C . PRO A 1 418 ? -0.116 1.123 21.470 1.00 76.69 418 PRO A C 1
ATOM 3119 O O . PRO A 1 418 ? -0.036 0.930 20.268 1.00 76.69 418 PRO A O 1
ATOM 3122 N N . LEU A 1 419 ? 0.962 1.018 22.257 1.00 80.81 419 LEU A N 1
ATOM 3123 C CA . LEU A 1 419 ? 2.300 0.790 21.689 1.00 80.81 419 LEU A CA 1
ATOM 3124 C C . LEU A 1 419 ? 2.475 -0.604 21.068 1.00 80.81 419 LEU A C 1
ATOM 3126 O O . LEU A 1 419 ? 3.291 -0.767 20.170 1.00 80.81 419 LEU A O 1
ATOM 3130 N N . VAL A 1 420 ? 1.747 -1.613 21.556 1.00 85.19 420 VAL A N 1
ATOM 3131 C CA . VAL A 1 420 ? 1.803 -2.976 21.008 1.00 85.19 420 VAL A CA 1
ATOM 3132 C C . VAL A 1 420 ? 1.022 -3.038 19.705 1.00 85.19 420 VAL A C 1
ATOM 3134 O O . VAL A 1 420 ? 1.523 -3.627 18.757 1.00 85.19 420 VAL A O 1
ATOM 3137 N N . SER A 1 421 ? -0.159 -2.415 19.635 1.00 82.25 421 SER A N 1
ATOM 3138 C CA . SER A 1 421 ? -0.937 -2.342 18.398 1.00 82.25 421 SER A CA 1
ATOM 3139 C C . SER A 1 421 ? -0.197 -1.550 17.322 1.00 82.25 421 SER A C 1
ATOM 3141 O O . SER A 1 421 ? -0.065 -2.061 16.218 1.00 82.25 421 SER A O 1
ATOM 3143 N N . THR A 1 422 ? 0.381 -0.389 17.651 1.00 83.06 422 THR A N 1
ATOM 3144 C CA . THR A 1 422 ? 1.208 0.394 16.714 1.00 83.06 422 THR A CA 1
ATOM 3145 C C . THR A 1 422 ? 2.413 -0.413 16.231 1.00 83.06 422 THR A C 1
ATOM 3147 O O . THR A 1 422 ? 2.676 -0.500 15.037 1.00 83.06 422 THR A O 1
ATOM 3150 N N . ALA A 1 423 ? 3.139 -1.069 17.145 1.00 87.00 423 ALA A N 1
ATOM 3151 C CA . ALA A 1 423 ? 4.279 -1.903 16.766 1.00 87.00 423 ALA A CA 1
ATOM 3152 C C . ALA A 1 423 ? 3.866 -3.119 15.919 1.00 87.00 423 ALA A C 1
ATOM 3154 O O . ALA A 1 423 ? 4.641 -3.563 15.075 1.00 87.00 423 ALA A O 1
ATOM 3155 N N . LEU A 1 424 ? 2.667 -3.666 16.145 1.00 88.38 424 LEU A N 1
ATOM 3156 C CA . LEU A 1 424 ? 2.130 -4.785 15.379 1.00 88.38 424 LEU A CA 1
ATOM 3157 C C . LEU A 1 424 ? 1.728 -4.359 13.965 1.00 88.38 424 LEU A C 1
ATOM 3159 O O . LEU A 1 424 ? 2.055 -5.087 13.033 1.00 88.38 424 LEU A O 1
ATOM 3163 N N . VAL A 1 425 ? 1.063 -3.212 13.803 1.00 86.56 425 VAL A N 1
ATOM 3164 C CA . VAL A 1 425 ? 0.702 -2.648 12.489 1.00 86.56 425 VAL A CA 1
ATOM 3165 C C . VAL A 1 425 ? 1.964 -2.308 11.708 1.00 86.56 425 VAL A C 1
ATOM 3167 O O . VAL A 1 425 ? 2.199 -2.896 10.657 1.00 86.56 425 VAL A O 1
ATOM 3170 N N . LEU A 1 426 ? 2.870 -1.514 12.289 1.00 87.94 426 LEU A N 1
ATOM 3171 C CA . LEU A 1 426 ? 4.153 -1.196 11.660 1.00 87.94 426 LEU A CA 1
ATOM 3172 C C . LEU A 1 426 ? 4.939 -2.468 11.306 1.00 87.94 426 LEU A C 1
ATOM 3174 O O . LEU A 1 426 ? 5.484 -2.595 10.214 1.00 87.94 426 LEU A O 1
ATOM 3178 N N . GLY A 1 427 ? 5.009 -3.431 12.228 1.00 91.00 427 GLY A N 1
ATOM 3179 C CA . GLY A 1 427 ? 5.680 -4.705 11.990 1.00 91.00 427 GLY A CA 1
ATOM 3180 C C . GLY A 1 427 ? 5.028 -5.514 10.869 1.00 91.00 427 GLY A C 1
ATOM 3181 O O . GLY A 1 427 ? 5.740 -6.158 10.099 1.00 91.00 427 GLY A O 1
ATOM 3182 N N . THR A 1 428 ? 3.702 -5.458 10.753 1.00 91.56 428 THR A N 1
ATOM 3183 C CA . THR A 1 428 ? 2.923 -6.093 9.684 1.00 91.56 428 THR A CA 1
ATOM 3184 C C . THR A 1 428 ? 3.250 -5.456 8.340 1.00 91.56 428 THR A C 1
ATOM 3186 O O . THR A 1 428 ? 3.674 -6.167 7.430 1.00 91.56 428 THR A O 1
ATOM 3189 N N . GLU A 1 429 ? 3.166 -4.131 8.227 1.00 89.25 429 GLU A N 1
ATOM 3190 C CA . GLU A 1 429 ? 3.473 -3.413 6.988 1.00 89.25 429 GLU A CA 1
ATOM 3191 C C . GLU A 1 429 ? 4.931 -3.613 6.563 1.00 89.25 429 GLU A C 1
ATOM 3193 O O . GLU A 1 429 ? 5.210 -3.959 5.412 1.00 89.25 429 GLU A O 1
ATOM 3198 N N . LEU A 1 430 ? 5.877 -3.501 7.502 1.00 88.62 430 LEU A N 1
ATOM 3199 C CA . LEU A 1 430 ? 7.286 -3.753 7.210 1.00 88.62 430 LEU A CA 1
ATOM 3200 C C . LEU A 1 430 ? 7.526 -5.203 6.774 1.00 88.62 430 LEU A C 1
ATOM 3202 O O . LEU A 1 430 ? 8.328 -5.454 5.877 1.00 88.62 430 LEU A O 1
ATOM 3206 N N . THR A 1 431 ? 6.820 -6.165 7.372 1.00 91.62 431 THR A N 1
ATOM 3207 C CA . THR A 1 431 ? 6.920 -7.571 6.969 1.00 91.62 431 THR A CA 1
ATOM 3208 C C . THR A 1 431 ? 6.370 -7.774 5.563 1.00 91.62 431 THR A C 1
ATOM 3210 O O . THR A 1 431 ? 7.009 -8.443 4.758 1.00 91.62 431 THR A O 1
ATOM 3213 N N . VAL A 1 432 ? 5.220 -7.190 5.234 1.00 91.50 432 VAL A N 1
ATOM 3214 C CA . VAL A 1 432 ? 4.621 -7.300 3.899 1.00 91.50 432 VAL A CA 1
ATOM 3215 C C . VAL A 1 432 ? 5.564 -6.725 2.840 1.00 91.50 432 VAL A C 1
ATOM 3217 O O . VAL A 1 432 ? 5.903 -7.439 1.899 1.00 91.50 432 VAL A O 1
ATOM 3220 N N . TYR A 1 433 ? 6.060 -5.499 3.020 1.00 89.25 433 TYR A N 1
ATOM 3221 C CA . TYR A 1 433 ? 6.817 -4.794 1.979 1.00 89.25 433 TYR A CA 1
ATOM 3222 C C . TYR A 1 433 ? 8.322 -5.106 1.934 1.00 89.25 433 TYR A C 1
ATOM 3224 O O . TYR A 1 433 ? 8.904 -5.093 0.851 1.00 89.25 433 TYR A O 1
ATOM 3232 N N . PHE A 1 434 ? 8.971 -5.401 3.067 1.00 88.00 434 PHE A N 1
ATOM 3233 C CA . PHE A 1 434 ? 10.433 -5.598 3.133 1.00 88.00 434 PHE A CA 1
ATOM 3234 C C . PHE A 1 434 ? 10.862 -7.058 3.278 1.00 88.00 434 PHE A C 1
ATOM 3236 O O . PHE A 1 434 ? 12.052 -7.346 3.421 1.00 88.00 434 PHE A O 1
ATOM 3243 N N . THR A 1 435 ? 9.922 -7.999 3.226 1.00 90.69 435 THR A N 1
ATOM 3244 C CA . THR A 1 435 ? 10.236 -9.431 3.173 1.00 90.69 435 THR A CA 1
ATOM 3245 C C . THR A 1 435 ? 9.681 -10.054 1.894 1.00 90.69 435 THR A C 1
ATOM 3247 O O . THR A 1 435 ? 8.847 -9.448 1.221 1.00 90.69 435 THR A O 1
ATOM 3250 N N . PRO A 1 436 ? 10.070 -11.298 1.554 1.00 89.06 436 PRO A N 1
ATOM 3251 C CA . PRO A 1 436 ? 9.501 -12.006 0.408 1.00 89.06 436 PRO A CA 1
ATOM 3252 C C . PRO A 1 436 ? 7.998 -12.304 0.530 1.00 89.06 436 PRO A C 1
ATOM 3254 O O . PRO A 1 436 ? 7.451 -12.965 -0.350 1.00 89.06 436 PRO A O 1
ATOM 3257 N N . TYR A 1 437 ? 7.328 -11.895 1.616 1.00 91.19 437 TYR A N 1
ATOM 3258 C CA . TYR A 1 437 ? 5.928 -12.211 1.873 1.00 91.19 437 TYR A CA 1
ATOM 3259 C C . TYR A 1 437 ? 5.004 -11.698 0.764 1.00 91.19 437 TYR A C 1
ATOM 3261 O O . TYR A 1 437 ? 4.278 -12.504 0.184 1.00 91.19 437 TYR A O 1
ATOM 3269 N N . PHE A 1 438 ? 5.101 -10.416 0.399 1.00 91.06 438 PHE A N 1
ATOM 3270 C CA . PHE A 1 438 ? 4.296 -9.837 -0.681 1.00 91.06 438 PHE A CA 1
ATOM 3271 C C . PHE A 1 438 ? 4.612 -10.454 -2.051 1.00 91.06 438 PHE A C 1
ATOM 3273 O O . PHE A 1 438 ? 3.711 -10.872 -2.772 1.00 91.06 438 PHE A O 1
ATOM 3280 N N . GLU A 1 439 ? 5.894 -10.623 -2.389 1.00 89.38 439 GLU A N 1
ATOM 3281 C CA . GLU A 1 439 ? 6.297 -11.268 -3.649 1.00 89.38 439 GLU A CA 1
ATOM 3282 C C . GLU A 1 439 ? 5.787 -12.717 -3.750 1.00 89.38 439 GLU A C 1
ATOM 3284 O O . GLU A 1 439 ? 5.374 -13.177 -4.814 1.00 89.38 439 GLU A O 1
ATOM 3289 N N . THR A 1 440 ? 5.794 -13.454 -2.637 1.00 89.25 440 THR A N 1
ATOM 3290 C CA . THR A 1 440 ? 5.285 -14.831 -2.598 1.00 89.25 440 THR A CA 1
ATOM 3291 C C . THR A 1 440 ? 3.759 -14.858 -2.667 1.00 89.25 440 THR A C 1
ATOM 3293 O O . THR A 1 440 ? 3.204 -15.753 -3.304 1.00 89.25 440 THR A O 1
ATOM 3296 N N . ALA A 1 441 ? 3.080 -13.882 -2.057 1.00 90.12 441 ALA A N 1
ATOM 3297 C CA . ALA A 1 441 ? 1.631 -13.727 -2.135 1.00 90.12 441 ALA A CA 1
ATOM 3298 C C . ALA A 1 441 ? 1.160 -13.513 -3.583 1.00 90.12 441 ALA A C 1
ATOM 3300 O O . ALA A 1 441 ? 0.204 -14.156 -4.005 1.00 90.12 441 ALA A O 1
ATOM 3301 N N . LEU A 1 442 ? 1.896 -12.740 -4.388 1.00 88.81 442 LEU A N 1
ATOM 3302 C CA . LEU A 1 442 ? 1.620 -12.572 -5.825 1.00 88.81 442 LEU A CA 1
ATOM 3303 C C . LEU A 1 442 ? 1.736 -13.880 -6.629 1.00 88.81 442 LEU A C 1
ATOM 3305 O O . LEU A 1 442 ? 1.081 -14.050 -7.652 1.00 88.81 442 LEU A O 1
ATOM 3309 N N . ARG A 1 443 ? 2.551 -14.836 -6.166 1.00 88.00 443 ARG A N 1
ATOM 3310 C CA . ARG A 1 443 ? 2.743 -16.141 -6.829 1.00 88.00 443 ARG A CA 1
ATOM 3311 C C . ARG A 1 443 ? 1.744 -17.202 -6.382 1.00 88.00 443 ARG A C 1
ATOM 3313 O O . ARG A 1 443 ? 1.568 -18.207 -7.068 1.00 88.00 443 ARG A O 1
ATOM 3320 N N . VAL A 1 444 ? 1.173 -17.048 -5.190 1.00 88.88 444 VAL A N 1
ATOM 3321 C CA . VAL A 1 444 ? 0.412 -18.093 -4.506 1.00 88.88 444 VAL A CA 1
ATOM 3322 C C . VAL A 1 444 ? -0.910 -17.512 -4.014 1.00 88.88 444 VAL A C 1
ATOM 3324 O O . VAL A 1 444 ? -0.966 -16.909 -2.946 1.00 88.88 444 VAL A O 1
ATOM 3327 N N . GLY A 1 445 ? -1.997 -17.771 -4.749 1.00 85.62 445 GLY A N 1
ATOM 3328 C CA . GLY A 1 445 ? -3.303 -17.148 -4.490 1.00 85.62 445 GLY A CA 1
ATOM 3329 C C . GLY A 1 445 ? -3.824 -17.305 -3.055 1.00 85.62 445 GLY A C 1
ATOM 3330 O O . GLY A 1 445 ? -4.259 -16.336 -2.451 1.00 85.62 445 GLY A O 1
ATOM 3331 N N . TRP A 1 446 ? -3.703 -18.485 -2.432 1.00 87.69 446 TRP A N 1
ATOM 3332 C CA . TRP A 1 446 ? -4.157 -18.653 -1.038 1.00 87.69 446 TRP A CA 1
ATOM 3333 C C . TRP A 1 446 ? -3.326 -17.846 -0.028 1.00 87.69 446 TRP A C 1
ATOM 3335 O O . TRP A 1 446 ? -3.832 -17.487 1.034 1.00 87.69 446 TRP A O 1
ATOM 3345 N N . LEU A 1 447 ? -2.050 -17.586 -0.334 1.00 91.00 447 LEU A N 1
ATOM 3346 C CA . LEU A 1 447 ? -1.187 -16.757 0.502 1.00 91.00 447 LEU A CA 1
ATOM 3347 C C . LEU A 1 447 ? -1.546 -15.278 0.334 1.00 91.00 447 LEU A C 1
ATOM 3349 O O . LEU A 1 447 ? -1.485 -14.534 1.308 1.00 91.00 447 LEU A O 1
ATOM 3353 N N . HIS A 1 448 ? -1.981 -14.889 -0.865 1.00 89.62 448 HIS A N 1
ATOM 3354 C CA . HIS A 1 448 ? -2.558 -13.578 -1.141 1.00 89.62 448 HIS A CA 1
ATOM 3355 C C . HIS A 1 448 ? -3.792 -13.308 -0.267 1.00 89.62 448 HIS A C 1
ATOM 3357 O O . HIS A 1 448 ? -3.837 -12.315 0.458 1.00 89.62 448 HIS A O 1
ATOM 3363 N N . GLU A 1 449 ? -4.730 -14.255 -0.216 1.00 90.62 449 GLU A N 1
ATOM 3364 C CA . GLU A 1 449 ? -5.904 -14.170 0.666 1.00 90.62 449 GLU A CA 1
ATOM 3365 C C . GLU A 1 449 ? -5.522 -14.108 2.151 1.00 90.62 449 GLU A C 1
ATOM 3367 O O . GLU A 1 449 ? -6.105 -13.366 2.945 1.00 90.62 449 GLU A O 1
ATOM 3372 N N . LEU A 1 450 ? -4.509 -14.883 2.552 1.00 92.75 450 LEU A N 1
ATOM 3373 C CA . LEU A 1 450 ? -4.006 -14.867 3.924 1.00 92.75 450 LEU A CA 1
ATOM 3374 C C . LEU A 1 450 ? -3.390 -13.509 4.278 1.00 92.75 450 LEU A C 1
ATOM 3376 O O . LEU A 1 450 ? -3.575 -13.038 5.399 1.00 92.75 450 LEU A O 1
ATOM 3380 N N . MET A 1 451 ? -2.706 -12.864 3.334 1.00 94.12 451 MET A N 1
ATOM 3381 C CA . MET A 1 451 ? -2.171 -11.516 3.497 1.00 94.12 451 MET A CA 1
ATOM 3382 C C . MET A 1 451 ? -3.284 -10.485 3.681 1.00 94.12 451 MET A C 1
ATOM 3384 O O . MET A 1 451 ? -3.206 -9.692 4.616 1.00 94.12 451 MET A O 1
ATOM 3388 N N . TYR A 1 452 ? -4.355 -10.542 2.886 1.00 93.44 452 TYR A N 1
ATOM 3389 C CA . TYR A 1 452 ? -5.516 -9.667 3.080 1.00 93.44 452 TYR A CA 1
ATOM 3390 C C . TYR A 1 452 ? -6.160 -9.853 4.454 1.00 93.44 452 TYR A C 1
ATOM 3392 O O . TYR A 1 452 ? -6.455 -8.878 5.145 1.00 93.44 452 TYR A O 1
ATOM 3400 N N . LEU A 1 453 ? -6.337 -11.104 4.889 1.00 93.06 453 LEU A N 1
ATOM 3401 C CA . LEU A 1 453 ? -6.848 -11.405 6.227 1.00 93.06 453 LEU A CA 1
ATOM 3402 C C . LEU A 1 453 ? -5.903 -10.921 7.330 1.00 93.06 453 LEU A C 1
ATOM 3404 O O . LEU A 1 453 ? -6.367 -10.481 8.381 1.00 93.06 453 LEU A O 1
ATOM 3408 N N . HIS A 1 454 ? -4.593 -11.007 7.107 1.00 93.56 454 HIS A N 1
ATOM 3409 C CA . HIS A 1 454 ? -3.579 -10.534 8.039 1.00 93.56 454 HIS A CA 1
ATOM 3410 C C . HIS A 1 454 ? -3.633 -9.011 8.210 1.00 93.56 454 HIS A C 1
ATOM 3412 O O . HIS A 1 454 ? -3.687 -8.559 9.352 1.00 93.56 454 HIS A O 1
ATOM 3418 N N . LEU A 1 455 ? -3.714 -8.252 7.110 1.00 93.75 455 LEU A N 1
ATOM 3419 C CA . LEU A 1 455 ? -3.889 -6.792 7.117 1.00 93.75 455 LEU A CA 1
ATOM 3420 C C . LEU A 1 455 ? -5.199 -6.399 7.809 1.00 93.75 455 LEU A C 1
ATOM 3422 O O . LEU A 1 455 ? -5.206 -5.656 8.785 1.00 93.75 455 LEU A O 1
ATOM 3426 N N . LEU A 1 456 ? -6.317 -7.015 7.413 1.00 93.69 456 LEU A N 1
ATOM 3427 C CA . LEU A 1 456 ? -7.613 -6.748 8.038 1.00 93.69 456 LEU A CA 1
ATOM 3428 C C . LEU A 1 456 ? -7.598 -7.031 9.551 1.00 93.69 456 LEU A C 1
ATOM 3430 O O . LEU A 1 456 ? -8.227 -6.309 10.330 1.00 93.69 456 LEU A O 1
ATOM 3434 N N . ALA A 1 457 ? -6.894 -8.079 9.985 1.00 91.31 457 ALA A N 1
ATOM 3435 C CA . ALA A 1 457 ? -6.749 -8.421 11.395 1.00 91.31 457 ALA A CA 1
ATOM 3436 C C . ALA A 1 457 ? -5.843 -7.438 12.154 1.00 91.31 457 ALA A C 1
ATOM 3438 O O . ALA A 1 457 ? -6.193 -7.064 13.277 1.00 91.31 457 ALA A O 1
ATOM 3439 N N . ALA A 1 458 ? -4.717 -7.024 11.566 1.00 90.31 458 ALA A N 1
ATOM 3440 C CA . ALA A 1 458 ? -3.797 -6.048 12.149 1.00 90.31 458 ALA A CA 1
ATOM 3441 C C . ALA A 1 458 ? -4.502 -4.701 12.366 1.00 90.31 458 ALA A C 1
ATOM 3443 O O . ALA A 1 458 ? -4.616 -4.246 13.509 1.00 90.31 458 ALA A O 1
ATOM 3444 N N . GLY A 1 459 ? -5.119 -4.163 11.316 1.00 88.88 459 GLY A N 1
ATOM 3445 C CA . GLY A 1 459 ? -5.952 -2.970 11.386 1.00 88.88 459 GLY A CA 1
ATOM 3446 C C . GLY A 1 459 ? -7.117 -3.067 12.371 1.00 88.88 459 GLY A C 1
ATOM 3447 O O . GLY A 1 459 ? -7.382 -2.154 13.154 1.00 88.88 459 GLY A O 1
ATOM 3448 N N . SER A 1 460 ? -7.808 -4.210 12.420 1.00 86.62 460 SER A N 1
ATOM 3449 C CA . SER A 1 460 ? -8.899 -4.410 13.387 1.00 86.62 460 SER A CA 1
ATOM 3450 C C . SER A 1 460 ? -8.403 -4.369 14.832 1.00 86.62 460 SER A C 1
ATOM 3452 O O . SER A 1 460 ? -9.057 -3.772 15.687 1.00 86.62 460 SER A O 1
ATOM 3454 N N . LEU A 1 461 ? -7.247 -4.974 15.125 1.00 83.31 461 LEU A N 1
ATOM 3455 C CA . LEU A 1 461 ? -6.637 -4.928 16.458 1.00 83.31 461 LEU A CA 1
ATOM 3456 C C . LEU A 1 461 ? -6.243 -3.506 16.859 1.00 83.31 461 LEU A C 1
ATOM 3458 O O . LEU A 1 461 ? -6.373 -3.155 18.033 1.00 83.31 461 LEU A O 1
ATOM 3462 N N . PHE A 1 462 ? -5.814 -2.701 15.891 1.00 79.00 462 PHE A N 1
ATOM 3463 C CA . PHE A 1 462 ? -5.473 -1.302 16.090 1.00 79.00 462 PHE A CA 1
ATOM 3464 C C . PHE A 1 462 ? -6.694 -0.424 16.399 1.00 79.00 462 PHE A C 1
ATOM 3466 O O . PHE A 1 462 ? -6.661 0.388 17.325 1.00 79.00 462 PHE A O 1
ATOM 3473 N N . VAL A 1 463 ? -7.818 -0.632 15.708 1.00 75.50 463 VAL A N 1
ATOM 3474 C CA . VAL A 1 463 ? -9.015 0.201 15.914 1.00 75.50 463 VAL A CA 1
ATOM 3475 C C . VAL A 1 463 ? -9.816 -0.192 17.171 1.00 75.50 463 VAL A C 1
ATOM 3477 O O . VAL A 1 463 ? -10.514 0.640 17.757 1.00 75.50 463 VAL A O 1
ATOM 3480 N N . VAL A 1 464 ? -9.709 -1.431 17.664 1.00 69.06 464 VAL A N 1
ATOM 3481 C CA . VAL A 1 464 ? -10.408 -1.877 18.891 1.00 69.06 464 VAL A CA 1
ATOM 3482 C C . VAL A 1 464 ? -10.192 -0.952 20.106 1.00 69.06 464 VAL A C 1
ATOM 3484 O O . VAL A 1 464 ? -11.199 -0.539 20.688 1.00 69.06 464 VAL A O 1
ATOM 3487 N N . PRO A 1 465 ? -8.957 -0.583 20.512 1.00 63.56 465 PRO A N 1
ATOM 3488 C CA . PRO A 1 465 ? -8.742 0.317 21.648 1.00 63.56 465 PRO A CA 1
ATOM 3489 C C . PRO A 1 465 ? -9.307 1.727 21.438 1.00 63.56 465 PRO A C 1
ATOM 3491 O O . PRO A 1 465 ? -9.671 2.381 22.417 1.00 63.56 465 PRO A O 1
ATOM 3494 N N . VAL A 1 466 ? -9.434 2.181 20.186 1.00 59.88 466 VAL A N 1
ATOM 3495 C CA . VAL A 1 466 ? -10.091 3.451 19.838 1.00 59.88 466 VAL A CA 1
ATOM 3496 C C . VAL A 1 466 ? -11.605 3.385 20.080 1.00 59.88 466 VAL A C 1
ATOM 3498 O O . VAL A 1 466 ? -12.197 4.356 20.552 1.00 59.88 466 VAL A O 1
ATOM 3501 N N . LEU A 1 467 ? -12.236 2.243 19.794 1.00 54.78 467 LEU A N 1
ATOM 3502 C CA . LEU A 1 467 ? -13.681 2.038 19.956 1.00 54.78 467 LEU A CA 1
ATOM 3503 C C . LEU A 1 467 ? -14.127 1.696 21.368 1.00 54.78 467 LEU A C 1
ATOM 3505 O O . LEU A 1 467 ? -15.258 2.013 21.744 1.00 54.78 467 LEU A O 1
ATOM 3509 N N . THR A 1 468 ? -13.300 0.980 22.131 1.00 53.44 468 THR A N 1
ATOM 3510 C CA . THR A 1 468 ? -13.627 0.643 23.515 1.00 53.44 468 THR A CA 1
ATOM 3511 C C . THR A 1 468 ? -13.598 1.918 24.343 1.00 53.44 468 THR A C 1
ATOM 3513 O O . THR A 1 468 ? -12.565 2.307 24.884 1.00 53.44 468 THR A O 1
ATOM 3516 N N . HIS A 1 469 ? -14.753 2.578 24.414 1.00 54.38 469 HIS A N 1
ATOM 3517 C CA . HIS A 1 469 ? -15.028 3.679 25.322 1.00 54.38 469 HIS A CA 1
ATOM 3518 C C . HIS A 1 469 ? -14.447 3.380 26.711 1.00 54.38 469 HIS A C 1
ATOM 3520 O O . HIS A 1 469 ? -14.801 2.366 27.302 1.00 54.38 469 HIS A O 1
ATOM 3526 N N . GLU A 1 470 ? -13.562 4.275 27.165 1.00 48.88 470 GLU A N 1
ATOM 3527 C CA . GLU A 1 470 ? -13.001 4.560 28.505 1.00 48.88 470 GLU A CA 1
ATOM 3528 C C . GLU A 1 470 ? -12.600 3.414 29.464 1.00 48.88 470 GLU A C 1
ATOM 3530 O O . GLU A 1 470 ? -11.625 3.576 30.192 1.00 48.88 470 GLU A O 1
ATOM 3535 N N . GLU A 1 471 ? -13.258 2.258 29.477 1.00 47.22 471 GLU A N 1
ATOM 3536 C CA . GLU A 1 471 ? -13.100 1.221 30.505 1.00 47.22 471 GLU A CA 1
ATOM 3537 C C . GLU A 1 471 ? -11.969 0.212 30.228 1.00 47.22 471 GLU A C 1
ATOM 3539 O O . GLU A 1 471 ? -11.519 -0.476 31.146 1.00 47.22 471 GLU A O 1
ATOM 3544 N N . ALA A 1 472 ? -11.489 0.099 28.983 1.00 49.75 472 ALA A N 1
ATOM 3545 C CA . ALA A 1 472 ? -10.453 -0.878 28.616 1.00 49.75 472 ALA A CA 1
ATOM 3546 C C . ALA A 1 472 ? -9.013 -0.360 28.804 1.00 49.75 472 ALA A C 1
ATOM 3548 O O . ALA A 1 472 ? -8.076 -1.156 28.944 1.00 49.75 472 ALA A O 1
ATOM 3549 N N . LEU A 1 473 ? -8.823 0.964 28.817 1.00 57.69 473 LEU A N 1
ATOM 3550 C CA . LEU A 1 473 ? -7.504 1.581 28.933 1.00 57.69 473 LEU A CA 1
ATOM 3551 C C . LEU A 1 473 ? -7.082 1.703 30.409 1.00 57.69 473 LEU A C 1
ATOM 3553 O O . LEU A 1 473 ? -7.914 1.949 31.282 1.00 57.69 473 LEU A O 1
ATOM 3557 N N . PRO A 1 474 ? -5.788 1.523 30.733 1.00 61.31 474 PRO A N 1
ATOM 3558 C CA . PRO A 1 474 ? -5.294 1.731 32.090 1.00 61.31 474 PRO A CA 1
ATOM 3559 C C . PRO A 1 474 ? -5.608 3.141 32.611 1.00 61.31 474 PRO A C 1
ATOM 3561 O O . PRO A 1 474 ? -5.552 4.106 31.854 1.00 61.31 474 PRO A O 1
ATOM 3564 N N . ALA A 1 475 ? -5.817 3.280 33.923 1.00 63.19 475 ALA A N 1
ATOM 3565 C CA . ALA A 1 475 ? -6.176 4.551 34.569 1.00 63.19 475 ALA A CA 1
ATOM 3566 C C . ALA A 1 475 ? -5.180 5.714 34.341 1.00 63.19 475 ALA A C 1
ATOM 3568 O O . ALA A 1 475 ? -5.524 6.867 34.580 1.00 63.19 475 ALA A O 1
ATOM 3569 N N . TRP A 1 476 ? -3.956 5.435 33.875 1.00 65.31 476 TRP A N 1
ATOM 3570 C CA . TRP A 1 476 ? -2.959 6.451 33.518 1.00 65.31 476 TRP A CA 1
ATOM 3571 C C . TRP A 1 476 ? -3.164 7.063 32.119 1.00 65.31 476 TRP A C 1
ATOM 3573 O O . TRP A 1 476 ? -2.569 8.097 31.821 1.00 65.31 476 TRP A O 1
ATOM 3583 N N . CYS A 1 477 ? -3.997 6.464 31.258 1.00 67.44 477 CYS A N 1
ATOM 3584 C CA . CYS A 1 477 ? -4.255 6.934 29.894 1.00 67.44 477 CYS A CA 1
ATOM 3585 C C . CYS A 1 477 ? -5.283 8.081 29.884 1.00 67.44 477 CYS A C 1
ATOM 3587 O O . CYS A 1 477 ? -6.419 7.962 29.412 1.00 67.44 477 CYS A O 1
ATOM 3589 N N . THR A 1 478 ? -4.877 9.213 30.453 1.00 71.81 478 THR A N 1
ATOM 3590 C CA . THR A 1 478 ? -5.651 10.457 30.440 1.00 71.81 478 THR A CA 1
ATOM 3591 C C . THR A 1 478 ? -5.805 10.989 29.006 1.00 71.81 478 THR A C 1
ATOM 3593 O O . THR A 1 478 ? -5.076 10.594 28.095 1.00 71.81 478 THR A O 1
ATOM 3596 N N . HIS A 1 479 ? -6.758 11.898 28.773 1.00 72.12 479 HIS A N 1
ATOM 3597 C CA . HIS A 1 479 ? -6.952 12.536 27.461 1.00 72.12 479 HIS A CA 1
ATOM 3598 C C . HIS A 1 479 ? -5.664 13.080 26.801 1.00 72.12 479 HIS A C 1
ATOM 3600 O O . HIS A 1 479 ? -5.475 12.784 25.620 1.00 72.12 479 HIS A O 1
ATOM 3606 N N . PRO A 1 480 ? -4.752 13.792 27.502 1.00 73.19 480 PRO A N 1
ATOM 3607 C CA . PRO A 1 480 ? -3.508 14.263 26.885 1.00 73.19 480 PRO A CA 1
ATOM 3608 C C . PRO A 1 480 ? -2.569 13.119 26.488 1.00 73.19 480 PRO A C 1
ATOM 3610 O O . PRO A 1 480 ? -1.969 13.159 25.418 1.00 73.19 480 PRO A O 1
ATOM 3613 N N . VAL A 1 481 ? -2.479 12.062 27.300 1.00 76.88 481 VAL A N 1
ATOM 3614 C CA . VAL A 1 481 ? -1.664 10.881 26.975 1.00 76.88 481 VAL A CA 1
ATOM 3615 C C . VAL A 1 481 ? -2.211 10.172 25.736 1.00 76.88 481 VAL A C 1
ATOM 3617 O O . VAL A 1 481 ? -1.446 9.744 24.881 1.00 76.88 481 VAL A O 1
ATOM 3620 N N . ARG A 1 482 ? -3.536 10.096 25.592 1.00 74.19 482 ARG A N 1
ATOM 3621 C CA . ARG A 1 482 ? -4.191 9.518 24.412 1.00 74.19 482 ARG A CA 1
ATOM 3622 C C . ARG A 1 482 ? -3.932 10.331 23.149 1.00 74.19 482 ARG A C 1
ATOM 3624 O O . ARG A 1 482 ? -3.610 9.750 22.120 1.00 74.19 482 ARG A O 1
ATOM 3631 N N . ALA A 1 483 ? -4.045 11.655 23.237 1.00 75.06 483 ALA A N 1
ATOM 3632 C CA . ALA A 1 483 ? -3.727 12.542 22.124 1.00 75.06 483 ALA A CA 1
ATOM 3633 C C . ALA A 1 483 ? -2.256 12.397 21.701 1.00 75.06 483 ALA A C 1
ATOM 3635 O O . ALA A 1 483 ? -1.977 12.297 20.512 1.00 75.06 483 ALA A O 1
ATOM 3636 N N . ALA A 1 484 ? -1.332 12.300 22.664 1.00 80.88 484 ALA A N 1
ATOM 3637 C CA . ALA A 1 484 ? 0.084 12.066 22.387 1.00 80.88 484 ALA A CA 1
ATOM 3638 C C . ALA A 1 484 ? 0.346 10.695 21.741 1.00 80.88 484 ALA A C 1
ATOM 3640 O O . ALA A 1 484 ? 1.152 10.608 20.820 1.00 80.88 484 ALA A O 1
ATOM 3641 N N . LEU A 1 485 ? -0.341 9.638 22.190 1.00 79.06 485 LEU A N 1
ATOM 3642 C CA . LEU A 1 485 ? -0.222 8.302 21.601 1.00 79.06 485 LEU A CA 1
ATOM 3643 C C . LEU A 1 485 ? -0.724 8.271 20.156 1.00 79.06 485 LEU A C 1
ATOM 3645 O O . LEU A 1 485 ? -0.006 7.778 19.303 1.00 79.06 485 LEU A O 1
ATOM 3649 N N . VAL A 1 486 ? -1.900 8.840 19.873 1.00 78.44 486 VAL A N 1
ATOM 3650 C CA . VAL A 1 486 ? -2.449 8.912 18.503 1.00 78.44 486 VAL A CA 1
ATOM 3651 C C . VAL A 1 486 ? -1.593 9.801 17.600 1.00 78.44 486 VAL A C 1
ATOM 3653 O O . VAL A 1 486 ? -1.429 9.512 16.423 1.00 78.44 486 VAL A O 1
ATOM 3656 N N . PHE A 1 487 ? -1.016 10.877 18.138 1.00 82.62 487 PHE A N 1
ATOM 3657 C CA . PHE A 1 487 ? -0.080 11.709 17.387 1.00 82.62 487 PHE A CA 1
ATOM 3658 C C . PHE A 1 487 ? 1.208 10.955 17.031 1.00 82.62 487 PHE A C 1
ATOM 3660 O O . PHE A 1 487 ? 1.649 11.004 15.887 1.00 82.62 487 PHE A O 1
ATOM 3667 N N . LEU A 1 488 ? 1.805 10.253 18.001 1.00 84.31 488 LEU A N 1
ATOM 3668 C CA . LEU A 1 488 ? 2.995 9.434 17.769 1.00 84.31 488 LEU A CA 1
ATOM 3669 C C . LEU A 1 488 ? 2.708 8.317 16.764 1.00 84.31 488 LEU A C 1
ATOM 3671 O O . LEU A 1 488 ? 3.526 8.053 15.893 1.00 84.31 488 LEU A O 1
ATOM 3675 N N . ASP A 1 489 ? 1.547 7.692 16.888 1.00 80.88 489 ASP A N 1
ATOM 3676 C CA . ASP A 1 489 ? 1.071 6.655 15.989 1.00 80.88 489 ASP A CA 1
ATOM 3677 C C . ASP A 1 489 ? 0.919 7.172 14.553 1.00 80.88 489 ASP A C 1
ATOM 3679 O O . ASP A 1 489 ? 1.526 6.610 13.654 1.00 80.88 489 ASP A O 1
ATOM 3683 N N . GLY A 1 490 ? 0.289 8.335 14.349 1.00 82.31 490 GLY A N 1
ATOM 3684 C CA . GLY A 1 490 ? 0.212 8.966 13.027 1.00 82.31 490 GLY A CA 1
ATOM 3685 C C . GLY A 1 490 ? 1.579 9.301 12.407 1.00 82.31 490 GLY A C 1
ATOM 3686 O O . GLY A 1 490 ? 1.725 9.257 11.189 1.00 82.31 490 GLY A O 1
ATOM 3687 N N . ILE A 1 491 ? 2.602 9.603 13.219 1.00 86.94 491 ILE A N 1
ATOM 3688 C CA . ILE A 1 491 ? 3.984 9.760 12.726 1.00 86.94 491 ILE A CA 1
ATOM 3689 C C . ILE A 1 491 ? 4.558 8.413 12.277 1.00 86.94 491 ILE A C 1
ATOM 3691 O O . ILE A 1 491 ? 5.262 8.348 11.270 1.00 86.94 491 ILE A O 1
ATOM 3695 N N . VAL A 1 492 ? 4.305 7.354 13.045 1.00 85.81 492 VAL A N 1
ATOM 3696 C CA . VAL A 1 492 ? 4.815 6.011 12.759 1.00 85.81 492 VAL A CA 1
ATOM 3697 C C . VAL A 1 492 ? 4.134 5.412 11.526 1.00 85.81 492 VAL A C 1
ATOM 3699 O O . VAL A 1 492 ? 4.835 4.855 10.687 1.00 85.81 492 VAL A O 1
ATOM 3702 N N . ASP A 1 493 ? 2.827 5.606 11.360 1.00 83.75 493 ASP A N 1
ATOM 3703 C CA . ASP A 1 493 ? 2.045 5.154 10.196 1.00 83.75 493 ASP A CA 1
ATOM 3704 C C . ASP A 1 493 ? 2.490 5.814 8.883 1.00 83.75 493 ASP A C 1
ATOM 3706 O O . ASP A 1 493 ? 2.372 5.237 7.804 1.00 83.75 493 ASP A O 1
ATOM 3710 N N . ALA A 1 494 ? 3.065 7.018 8.942 1.00 88.94 494 ALA A N 1
ATOM 3711 C CA . ALA A 1 494 ? 3.629 7.655 7.756 1.00 88.94 494 ALA A CA 1
ATOM 3712 C C . ALA A 1 494 ? 4.906 6.951 7.257 1.00 88.94 494 ALA A C 1
ATOM 3714 O O . ALA A 1 494 ? 5.281 7.102 6.089 1.00 88.94 494 ALA A O 1
ATOM 3715 N N . VAL A 1 495 ? 5.596 6.189 8.120 1.00 90.19 495 VAL A N 1
ATOM 3716 C CA . VAL A 1 495 ? 6.902 5.594 7.802 1.00 90.19 495 VAL A CA 1
ATOM 3717 C C . VAL A 1 495 ? 6.799 4.633 6.619 1.00 90.19 495 VAL A C 1
ATOM 3719 O O . VAL A 1 495 ? 7.556 4.838 5.671 1.00 90.19 495 VAL A O 1
ATOM 3722 N N . PRO A 1 496 ? 5.902 3.631 6.581 1.00 88.56 496 PRO A N 1
ATOM 3723 C CA . PRO A 1 496 ? 5.906 2.668 5.482 1.00 88.56 496 PRO A CA 1
ATOM 3724 C C . PRO A 1 496 ? 5.613 3.312 4.125 1.00 88.56 496 PRO A C 1
ATOM 3726 O O . PRO A 1 496 ? 6.336 3.032 3.170 1.00 88.56 496 PRO A O 1
ATOM 3729 N N . GLY A 1 497 ? 4.679 4.267 4.054 1.00 90.62 497 GLY A N 1
ATOM 3730 C CA . GLY A 1 497 ? 4.429 5.049 2.836 1.00 90.62 497 GLY A CA 1
ATOM 3731 C C . GLY A 1 497 ? 5.661 5.833 2.362 1.00 90.62 497 GLY A C 1
ATOM 3732 O O . GLY A 1 497 ? 6.048 5.736 1.195 1.00 90.62 497 GLY A O 1
ATOM 3733 N N . ILE A 1 498 ? 6.337 6.551 3.270 1.00 92.44 498 ILE A N 1
ATOM 3734 C CA . ILE A 1 498 ? 7.560 7.312 2.952 1.00 92.44 498 ILE A CA 1
ATOM 3735 C C . ILE A 1 498 ? 8.691 6.381 2.519 1.00 92.44 498 ILE A C 1
ATOM 3737 O O . ILE A 1 498 ? 9.388 6.677 1.545 1.00 92.44 498 ILE A O 1
ATOM 3741 N N . VAL A 1 499 ? 8.897 5.267 3.225 1.00 91.88 499 VAL A N 1
ATOM 3742 C CA . VAL A 1 499 ? 9.967 4.329 2.884 1.00 91.88 499 VAL A CA 1
ATOM 3743 C C . VAL A 1 499 ? 9.683 3.722 1.516 1.00 91.88 499 VAL A C 1
ATOM 3745 O O . VAL A 1 499 ? 10.548 3.835 0.664 1.00 91.88 499 VAL A O 1
ATOM 3748 N N . VAL A 1 500 ? 8.485 3.190 1.245 1.00 92.00 500 VAL A N 1
ATOM 3749 C CA . VAL A 1 500 ? 8.114 2.648 -0.081 1.00 92.00 500 VAL A CA 1
ATOM 3750 C C . VAL A 1 500 ? 8.327 3.682 -1.194 1.00 92.00 500 VAL A C 1
ATOM 3752 O O . VAL A 1 500 ? 8.905 3.355 -2.231 1.00 92.00 500 VAL A O 1
ATOM 3755 N N . MET A 1 501 ? 7.929 4.936 -0.956 1.00 93.25 501 MET A N 1
ATOM 3756 C CA . MET A 1 501 ? 8.072 6.038 -1.913 1.00 93.25 501 MET A CA 1
ATOM 3757 C C . MET A 1 501 ? 9.538 6.403 -2.195 1.00 93.25 501 MET A C 1
ATOM 3759 O O . MET A 1 501 ? 9.886 6.747 -3.321 1.00 93.25 501 MET A O 1
ATOM 3763 N N . THR A 1 502 ? 10.402 6.363 -1.180 1.00 92.50 502 THR A N 1
ATOM 3764 C CA . THR A 1 502 ? 11.808 6.801 -1.284 1.00 92.50 502 THR A CA 1
ATOM 3765 C C . THR A 1 502 ? 12.792 5.656 -1.520 1.00 92.50 502 THR A C 1
ATOM 3767 O O . THR A 1 502 ? 13.967 5.904 -1.801 1.00 92.50 502 THR A O 1
ATOM 3770 N N . HIS A 1 503 ? 12.340 4.405 -1.419 1.00 88.38 503 HIS A N 1
ATOM 3771 C CA . HIS A 1 503 ? 13.192 3.235 -1.568 1.00 88.38 503 HIS A CA 1
ATOM 3772 C C . HIS A 1 503 ? 13.680 3.085 -3.010 1.00 88.38 503 HIS A C 1
ATOM 3774 O O . HIS A 1 503 ? 12.883 3.046 -3.945 1.00 88.38 503 HIS A O 1
ATOM 3780 N N . SER A 1 504 ? 14.994 2.944 -3.188 1.00 84.06 504 SER A N 1
ATOM 3781 C CA . SER A 1 504 ? 15.609 2.762 -4.507 1.00 84.06 504 SER A CA 1
ATOM 3782 C C . SER A 1 504 ? 15.577 1.319 -5.010 1.00 84.06 504 SER A C 1
ATOM 3784 O O . SER A 1 504 ? 15.908 1.077 -6.167 1.00 84.06 504 SER A O 1
ATOM 3786 N N . THR A 1 505 ? 15.219 0.346 -4.163 1.00 86.25 505 THR A N 1
ATOM 3787 C CA . THR A 1 505 ? 15.015 -1.034 -4.616 1.00 86.25 505 THR A CA 1
ATOM 3788 C C . THR A 1 505 ? 13.535 -1.314 -4.813 1.00 86.25 505 THR A C 1
ATOM 3790 O O . THR A 1 505 ? 12.720 -1.023 -3.932 1.00 86.25 505 THR A O 1
ATOM 3793 N N . LEU A 1 506 ? 13.230 -1.961 -5.934 1.00 88.50 506 LEU A N 1
ATOM 3794 C CA . LEU A 1 506 ? 11.881 -2.349 -6.317 1.00 88.50 506 LEU A CA 1
ATOM 3795 C C . LEU A 1 506 ? 11.330 -3.451 -5.405 1.00 88.50 506 LEU A C 1
ATOM 3797 O O . LEU A 1 506 ? 11.926 -4.527 -5.281 1.00 88.50 506 LEU A O 1
ATOM 3801 N N . ILE A 1 507 ? 10.172 -3.205 -4.803 1.00 89.19 507 ILE A N 1
ATOM 3802 C CA . ILE A 1 507 ? 9.435 -4.179 -3.998 1.00 89.19 507 ILE A CA 1
ATOM 3803 C C . ILE A 1 507 ? 8.749 -5.168 -4.938 1.00 89.19 507 ILE A C 1
ATOM 3805 O O . ILE A 1 507 ? 8.034 -4.774 -5.855 1.00 89.19 507 ILE A O 1
ATOM 3809 N N . ALA A 1 508 ? 8.996 -6.466 -4.730 1.00 87.44 508 ALA A N 1
ATOM 3810 C CA . ALA A 1 508 ? 8.614 -7.520 -5.674 1.00 87.44 508 ALA A CA 1
ATOM 3811 C C . ALA A 1 508 ? 9.066 -7.212 -7.122 1.00 87.44 508 ALA A C 1
ATOM 3813 O O . ALA A 1 508 ? 8.402 -7.589 -8.090 1.00 87.44 508 ALA A O 1
ATOM 3814 N N . GLY A 1 509 ? 10.216 -6.541 -7.284 1.00 85.69 509 GLY A N 1
ATOM 3815 C CA . GLY A 1 509 ? 10.678 -6.034 -8.578 1.00 85.69 509 GLY A CA 1
ATOM 3816 C C . GLY A 1 509 ? 10.786 -7.105 -9.661 1.00 85.69 509 GLY A C 1
ATOM 3817 O O . GLY A 1 509 ? 10.393 -6.865 -10.795 1.00 85.69 509 GLY A O 1
ATOM 3818 N N . ALA A 1 510 ? 11.232 -8.318 -9.318 1.00 84.62 510 ALA A N 1
ATOM 3819 C CA . ALA A 1 510 ? 11.308 -9.428 -10.270 1.00 84.62 510 ALA A CA 1
ATOM 3820 C C . ALA A 1 510 ? 9.935 -9.826 -10.847 1.00 84.62 510 ALA A C 1
ATOM 3822 O O . ALA A 1 510 ? 9.859 -10.276 -11.988 1.00 84.62 510 ALA A O 1
ATOM 3823 N N . TRP A 1 511 ? 8.859 -9.669 -10.069 1.00 87.44 511 TRP A N 1
ATOM 3824 C CA . TRP A 1 511 ? 7.499 -9.931 -10.527 1.00 87.44 511 TRP A CA 1
ATOM 3825 C C . TRP A 1 511 ? 6.998 -8.808 -11.433 1.00 87.44 511 TRP A C 1
ATOM 3827 O O . TRP A 1 511 ? 6.620 -9.084 -12.572 1.00 87.44 511 TRP A O 1
ATOM 3837 N N . TYR A 1 512 ? 7.036 -7.558 -10.963 1.00 89.00 512 TYR A N 1
ATOM 3838 C CA . TYR A 1 512 ? 6.494 -6.424 -11.718 1.00 89.00 512 TYR A CA 1
ATOM 3839 C C . TYR A 1 512 ? 7.286 -6.135 -12.990 1.00 89.00 512 TYR A C 1
ATOM 3841 O O . TYR A 1 512 ? 6.677 -5.917 -14.025 1.00 89.00 512 TYR A O 1
ATOM 3849 N N . LEU A 1 513 ? 8.616 -6.258 -12.987 1.00 87.56 513 LEU A N 1
ATOM 3850 C CA . LEU A 1 513 ? 9.407 -6.125 -14.218 1.00 87.56 513 LEU A CA 1
ATOM 3851 C C . LEU A 1 513 ? 9.045 -7.179 -15.279 1.00 87.56 513 LEU A C 1
ATOM 3853 O O . LEU A 1 513 ? 9.257 -6.948 -16.465 1.00 87.56 513 LEU A O 1
ATOM 3857 N N . HIS A 1 514 ? 8.520 -8.340 -14.871 1.00 85.75 514 HIS A N 1
ATOM 3858 C CA . HIS A 1 514 ? 8.109 -9.396 -15.798 1.00 85.75 514 HIS A CA 1
ATOM 3859 C C . HIS A 1 514 ? 6.652 -9.263 -16.265 1.00 85.75 514 HIS A C 1
ATOM 3861 O O . HIS A 1 514 ? 6.340 -9.653 -17.388 1.00 85.75 514 HIS A O 1
ATOM 3867 N N . HIS A 1 515 ? 5.768 -8.737 -15.412 1.00 85.44 515 HIS A N 1
ATOM 3868 C CA . HIS A 1 515 ? 4.323 -8.677 -15.658 1.00 85.44 515 HIS A CA 1
ATOM 3869 C C . HIS A 1 515 ? 3.803 -7.266 -15.974 1.00 85.44 515 HIS A C 1
ATOM 3871 O O . HIS A 1 515 ? 2.620 -7.126 -16.278 1.00 85.44 515 HIS A O 1
ATOM 3877 N N . ALA A 1 516 ? 4.661 -6.241 -15.933 1.00 83.81 516 ALA A N 1
ATOM 3878 C CA . ALA A 1 516 ? 4.317 -4.867 -16.281 1.00 83.81 516 ALA A CA 1
ATOM 3879 C C . ALA A 1 516 ? 3.797 -4.786 -17.733 1.00 83.81 516 ALA A C 1
ATOM 3881 O O . ALA A 1 516 ? 4.502 -5.177 -18.672 1.00 83.81 516 ALA A O 1
ATOM 3882 N N . PRO A 1 517 ? 2.566 -4.291 -17.949 1.00 84.50 517 PRO A N 1
ATOM 3883 C CA . PRO A 1 517 ? 2.028 -4.062 -19.280 1.00 84.50 517 PRO A CA 1
ATOM 3884 C C . PRO A 1 517 ? 2.834 -2.991 -20.019 1.00 84.50 517 PRO A C 1
ATOM 3886 O O . PRO A 1 517 ? 3.293 -2.032 -19.418 1.00 84.50 517 PRO A O 1
ATOM 3889 N N . ALA A 1 518 ? 2.926 -3.070 -21.347 1.00 81.19 518 ALA A N 1
ATOM 3890 C CA . ALA A 1 518 ? 3.719 -2.113 -22.134 1.00 81.19 518 ALA A CA 1
ATOM 3891 C C . ALA A 1 518 ? 3.276 -0.637 -22.005 1.00 81.19 518 ALA A C 1
ATOM 3893 O O . ALA A 1 518 ? 4.035 0.264 -22.345 1.00 81.19 518 ALA A O 1
ATOM 3894 N N . TRP A 1 519 ? 2.041 -0.389 -21.561 1.00 83.88 519 TRP A N 1
ATOM 3895 C CA . TRP A 1 519 ? 1.492 0.950 -21.328 1.00 83.88 519 TRP A CA 1
ATOM 3896 C C . TRP A 1 519 ? 1.705 1.453 -19.894 1.00 83.88 519 TRP A C 1
ATOM 3898 O O . TRP A 1 519 ? 1.372 2.604 -19.613 1.00 83.88 519 TRP A O 1
ATOM 3908 N N . SER A 1 520 ? 2.179 0.611 -18.967 1.00 84.06 520 SER A N 1
ATOM 3909 C CA . SER A 1 520 ? 2.348 1.026 -17.577 1.00 84.06 520 SER A CA 1
ATOM 3910 C C . SER A 1 520 ? 3.464 2.065 -17.446 1.00 84.06 520 SER A C 1
ATOM 3912 O O . SER A 1 520 ? 4.406 2.064 -18.242 1.00 84.06 520 SER A O 1
ATOM 3914 N N . PRO A 1 521 ? 3.402 2.934 -16.423 1.00 84.31 521 PRO A N 1
ATOM 3915 C CA . PRO A 1 521 ? 4.557 3.724 -16.022 1.00 84.31 521 PRO A CA 1
ATOM 3916 C C . PRO A 1 521 ? 5.763 2.826 -15.721 1.00 84.31 521 PRO A C 1
ATOM 3918 O O . PRO A 1 521 ? 5.618 1.618 -15.507 1.00 84.31 521 PRO A O 1
ATOM 3921 N N . ASP A 1 522 ? 6.945 3.435 -15.657 1.00 89.06 522 ASP A N 1
ATOM 3922 C CA . ASP A 1 522 ? 8.121 2.761 -15.115 1.00 89.06 522 ASP A CA 1
ATOM 3923 C C . ASP A 1 522 ? 7.827 2.196 -13.711 1.00 89.06 522 ASP A C 1
ATOM 3925 O O . ASP A 1 522 ? 7.148 2.837 -12.905 1.00 89.06 522 ASP A O 1
ATOM 3929 N N . VAL A 1 523 ? 8.336 0.997 -13.415 1.00 90.88 523 VAL A N 1
ATOM 3930 C CA . VAL A 1 523 ? 8.008 0.260 -12.182 1.00 90.88 523 VAL A CA 1
ATOM 3931 C C . VAL A 1 523 ? 8.483 1.011 -10.932 1.00 90.88 523 VAL A C 1
ATOM 3933 O O . VAL A 1 523 ? 7.819 0.962 -9.896 1.00 90.88 523 VAL A O 1
ATOM 3936 N N . GLN A 1 524 ? 9.592 1.758 -11.009 1.00 92.25 524 GLN A N 1
ATOM 3937 C CA . GLN A 1 524 ? 10.041 2.598 -9.897 1.00 92.25 524 GLN A CA 1
ATOM 3938 C C . GLN A 1 524 ? 9.081 3.771 -9.685 1.00 92.25 524 GLN A C 1
ATOM 3940 O O . GLN A 1 524 ? 8.758 4.107 -8.543 1.00 92.25 524 GLN A O 1
ATOM 3945 N N . HIS A 1 525 ? 8.606 4.390 -10.766 1.00 91.75 525 HIS A N 1
ATOM 3946 C CA . HIS A 1 525 ? 7.634 5.477 -10.674 1.00 91.75 525 HIS A CA 1
ATOM 3947 C C . HIS A 1 525 ? 6.273 4.992 -10.151 1.00 91.75 525 HIS A C 1
ATOM 3949 O O . HIS A 1 525 ? 5.656 5.646 -9.314 1.00 91.75 525 HIS A O 1
ATOM 3955 N N . ASP A 1 526 ? 5.835 3.812 -10.579 1.00 92.62 526 ASP A N 1
ATOM 3956 C CA . ASP A 1 526 ? 4.640 3.141 -10.069 1.00 92.62 526 ASP A CA 1
ATOM 3957 C C . ASP A 1 526 ? 4.742 2.862 -8.556 1.00 92.62 526 ASP A C 1
ATOM 3959 O O . ASP A 1 526 ? 3.822 3.159 -7.789 1.00 92.62 526 ASP A O 1
ATOM 3963 N N . GLN A 1 527 ? 5.912 2.414 -8.083 1.00 94.56 527 GLN A N 1
ATOM 3964 C CA . GLN A 1 527 ? 6.180 2.263 -6.651 1.00 94.56 527 GLN A CA 1
ATOM 3965 C C . GLN A 1 527 ? 6.128 3.596 -5.889 1.00 94.56 527 GLN A C 1
ATOM 3967 O O . GLN A 1 527 ? 5.553 3.660 -4.799 1.00 94.56 527 GLN A O 1
ATOM 3972 N N . GLN A 1 528 ? 6.689 4.669 -6.454 1.00 94.88 528 GLN A N 1
ATOM 3973 C CA . GLN A 1 528 ? 6.620 6.011 -5.862 1.00 94.88 528 GLN A CA 1
ATOM 3974 C C . GLN A 1 528 ? 5.170 6.486 -5.715 1.00 94.88 528 GLN A C 1
ATOM 3976 O O . GLN A 1 528 ? 4.798 7.000 -4.657 1.00 94.88 528 GLN A O 1
ATOM 3981 N N . ILE A 1 529 ? 4.342 6.273 -6.745 1.00 94.88 529 ILE A N 1
ATOM 3982 C CA . ILE A 1 529 ? 2.906 6.577 -6.706 1.00 94.88 529 ILE A CA 1
ATOM 3983 C C . ILE A 1 529 ? 2.222 5.737 -5.625 1.00 94.88 529 ILE A C 1
ATOM 3985 O O . ILE A 1 529 ? 1.449 6.284 -4.840 1.00 94.88 529 ILE A O 1
ATOM 3989 N N . GLY A 1 530 ? 2.533 4.441 -5.532 1.00 94.25 530 GLY A N 1
ATOM 3990 C CA . GLY A 1 530 ? 2.000 3.553 -4.498 1.00 94.25 530 GLY A CA 1
ATOM 3991 C C . GLY A 1 530 ? 2.322 4.025 -3.079 1.00 94.25 530 GLY A C 1
ATOM 3992 O O . GLY A 1 530 ? 1.414 4.163 -2.261 1.00 94.25 530 GLY A O 1
ATOM 3993 N N . GLY A 1 531 ? 3.587 4.354 -2.796 1.00 94.00 531 GLY A N 1
ATOM 3994 C CA . GLY A 1 531 ? 3.999 4.882 -1.490 1.00 94.00 531 GLY A CA 1
ATOM 3995 C C . GLY A 1 531 ? 3.347 6.229 -1.156 1.00 94.00 531 GLY A C 1
ATOM 3996 O O . GLY A 1 531 ? 2.857 6.428 -0.042 1.00 94.00 531 GLY A O 1
ATOM 3997 N N . GLY A 1 532 ? 3.252 7.131 -2.139 1.00 94.75 532 GLY A N 1
ATOM 3998 C CA . GLY A 1 532 ? 2.546 8.406 -1.988 1.00 94.75 532 GLY A CA 1
ATOM 3999 C C . GLY A 1 532 ? 1.040 8.240 -1.754 1.00 94.75 532 GLY A C 1
ATOM 4000 O O . GLY A 1 532 ? 0.455 8.967 -0.946 1.00 94.75 532 GLY A O 1
ATOM 4001 N N . ALA A 1 533 ? 0.406 7.266 -2.411 1.00 94.69 533 ALA A N 1
ATOM 4002 C CA . ALA A 1 533 ? -1.007 6.949 -2.230 1.00 94.69 533 ALA A CA 1
ATOM 4003 C C . ALA A 1 533 ? -1.285 6.361 -0.840 1.00 94.69 533 ALA A C 1
ATOM 4005 O O . ALA A 1 533 ? -2.236 6.795 -0.190 1.00 94.69 533 ALA A O 1
ATOM 4006 N N . MET A 1 534 ? -0.436 5.443 -0.358 1.00 93.25 534 MET A N 1
ATOM 4007 C CA . MET A 1 534 ? -0.511 4.920 1.012 1.00 93.25 534 MET A CA 1
ATOM 4008 C C . MET A 1 534 ? -0.472 6.055 2.038 1.00 93.25 534 MET A C 1
ATOM 4010 O O . MET A 1 534 ? -1.381 6.165 2.859 1.00 93.25 534 MET A O 1
ATOM 4014 N N . LEU A 1 535 ? 0.522 6.945 1.932 1.00 93.38 535 LEU A N 1
ATOM 4015 C CA . LEU A 1 535 ? 0.669 8.093 2.831 1.00 93.38 535 LEU A CA 1
ATOM 4016 C C . LEU A 1 535 ? -0.558 9.015 2.780 1.00 93.38 535 LEU A C 1
ATOM 4018 O O . LEU A 1 535 ? -1.118 9.373 3.813 1.00 93.38 535 LEU A O 1
ATOM 4022 N N . SER A 1 536 ? -1.015 9.361 1.575 1.00 94.00 536 SER A N 1
ATOM 4023 C CA . SER A 1 536 ? -2.147 10.277 1.389 1.00 94.00 536 SER A CA 1
ATOM 4024 C C . SER A 1 536 ? -3.447 9.719 1.975 1.00 94.00 536 SER A C 1
ATOM 4026 O O . SER A 1 536 ? -4.215 10.454 2.595 1.00 94.00 536 SER A O 1
ATOM 4028 N N . ILE A 1 537 ? -3.708 8.421 1.786 1.00 92.19 537 ILE A N 1
ATOM 4029 C CA . ILE A 1 537 ? -4.901 7.753 2.324 1.00 92.19 537 ILE A CA 1
ATOM 4030 C C . ILE A 1 537 ? -4.817 7.662 3.851 1.00 92.19 537 ILE A C 1
ATOM 4032 O O . ILE A 1 537 ? -5.815 7.934 4.524 1.00 92.19 537 ILE A O 1
ATOM 4036 N N . ALA A 1 538 ? -3.642 7.338 4.395 1.00 89.88 538 ALA A N 1
ATOM 4037 C CA . ALA A 1 538 ? -3.421 7.294 5.836 1.00 89.88 538 ALA A CA 1
ATOM 4038 C C . ALA A 1 538 ? -3.678 8.662 6.487 1.00 89.88 538 ALA A C 1
ATOM 4040 O O . ALA A 1 538 ? -4.490 8.772 7.407 1.00 89.88 538 ALA A O 1
ATOM 4041 N N . GLU A 1 539 ? -3.086 9.736 5.956 1.00 91.00 539 GLU A N 1
ATOM 4042 C CA . GLU A 1 539 ? -3.268 11.094 6.481 1.00 91.00 539 GLU A CA 1
ATOM 4043 C C . GLU A 1 539 ? -4.711 11.600 6.349 1.00 91.00 539 GLU A C 1
ATOM 4045 O O . GLU A 1 539 ? -5.221 12.266 7.258 1.00 91.00 539 GLU A O 1
ATOM 4050 N N . LEU A 1 540 ? -5.403 11.248 5.258 1.00 91.19 540 LEU A N 1
ATOM 4051 C CA . LEU A 1 540 ? -6.810 11.601 5.041 1.00 91.19 540 LEU A CA 1
ATOM 4052 C C . LEU A 1 540 ? -7.723 11.057 6.150 1.00 91.19 540 LEU A C 1
ATOM 4054 O O . LEU A 1 540 ? -8.740 11.673 6.473 1.00 91.19 540 LEU A O 1
ATOM 4058 N N . VAL A 1 541 ? -7.360 9.920 6.743 1.00 85.88 541 VAL A N 1
ATOM 4059 C CA . VAL A 1 541 ? -8.094 9.291 7.845 1.00 85.88 541 VAL A CA 1
ATOM 4060 C C . VAL A 1 541 ? -7.570 9.760 9.206 1.00 85.88 541 VAL A C 1
ATOM 4062 O O . VAL A 1 541 ? -8.361 10.108 10.090 1.00 85.88 541 VAL A O 1
ATOM 4065 N N . ALA A 1 542 ? -6.249 9.810 9.377 1.00 83.75 542 ALA A N 1
ATOM 4066 C CA . ALA A 1 542 ? -5.601 10.115 10.647 1.00 83.75 542 ALA A CA 1
ATOM 4067 C C . ALA A 1 542 ? -5.802 11.576 11.082 1.00 83.75 542 ALA A C 1
ATOM 4069 O O . ALA A 1 542 ? -6.106 11.831 12.250 1.00 83.75 542 ALA A O 1
ATOM 4070 N N . LEU A 1 543 ? -5.693 12.550 10.167 1.00 87.75 543 LEU A N 1
ATOM 4071 C CA . LEU A 1 543 ? -5.774 13.975 10.516 1.00 87.75 543 LEU A CA 1
ATOM 4072 C C . LEU A 1 543 ? -7.154 14.390 11.057 1.00 87.75 543 LEU A C 1
ATOM 4074 O O . LEU A 1 543 ? -7.199 15.025 12.118 1.00 87.75 543 LEU A O 1
ATOM 4078 N N . PRO A 1 544 ? -8.293 14.034 10.422 1.00 87.12 544 PRO A N 1
ATOM 4079 C CA . PRO A 1 544 ? -9.608 14.332 10.988 1.00 87.12 544 PRO A CA 1
ATOM 4080 C C . PRO A 1 544 ? -9.830 13.663 12.346 1.00 87.12 544 PRO A C 1
ATOM 4082 O O . PRO A 1 544 ? -10.439 14.258 13.239 1.00 87.12 544 PRO A O 1
ATOM 4085 N N . PHE A 1 545 ? -9.320 12.441 12.520 1.00 79.88 545 PHE A N 1
ATOM 4086 C CA . PHE A 1 545 ? -9.429 11.704 13.773 1.00 79.88 545 PHE A CA 1
ATOM 4087 C C . PHE A 1 545 ? -8.621 12.366 14.901 1.00 79.88 545 PHE A C 1
ATOM 4089 O O . PHE A 1 545 ? -9.158 12.620 15.986 1.00 79.88 545 PHE A O 1
ATOM 4096 N N . LEU A 1 546 ? -7.368 12.738 14.629 1.00 82.88 546 LEU A N 1
ATOM 4097 C CA . LEU A 1 546 ? -6.519 13.490 15.551 1.00 82.88 546 LEU A CA 1
ATOM 4098 C C . LEU A 1 546 ? -7.159 14.835 15.924 1.00 82.88 546 LEU A C 1
ATOM 4100 O O . LEU A 1 546 ? -7.228 15.179 17.105 1.00 82.88 546 LEU A O 1
ATOM 4104 N N . LEU A 1 547 ? -7.692 15.574 14.946 1.00 86.81 547 LEU A N 1
ATOM 4105 C CA . LEU A 1 547 ? -8.381 16.843 15.189 1.00 86.81 547 LEU A CA 1
ATOM 4106 C C . LEU A 1 547 ? -9.601 16.658 16.104 1.00 86.81 547 LEU A C 1
ATOM 4108 O O . LEU A 1 547 ? -9.813 17.455 17.021 1.00 86.81 547 LEU A O 1
ATOM 4112 N N . ALA A 1 548 ? -10.381 15.593 15.899 1.00 82.94 548 ALA A N 1
ATOM 4113 C CA . ALA A 1 548 ? -11.523 15.272 16.748 1.00 82.94 548 ALA A CA 1
ATOM 4114 C C . ALA A 1 548 ? -11.101 14.962 18.196 1.00 82.94 548 ALA A C 1
ATOM 4116 O O . ALA A 1 548 ? -11.756 15.421 19.134 1.00 82.94 548 ALA A O 1
ATOM 4117 N N . LEU A 1 549 ? -10.002 14.231 18.396 1.00 78.25 549 LEU A N 1
ATOM 4118 C CA . LEU A 1 549 ? -9.433 13.946 19.719 1.00 78.25 549 LEU A CA 1
ATOM 4119 C C . LEU A 1 549 ? -8.911 15.202 20.416 1.00 78.25 549 LEU A C 1
ATOM 4121 O O . LEU A 1 549 ? -9.219 15.418 21.589 1.00 78.25 549 LEU A O 1
ATOM 4125 N N . LEU A 1 550 ? -8.172 16.052 19.700 1.00 83.06 550 LEU A N 1
ATOM 4126 C CA . LEU A 1 550 ? -7.687 17.328 20.227 1.00 83.06 550 LEU A CA 1
ATOM 4127 C C . LEU A 1 550 ? -8.851 18.243 20.610 1.00 83.06 550 LEU A C 1
ATOM 4129 O O . LEU A 1 550 ? -8.829 18.858 21.675 1.00 83.06 550 LEU A O 1
ATOM 4133 N N . TYR A 1 551 ? -9.908 18.281 19.795 1.00 85.44 551 TYR A N 1
ATOM 4134 C CA . TYR A 1 551 ? -11.125 19.019 20.117 1.00 85.44 551 TYR A CA 1
ATOM 4135 C C . TYR A 1 551 ? -11.820 18.469 21.372 1.00 85.44 551 TYR A C 1
ATOM 4137 O O . TYR A 1 551 ? -12.230 19.242 22.243 1.00 85.44 551 TYR A O 1
ATOM 4145 N N . GLN A 1 552 ? -11.934 17.143 21.502 1.00 81.06 552 GLN A N 1
ATOM 4146 C CA . GLN A 1 552 ? -12.499 16.502 22.694 1.00 81.06 552 GLN A CA 1
ATOM 4147 C C . GLN A 1 552 ? -11.676 16.808 23.948 1.00 81.06 552 GLN A C 1
ATOM 4149 O O . GLN A 1 552 ? -12.252 17.155 24.979 1.00 81.06 552 GLN A O 1
ATOM 4154 N N . TRP A 1 553 ? -10.346 16.736 23.854 1.00 81.25 553 TRP A N 1
ATOM 4155 C CA . TRP A 1 553 ? -9.444 17.078 24.949 1.00 81.25 553 TRP A CA 1
ATOM 4156 C C . TRP A 1 553 ? -9.580 18.552 25.348 1.00 81.25 553 TRP A C 1
ATOM 4158 O O . TRP A 1 553 ? -9.864 18.834 26.512 1.00 81.25 553 TRP A O 1
ATOM 4168 N N . ALA A 1 554 ? -9.515 19.478 24.387 1.00 83.50 554 ALA A N 1
ATOM 4169 C CA . ALA A 1 554 ? -9.673 20.910 24.635 1.00 83.50 554 ALA A CA 1
ATOM 4170 C C . ALA A 1 554 ? -11.036 21.249 25.266 1.00 83.50 554 ALA A C 1
ATOM 4172 O O . ALA A 1 554 ? -11.144 22.149 26.102 1.00 83.50 554 ALA A O 1
ATOM 4173 N N . ARG A 1 555 ? -12.102 20.532 24.888 1.00 83.62 555 ARG A N 1
ATOM 4174 C CA . ARG A 1 555 ? -13.430 20.695 25.493 1.00 83.62 555 ARG A CA 1
ATOM 4175 C C . ARG A 1 555 ? -13.487 20.139 26.918 1.00 83.62 555 ARG A C 1
ATOM 4177 O O . ARG A 1 555 ? -14.079 20.786 27.780 1.00 83.62 555 ARG A O 1
ATOM 4184 N N . ALA A 1 556 ? -12.897 18.970 27.164 1.00 79.44 556 ALA A N 1
ATOM 4185 C CA . ALA A 1 556 ? -12.850 18.353 28.489 1.00 79.44 556 ALA A CA 1
ATOM 4186 C C . ALA A 1 556 ? -12.048 19.207 29.483 1.00 79.44 556 ALA A C 1
ATOM 4188 O O . ALA A 1 556 ? -12.484 19.411 30.617 1.00 79.44 556 ALA A O 1
ATOM 4189 N N . GLU A 1 557 ? -10.927 19.771 29.037 1.00 82.38 557 GLU A N 1
ATOM 4190 C CA . GLU A 1 557 ? -10.075 20.640 29.846 1.00 82.38 557 GLU A CA 1
ATOM 4191 C C . GLU A 1 557 ? -10.808 21.921 30.258 1.00 82.38 557 GLU A C 1
ATOM 4193 O O . GLU A 1 557 ? -10.856 22.228 31.444 1.00 82.38 557 GLU A O 1
ATOM 4198 N N . ARG A 1 558 ? -11.522 22.591 29.338 1.00 83.56 558 ARG A N 1
ATOM 4199 C CA . ARG A 1 558 ? -12.349 23.770 29.676 1.00 83.56 558 ARG A CA 1
ATOM 4200 C C . ARG A 1 558 ? -13.356 23.495 30.795 1.00 83.56 558 ARG A C 1
ATOM 4202 O O . ARG A 1 558 ? -13.591 24.359 31.638 1.00 83.56 558 ARG A O 1
ATOM 4209 N N . VAL A 1 559 ? -13.963 22.305 30.809 1.00 82.44 559 VAL A N 1
ATOM 4210 C CA . VAL A 1 559 ? -14.914 21.907 31.860 1.00 82.44 559 VAL A CA 1
ATOM 4211 C C . VAL A 1 559 ? -14.197 21.664 33.190 1.00 82.44 559 VAL A C 1
ATOM 4213 O O . VAL A 1 559 ? -14.706 22.077 34.234 1.00 82.44 559 VAL A O 1
ATOM 4216 N N . GLN A 1 560 ? -13.025 21.020 33.167 1.00 77.25 560 GLN A N 1
ATOM 4217 C CA . GLN A 1 560 ? -12.220 20.779 34.368 1.00 77.25 560 GLN A CA 1
ATOM 4218 C C . GLN A 1 560 ? -11.682 22.080 34.967 1.00 77.25 560 GLN A C 1
ATOM 4220 O O . GLN A 1 560 ? -11.832 22.280 36.171 1.00 77.25 560 GLN A O 1
ATOM 4225 N N . THR A 1 561 ? -11.149 22.990 34.148 1.00 79.88 561 THR A N 1
ATOM 4226 C CA . THR A 1 561 ? -10.692 24.317 34.585 1.00 79.88 561 THR A CA 1
ATOM 4227 C C . THR A 1 561 ? -11.837 25.098 35.224 1.00 79.88 561 THR A C 1
ATOM 4229 O O . THR A 1 561 ? -11.714 25.528 36.362 1.00 79.88 561 THR A O 1
ATOM 4232 N N . ALA A 1 562 ? -13.014 25.151 34.587 1.00 85.69 562 ALA A N 1
ATOM 4233 C CA . ALA A 1 562 ? -14.185 25.824 35.158 1.00 85.69 562 ALA A CA 1
ATOM 4234 C C . ALA A 1 562 ? -14.705 25.176 36.460 1.00 85.69 562 ALA A C 1
ATOM 4236 O O . ALA A 1 562 ? -15.399 25.811 37.258 1.00 85.69 562 ALA A O 1
ATOM 4237 N N . ALA A 1 563 ? -14.451 23.884 36.684 1.00 85.69 563 ALA A N 1
ATOM 4238 C CA . ALA A 1 563 ? -14.758 23.226 37.952 1.00 85.69 563 ALA A CA 1
ATOM 4239 C C . ALA A 1 563 ? -13.709 23.536 39.030 1.00 85.69 563 ALA A C 1
ATOM 4241 O O . ALA A 1 563 ? -14.078 23.691 40.194 1.00 85.69 563 ALA A O 1
ATOM 4242 N N . LEU A 1 564 ? -12.432 23.627 38.650 1.00 85.25 564 LEU A N 1
ATOM 4243 C CA . LEU A 1 564 ? -11.334 23.998 39.536 1.00 85.25 564 LEU A CA 1
ATOM 4244 C C . LEU A 1 564 ? -11.454 25.458 39.986 1.00 85.25 564 LEU A C 1
ATOM 4246 O O . LEU A 1 564 ? -11.399 25.705 41.187 1.00 85.25 564 LEU A O 1
ATOM 4250 N N . ASP A 1 565 ? -11.735 26.381 39.064 1.00 87.19 565 ASP A N 1
ATOM 4251 C CA . ASP A 1 565 ? -11.965 27.801 39.358 1.00 87.19 565 ASP A CA 1
ATOM 4252 C C . ASP A 1 565 ? -13.101 27.967 40.375 1.00 87.19 565 ASP A C 1
ATOM 4254 O O . ASP A 1 565 ? -12.920 28.581 41.420 1.00 87.19 565 ASP A O 1
ATOM 4258 N N . ARG A 1 566 ? -14.239 27.284 40.167 1.00 89.44 566 ARG A N 1
ATOM 4259 C CA . ARG A 1 566 ? -15.357 27.289 41.130 1.00 89.44 566 ARG A CA 1
ATOM 4260 C C . ARG A 1 566 ? -14.979 26.763 42.518 1.00 89.44 566 ARG A C 1
ATOM 4262 O O . ARG A 1 566 ? -15.566 27.196 43.508 1.00 89.44 566 ARG A O 1
ATOM 4269 N N . ARG A 1 567 ? -14.061 25.793 42.610 1.00 90.69 567 ARG A N 1
ATOM 4270 C CA . ARG A 1 567 ? -13.578 25.268 43.901 1.00 90.69 567 ARG A CA 1
ATOM 4271 C C . ARG A 1 567 ? -12.652 26.269 44.584 1.00 90.69 567 ARG A C 1
ATOM 4273 O O . ARG A 1 567 ? -12.845 26.527 45.768 1.00 90.69 567 ARG A O 1
ATOM 4280 N N . LEU A 1 568 ? -11.711 26.846 43.837 1.00 86.94 568 LEU A N 1
ATOM 4281 C CA . LEU A 1 568 ? -10.791 27.876 44.321 1.00 86.94 568 LEU A CA 1
ATOM 4282 C C . LEU A 1 568 ? -11.553 29.117 44.801 1.00 86.94 568 LEU A C 1
ATOM 4284 O O . LEU A 1 568 ? -11.296 29.589 45.904 1.00 86.94 568 LEU A O 1
ATOM 4288 N N . ASP A 1 569 ? -12.556 29.578 44.051 1.00 88.94 569 ASP A N 1
ATOM 4289 C CA . ASP A 1 569 ? -13.427 30.691 44.448 1.00 88.94 569 ASP A CA 1
ATOM 4290 C C . ASP A 1 569 ? -14.173 30.396 45.758 1.00 88.94 569 ASP A C 1
ATOM 4292 O O . ASP A 1 569 ? -14.276 31.256 46.634 1.00 88.94 569 ASP A O 1
ATOM 4296 N N . ALA A 1 570 ? -14.672 29.167 45.933 1.00 87.62 570 ALA A N 1
ATOM 4297 C CA . ALA A 1 570 ? -15.347 28.757 47.163 1.00 87.62 570 ALA A CA 1
ATOM 4298 C C . ALA A 1 570 ? -14.391 28.671 48.367 1.00 87.62 570 ALA A C 1
ATOM 4300 O O . ALA A 1 570 ? -14.789 28.992 49.488 1.00 87.62 570 ALA A O 1
ATOM 4301 N N . GLU A 1 571 ? -13.143 28.244 48.161 1.00 87.62 571 GLU A N 1
ATOM 4302 C CA . GLU A 1 571 ? -12.105 28.236 49.199 1.00 87.62 571 GLU A CA 1
ATOM 4303 C C . GLU A 1 571 ? -11.677 29.658 49.576 1.00 87.62 571 GLU A C 1
ATOM 4305 O O . GLU A 1 571 ? -11.646 29.989 50.762 1.00 87.62 571 GLU A O 1
ATOM 4310 N N . LEU A 1 572 ? -11.450 30.529 48.588 1.00 81.62 572 LEU A N 1
ATOM 4311 C CA . LEU A 1 572 ? -11.142 31.943 48.805 1.00 81.62 572 LEU A CA 1
ATOM 4312 C C . LEU A 1 572 ? -12.275 32.660 49.542 1.00 81.62 572 LEU A C 1
ATOM 4314 O O . LEU A 1 572 ? -12.013 33.393 50.492 1.00 81.62 572 LEU A O 1
ATOM 4318 N N . ALA A 1 573 ? -13.535 32.402 49.180 1.00 82.25 573 ALA A N 1
ATOM 4319 C CA . ALA A 1 573 ? -14.688 32.964 49.877 1.00 82.25 573 ALA A CA 1
ATOM 4320 C C . ALA A 1 573 ? -14.770 32.507 51.345 1.00 82.25 573 ALA A C 1
ATOM 4322 O O . ALA A 1 573 ? -15.129 33.302 52.208 1.00 82.25 573 ALA A O 1
ATOM 4323 N N . ARG A 1 574 ? -14.400 31.256 51.662 1.00 73.88 574 ARG A N 1
ATOM 4324 C CA . ARG A 1 574 ? -14.346 30.762 53.054 1.00 73.88 574 ARG A CA 1
ATOM 4325 C C . ARG A 1 574 ? -13.250 31.433 53.877 1.00 73.88 574 ARG A C 1
ATOM 4327 O O . ARG A 1 574 ? -13.459 31.665 55.060 1.00 73.88 574 ARG A O 1
ATOM 4334 N N . VAL A 1 575 ? -12.105 31.729 53.263 1.00 72.00 575 VAL A N 1
ATOM 4335 C CA . VAL A 1 575 ? -10.992 32.444 53.912 1.00 72.00 575 VAL A CA 1
ATOM 4336 C C . VAL A 1 575 ? -11.299 33.939 54.056 1.00 72.00 575 VAL A C 1
ATOM 4338 O O . VAL A 1 575 ? -10.874 34.563 55.023 1.00 72.00 575 VAL A O 1
ATOM 4341 N N . ALA A 1 576 ? -12.054 34.514 53.117 1.00 64.44 576 ALA A N 1
ATOM 4342 C CA . ALA A 1 576 ? -12.380 35.937 53.088 1.00 64.44 576 ALA A CA 1
ATOM 4343 C C . ALA A 1 576 ? -13.509 36.353 54.046 1.00 64.44 576 ALA A C 1
ATOM 4345 O O . ALA A 1 576 ? -13.641 37.546 54.310 1.00 64.44 576 ALA A O 1
ATOM 4346 N N . VAL A 1 577 ? -14.322 35.423 54.568 1.00 61.69 577 VAL A N 1
ATOM 4347 C CA . VAL A 1 577 ? -15.301 35.730 55.626 1.00 61.69 577 VAL A CA 1
ATOM 4348 C C . VAL A 1 577 ? -14.551 35.810 56.961 1.00 61.69 577 VAL A C 1
ATOM 4350 O O . VAL A 1 577 ? -14.142 34.768 57.477 1.00 61.69 577 VAL A O 1
ATOM 4353 N N . PRO A 1 578 ? -14.366 37.004 57.558 1.00 56.88 578 PRO A N 1
ATOM 4354 C CA . PRO A 1 578 ? -13.728 37.109 58.862 1.00 56.88 578 PRO A CA 1
ATOM 4355 C C . PRO A 1 578 ? -14.653 36.464 59.896 1.00 56.88 578 PRO A C 1
ATOM 4357 O O . PRO A 1 578 ? -15.859 36.733 59.900 1.00 56.88 578 PRO A O 1
ATOM 4360 N N . SER A 1 579 ? -14.111 35.646 60.801 1.00 57.12 579 SER A N 1
ATOM 4361 C CA . SER A 1 579 ? -14.869 35.237 61.991 1.00 57.12 579 SER A CA 1
ATOM 4362 C C . SER A 1 579 ? -15.367 36.491 62.731 1.00 57.12 579 SER A C 1
ATOM 4364 O O . SER A 1 579 ? -14.644 37.491 62.751 1.00 57.12 579 SER A O 1
ATOM 4366 N N . PRO A 1 580 ? -16.551 36.473 63.372 1.00 57.12 580 PRO A N 1
ATOM 4367 C CA . PRO A 1 580 ? -17.085 37.628 64.104 1.00 57.12 580 PRO A CA 1
ATOM 4368 C C . PRO A 1 580 ? -16.079 38.249 65.091 1.00 57.12 580 PRO A C 1
ATOM 4370 O O . PRO A 1 580 ? -16.013 39.470 65.214 1.00 57.12 580 PRO A O 1
ATOM 4373 N N . ASP A 1 581 ? -15.215 37.423 65.690 1.00 56.34 581 ASP A N 1
ATOM 4374 C CA . ASP A 1 581 ? -14.129 37.855 66.581 1.00 56.34 581 ASP A CA 1
ATOM 4375 C C . ASP A 1 581 ? -13.040 38.696 65.885 1.00 56.34 581 ASP A C 1
ATOM 4377 O O . ASP A 1 581 ? -12.441 39.573 66.502 1.00 56.34 581 ASP A O 1
ATOM 4381 N N . GLN A 1 582 ? -12.785 38.479 64.592 1.00 54.28 582 GLN A N 1
ATOM 4382 C CA . GLN A 1 582 ? -11.779 39.224 63.823 1.00 54.28 582 GLN A CA 1
ATOM 4383 C C . GLN A 1 582 ? -12.306 40.576 63.328 1.00 54.28 582 GLN A C 1
ATOM 4385 O O . GLN A 1 582 ? -11.541 41.534 63.232 1.00 54.28 582 GLN A O 1
ATOM 4390 N N . ALA A 1 583 ? -13.613 40.688 63.072 1.00 53.47 583 ALA A N 1
ATOM 4391 C CA . ALA A 1 583 ? -14.241 41.955 62.692 1.00 53.47 583 ALA A CA 1
ATOM 4392 C C . ALA A 1 583 ? -14.281 42.961 63.860 1.00 53.47 583 ALA A C 1
ATOM 4394 O O . ALA A 1 583 ? -14.233 44.169 63.635 1.00 53.47 583 ALA A O 1
ATOM 4395 N N . GLN A 1 584 ? -14.317 42.477 65.107 1.00 53.22 584 GLN A N 1
ATOM 4396 C CA . GLN A 1 584 ? -14.316 43.322 66.307 1.00 53.22 584 GLN A CA 1
ATOM 4397 C C . GLN A 1 584 ? -12.911 43.833 66.694 1.00 53.22 584 GLN A C 1
ATOM 4399 O O . GLN A 1 584 ? -12.802 44.828 67.409 1.00 53.22 584 GLN A O 1
ATOM 4404 N N . ALA A 1 585 ? -11.841 43.192 66.204 1.00 53.06 585 ALA A N 1
ATOM 4405 C CA . ALA A 1 585 ? -10.446 43.542 66.497 1.00 53.06 585 ALA A CA 1
ATOM 4406 C C . ALA A 1 585 ? -9.823 44.556 65.513 1.00 53.06 585 ALA A C 1
ATOM 4408 O O . ALA A 1 585 ? -8.707 45.024 65.734 1.00 53.06 585 ALA A O 1
ATOM 4409 N N . ALA A 1 586 ? -10.527 44.927 64.440 1.00 53.00 586 ALA A N 1
ATOM 4410 C CA . ALA A 1 586 ? -10.029 45.839 63.412 1.00 53.00 586 ALA A CA 1
ATOM 4411 C C . ALA A 1 586 ? -10.127 47.323 63.832 1.00 53.00 586 ALA A C 1
ATOM 4413 O O . ALA A 1 586 ? -10.832 48.123 63.218 1.00 53.00 586 ALA A O 1
ATOM 4414 N N . ALA A 1 587 ? -9.400 47.714 64.881 1.00 54.88 587 ALA A N 1
ATOM 4415 C CA . ALA A 1 587 ? -8.938 49.095 65.019 1.00 54.88 587 ALA A CA 1
ATOM 4416 C C . ALA A 1 587 ? -7.756 49.308 64.049 1.00 54.88 587 ALA A C 1
ATOM 4418 O O . ALA A 1 587 ? -7.002 48.361 63.824 1.00 54.88 587 ALA A O 1
ATOM 4419 N N . PRO A 1 588 ? -7.553 50.502 63.456 1.00 52.34 588 PRO A N 1
ATOM 4420 C CA . PRO A 1 588 ? -6.469 50.726 62.504 1.00 52.34 588 PRO A CA 1
ATOM 4421 C C . PRO A 1 588 ? -5.120 50.720 63.237 1.00 52.34 588 PRO A C 1
ATOM 4423 O O . PRO A 1 588 ? -4.610 51.755 63.671 1.00 52.34 588 PRO A O 1
ATOM 4426 N N . GLU A 1 589 ? -4.550 49.531 63.411 1.00 55.91 589 GLU A N 1
ATOM 4427 C CA . GLU A 1 589 ? -3.198 49.339 63.908 1.00 55.91 589 GLU A CA 1
ATOM 4428 C C . GLU A 1 589 ? -2.237 49.910 62.859 1.00 55.91 589 GLU A C 1
ATOM 4430 O O . GLU A 1 589 ? -2.238 49.510 61.694 1.00 55.91 589 GLU A O 1
ATOM 4435 N N . ARG A 1 590 ? -1.464 50.931 63.246 1.00 60.28 590 ARG A N 1
ATOM 4436 C CA . ARG A 1 590 ? -0.457 51.543 62.372 1.00 60.28 590 ARG A CA 1
ATOM 4437 C C . ARG A 1 590 ? 0.471 50.432 61.886 1.00 60.28 590 ARG A C 1
ATOM 4439 O O . ARG A 1 590 ? 1.159 49.832 62.707 1.00 60.28 590 ARG A O 1
ATOM 4446 N N . VAL A 1 591 ? 0.466 50.173 60.576 1.00 64.44 591 VAL A N 1
ATOM 4447 C CA . VAL A 1 591 ? 1.266 49.125 59.930 1.00 64.44 591 VAL A CA 1
ATOM 4448 C C . VAL A 1 591 ? 2.721 49.292 60.352 1.00 64.44 591 VAL A C 1
ATOM 4450 O O . VAL A 1 591 ? 3.403 50.224 59.920 1.00 64.44 591 VAL A O 1
ATOM 4453 N N . ARG A 1 592 ? 3.185 48.408 61.238 1.00 71.62 592 ARG A N 1
ATOM 4454 C CA . ARG A 1 592 ? 4.602 48.320 61.568 1.00 71.62 592 ARG A CA 1
ATOM 4455 C C . ARG A 1 592 ? 5.333 47.783 60.344 1.00 71.62 592 ARG A C 1
ATOM 4457 O O . ARG A 1 592 ? 4.819 46.868 59.694 1.00 71.62 592 ARG A O 1
ATOM 4464 N N . PRO A 1 593 ? 6.503 48.331 59.998 1.00 74.44 593 PRO A N 1
ATOM 4465 C CA . PRO A 1 593 ? 7.284 47.780 58.908 1.00 74.44 593 PRO A CA 1
ATOM 4466 C C . PRO A 1 593 ? 7.581 46.293 59.141 1.00 74.44 593 PRO A C 1
ATOM 4468 O O . PRO A 1 593 ? 7.857 45.884 60.266 1.00 74.44 593 PRO A O 1
ATOM 4471 N N . TRP A 1 594 ? 7.546 45.485 58.080 1.00 78.81 594 TRP A N 1
ATOM 4472 C CA . TRP A 1 594 ? 7.659 44.018 58.156 1.00 78.81 594 TRP A CA 1
ATOM 4473 C C . TRP A 1 594 ? 8.928 43.526 58.883 1.00 78.81 594 TRP A C 1
ATOM 4475 O O . TRP A 1 594 ? 8.920 42.480 59.527 1.00 78.81 594 TRP A O 1
ATOM 4485 N N . TRP A 1 595 ? 10.014 44.306 58.861 1.00 78.62 595 TRP A N 1
ATOM 4486 C CA . TRP A 1 595 ? 11.255 43.977 59.570 1.00 78.62 595 TRP A CA 1
ATOM 4487 C C . TRP A 1 595 ? 11.167 44.151 61.096 1.00 78.62 595 TRP A C 1
ATOM 4489 O O . TRP A 1 595 ? 12.084 43.749 61.811 1.00 78.62 595 TRP A O 1
ATOM 4499 N N . GLU A 1 596 ? 10.100 44.744 61.636 1.00 78.12 596 GLU A N 1
ATOM 4500 C CA . GLU A 1 596 ? 9.835 44.767 63.081 1.00 78.12 596 GLU A CA 1
ATOM 4501 C C . GLU A 1 596 ? 9.066 43.532 63.553 1.00 78.12 596 GLU A C 1
ATOM 4503 O O . GLU A 1 596 ? 9.230 43.124 64.702 1.00 78.12 596 GLU A O 1
ATOM 4508 N N . THR A 1 597 ? 8.260 42.925 62.682 1.00 79.19 597 THR A N 1
ATOM 4509 C CA . THR A 1 597 ? 7.389 41.795 63.025 1.00 79.19 597 THR A CA 1
ATOM 4510 C C . THR A 1 597 ? 8.014 40.443 62.687 1.00 79.19 597 THR A C 1
ATOM 4512 O O . THR A 1 597 ? 7.774 39.471 63.401 1.00 79.19 597 THR A O 1
ATOM 4515 N N . GLU A 1 598 ? 8.862 40.361 61.659 1.00 75.75 598 GLU A N 1
ATOM 4516 C CA . GLU A 1 598 ? 9.462 39.092 61.242 1.00 75.75 598 GLU A CA 1
ATOM 4517 C C . GLU A 1 598 ? 10.751 38.721 62.000 1.00 75.75 598 GLU A C 1
ATOM 4519 O O . GLU A 1 598 ? 11.589 39.558 62.360 1.00 75.75 598 GLU A O 1
ATOM 4524 N N . GLN A 1 599 ? 10.930 37.416 62.227 1.00 74.00 599 GLN A N 1
ATOM 4525 C CA . GLN A 1 599 ? 12.078 36.818 62.925 1.00 74.00 599 GLN A CA 1
ATOM 4526 C C . GLN A 1 599 ? 13.068 36.145 61.956 1.00 74.00 599 GLN A C 1
ATOM 4528 O O . GLN A 1 599 ? 13.634 35.103 62.268 1.00 74.00 599 GLN A O 1
ATOM 4533 N N . ASN A 1 600 ? 13.280 36.719 60.769 1.00 84.06 600 ASN A N 1
ATOM 4534 C CA . ASN A 1 600 ? 14.299 36.245 59.828 1.00 84.06 600 ASN A CA 1
ATOM 4535 C C . ASN A 1 600 ? 15.600 37.064 59.927 1.00 84.06 600 ASN A C 1
ATOM 4537 O O . ASN A 1 600 ? 15.642 38.160 60.497 1.00 84.06 600 ASN A O 1
ATOM 4541 N N . GLU A 1 601 ? 16.690 36.519 59.381 1.00 80.75 601 GLU A N 1
ATOM 4542 C CA . GLU A 1 601 ? 18.025 37.133 59.457 1.00 80.75 601 GLU A CA 1
ATOM 4543 C C . GLU A 1 601 ? 18.087 38.511 58.782 1.00 80.75 601 GLU A C 1
ATOM 4545 O O . GLU A 1 601 ? 18.808 39.400 59.238 1.00 80.75 601 GLU A O 1
ATOM 4550 N N . VAL A 1 602 ? 17.293 38.718 57.726 1.00 82.50 602 VAL A N 1
ATOM 4551 C CA . VAL A 1 602 ? 17.209 39.998 57.008 1.00 82.50 602 VAL A CA 1
ATOM 4552 C C . VAL A 1 602 ? 16.578 41.069 57.897 1.00 82.50 602 VAL A C 1
ATOM 4554 O O . VAL A 1 602 ? 17.153 42.147 58.059 1.00 82.50 602 VAL A O 1
ATOM 4557 N N . ALA A 1 603 ? 15.454 40.755 58.548 1.00 84.00 603 ALA A N 1
ATOM 4558 C CA . ALA A 1 603 ? 14.821 41.639 59.519 1.00 84.00 603 ALA A CA 1
ATOM 4559 C C . ALA A 1 603 ? 15.758 41.945 60.700 1.00 84.00 603 ALA A C 1
ATOM 4561 O O . ALA A 1 603 ? 15.836 43.088 61.152 1.00 84.00 603 ALA A O 1
ATOM 4562 N N . ALA A 1 604 ? 16.533 40.959 61.171 1.00 82.31 604 ALA A N 1
ATOM 4563 C CA . ALA A 1 604 ? 17.528 41.169 62.223 1.00 82.31 604 ALA A CA 1
ATOM 4564 C C . ALA A 1 604 ? 18.642 42.148 61.802 1.00 82.31 604 ALA A C 1
ATOM 4566 O O . ALA A 1 604 ? 18.975 43.047 62.576 1.00 82.31 604 ALA A O 1
ATOM 4567 N N . ARG A 1 605 ? 19.158 42.033 60.569 1.00 82.50 605 ARG A N 1
ATOM 4568 C CA . ARG A 1 605 ? 20.167 42.951 60.005 1.00 82.50 605 ARG A CA 1
ATOM 4569 C C . ARG A 1 605 ? 19.658 44.383 59.865 1.00 82.50 605 ARG A C 1
ATOM 4571 O O . ARG A 1 605 ? 20.378 45.329 60.172 1.00 82.50 605 ARG A O 1
ATOM 4578 N N . ILE A 1 606 ? 18.417 44.553 59.413 1.00 84.12 606 ILE A N 1
ATOM 4579 C CA . ILE A 1 606 ? 17.810 45.883 59.265 1.00 84.12 606 ILE A CA 1
ATOM 4580 C C . ILE A 1 606 ? 17.602 46.518 60.648 1.00 84.12 606 ILE A C 1
ATOM 4582 O O . ILE A 1 606 ? 17.934 47.687 60.851 1.00 84.12 606 ILE A O 1
ATOM 4586 N N . ARG A 1 607 ? 17.152 45.739 61.643 1.00 85.31 607 ARG A N 1
ATOM 4587 C CA . ARG A 1 607 ? 17.021 46.215 63.030 1.00 85.31 607 ARG A CA 1
ATOM 4588 C C . ARG A 1 607 ? 18.361 46.611 63.653 1.00 85.31 607 ARG A C 1
ATOM 4590 O O . ARG A 1 607 ? 18.392 47.587 64.397 1.00 85.31 607 ARG A O 1
ATOM 4597 N N . SER A 1 608 ? 19.452 45.894 63.370 1.00 80.12 608 SER A N 1
ATOM 4598 C CA . SER A 1 608 ? 20.776 46.267 63.889 1.00 80.12 608 SER A CA 1
ATOM 4599 C C . SER A 1 608 ? 21.296 47.559 63.252 1.00 80.12 608 SER A C 1
ATOM 4601 O O . SER A 1 608 ? 21.785 48.421 63.971 1.00 80.12 608 SER A O 1
ATOM 4603 N N . GLN A 1 609 ? 21.103 47.749 61.941 1.00 81.12 609 GLN A N 1
ATOM 4604 C CA . GLN A 1 609 ? 21.504 48.980 61.240 1.00 81.12 609 GLN A CA 1
ATOM 4605 C C . GLN A 1 609 ? 20.744 50.224 61.718 1.00 81.12 609 GLN A C 1
ATOM 4607 O O . GLN A 1 609 ? 21.303 51.317 61.749 1.00 81.12 609 GLN A O 1
ATOM 4612 N N . HIS A 1 610 ? 19.477 50.066 62.109 1.00 75.75 610 HIS A N 1
ATOM 4613 C CA . HIS A 1 610 ? 18.669 51.159 62.650 1.00 75.75 610 HIS A CA 1
ATOM 4614 C C . HIS A 1 610 ? 18.925 51.461 64.134 1.00 75.75 610 HIS A C 1
ATOM 4616 O O . HIS A 1 610 ? 18.491 52.510 64.593 1.00 75.75 610 HIS A O 1
ATOM 4622 N N . ARG A 1 611 ? 19.607 50.582 64.887 1.00 71.81 611 ARG A N 1
ATOM 4623 C CA . ARG A 1 611 ? 19.997 50.840 66.289 1.00 71.81 611 ARG A CA 1
ATOM 4624 C C . ARG A 1 611 ? 21.328 51.587 66.435 1.00 71.81 611 ARG A C 1
ATOM 4626 O O . ARG A 1 611 ? 21.605 52.080 67.521 1.00 71.81 611 ARG A O 1
ATOM 4633 N N . GLU A 1 612 ? 22.143 51.645 65.381 1.00 59.97 612 GLU A N 1
ATOM 4634 C CA . GLU A 1 612 ? 23.445 52.339 65.367 1.00 59.97 612 GLU A CA 1
ATOM 4635 C C . GLU A 1 612 ? 23.377 53.780 64.811 1.00 59.97 612 GLU A C 1
ATOM 4637 O O . GLU A 1 612 ? 24.406 54.442 64.679 1.00 59.97 612 GLU A O 1
ATOM 4642 N N . LYS A 1 613 ? 22.175 54.287 64.515 1.00 50.41 613 LYS A N 1
ATOM 4643 C CA . LYS A 1 613 ? 21.877 55.705 64.254 1.00 50.41 613 LYS A CA 1
ATOM 4644 C C . LYS A 1 613 ? 20.960 56.233 65.342 1.00 50.41 613 LYS A C 1
ATOM 4646 O O . LYS A 1 613 ? 21.101 57.432 65.667 1.00 50.41 613 LYS A O 1
#